Protein AF-A0A954XN10-F1 (afdb_monomer_lite)

pLDDT: mean 70.07, std 21.89, range [21.73, 96.06]

Foldseek 3Di:
DDDDDDDDDDDDDDDDDDDDDDDDDDDDDDDDDDDDDDDDDDDDDPPPDDPPDDDPDDDPPDDDVVVVVVVVVVVCVVVVDDCVVVVVVVVVVVVVVVVVVVVVVVVVVLVVVVVVQVVQQVVLADPLVQWAKEKDQFDFDQQVVLQVVLCVVPNPNFKDWDGDRVRNIIIITGHPVVVVVSVVVRVVVRVVRDPDPDDDDDPDADWWKKKKKKFKWKAPDDDDQVVRRDDPVVVVVVVVLPRVRIDTQGMDMDMDTAGAQDKDKDKDWGWTQDPSDIKIKIKIWIWHHHVWIKIWMWIWIDDPPDIDTFGDIDTDHAQDKDKSHKDKDFHPVLVVVVVVPVPPPPDDDDDDDDDDDDDDDDDDDDDDDDDDDDDDDDDDPDDPPPPPPPVVSVPRIMMMIMMMHMHTHDYDDPPPPPPPVPDD

Secondary structure (DSSP, 8-state):
-----------------------------------PPPP---------------PPPPPTT---HHHHHHHHHHHHHHHTT-THHHHHHHHHHHHHHHHHHHHHHHHHHHHHHHHHHHHHHHTSPPP-TT-EEEEEEPSSS-HHHHHHHHHHHH-TTSEEEEEETTTTEEEEEE-HHHHHHHHHHHHHHHHHT-SS----------PEEEEEEEEEEEET--SS-GGGTS-HHHHHHHHHTT-SSEEEEEEEEEEEEE-BT-EEEEEEEEEEEETTEEEEEEEEEEEEEESEEEEEEEEEEE-SS--EEEEEEEE--TT-EEEEEEEEE--HHHHHHHHHTS-----------------------------------------STTTTSSTTGGGS-EEEEEEEEEEE-EEE------------

Structure (mmCIF, N/CA/C/O backbone):
data_AF-A0A954XN10-F1
#
_entry.id   AF-A0A954XN10-F1
#
loop_
_atom_site.group_PDB
_atom_site.id
_atom_site.type_symbol
_atom_site.label_atom_id
_atom_site.label_alt_id
_atom_site.label_comp_id
_atom_site.label_asym_id
_atom_site.label_entity_id
_atom_site.label_seq_id
_atom_site.pdbx_PDB_ins_code
_atom_site.Cartn_x
_atom_site.Cartn_y
_atom_site.Cartn_z
_atom_site.occupancy
_atom_site.B_iso_or_equiv
_atom_site.auth_seq_id
_atom_site.auth_comp_id
_atom_site.auth_asym_id
_atom_site.auth_atom_id
_atom_site.pdbx_PDB_model_num
ATOM 1 N N . MET A 1 1 ? 5.372 -31.250 45.114 1.00 38.62 1 MET A N 1
ATOM 2 C CA . MET A 1 1 ? 6.752 -31.601 44.711 1.00 38.62 1 MET A CA 1
ATOM 3 C C . MET A 1 1 ? 6.789 -31.851 43.211 1.00 38.62 1 MET A C 1
ATOM 5 O O . MET A 1 1 ? 6.393 -32.925 42.784 1.00 38.62 1 MET A O 1
ATOM 9 N N . LYS A 1 2 ? 7.216 -30.861 42.426 1.00 27.55 2 LYS A N 1
ATOM 10 C CA . LYS A 1 2 ? 7.831 -31.005 41.097 1.00 27.55 2 LYS A CA 1
ATOM 11 C C . LYS A 1 2 ? 8.617 -29.716 40.853 1.00 27.55 2 LYS A C 1
ATOM 13 O O . LYS A 1 2 ? 8.138 -28.636 41.186 1.00 27.55 2 LYS A O 1
ATOM 18 N N . ALA A 1 3 ? 9.867 -29.892 40.456 1.00 25.70 3 ALA A N 1
ATOM 19 C CA . ALA A 1 3 ? 10.942 -28.923 40.561 1.00 25.70 3 ALA A CA 1
ATOM 20 C C . ALA A 1 3 ? 11.109 -28.084 39.283 1.00 25.70 3 ALA A C 1
ATOM 22 O O . ALA A 1 3 ? 11.015 -28.618 38.184 1.00 25.70 3 ALA A O 1
ATOM 23 N N . VAL A 1 4 ? 11.343 -26.786 39.500 1.00 26.80 4 VAL A N 1
ATOM 24 C CA . VAL A 1 4 ? 12.384 -25.899 38.937 1.00 26.80 4 VAL A CA 1
ATOM 25 C C . VAL A 1 4 ? 12.917 -26.194 37.526 1.00 26.80 4 VAL A C 1
ATOM 27 O O . VAL A 1 4 ? 13.564 -27.213 37.317 1.00 26.80 4 VAL A O 1
ATOM 30 N N . LEU A 1 5 ? 12.826 -25.186 36.645 1.00 23.38 5 LEU A N 1
ATOM 31 C CA . LEU A 1 5 ? 13.976 -24.626 35.912 1.00 23.38 5 LEU A CA 1
ATOM 32 C C . LEU A 1 5 ? 13.634 -23.219 35.388 1.00 23.38 5 LEU A C 1
ATOM 34 O O . LEU A 1 5 ? 13.014 -23.047 34.346 1.00 23.38 5 LEU A O 1
ATOM 38 N N . PHE A 1 6 ? 14.044 -22.213 36.164 1.00 26.78 6 PHE A N 1
ATOM 39 C CA . PHE A 1 6 ? 14.203 -20.828 35.722 1.00 26.78 6 PHE A CA 1
ATOM 40 C C . PHE A 1 6 ? 15.408 -20.760 34.775 1.00 26.78 6 PHE A C 1
ATOM 42 O O . PHE A 1 6 ? 16.469 -21.295 35.099 1.00 26.78 6 PHE A O 1
ATOM 49 N N . HIS A 1 7 ? 15.277 -20.080 33.638 1.00 24.09 7 HIS A N 1
ATOM 50 C CA . HIS A 1 7 ? 16.422 -19.547 32.902 1.00 24.09 7 HIS A CA 1
ATOM 51 C C . HIS A 1 7 ? 16.372 -18.025 32.995 1.00 24.09 7 HIS A C 1
ATOM 53 O O . HIS A 1 7 ? 15.566 -17.360 32.355 1.00 24.09 7 HIS A O 1
ATOM 59 N N . SER A 1 8 ? 17.220 -17.513 33.882 1.00 22.56 8 SER A N 1
ATOM 60 C CA . SER A 1 8 ? 17.634 -16.119 33.968 1.00 22.56 8 SER A CA 1
ATOM 61 C C . SER A 1 8 ? 18.602 -15.854 32.814 1.00 22.56 8 SER A C 1
ATOM 63 O O . SER A 1 8 ? 19.569 -16.598 32.643 1.00 22.56 8 SER A O 1
ATOM 65 N N . LEU A 1 9 ? 18.340 -14.813 32.023 1.00 22.44 9 LEU A N 1
ATOM 66 C CA . LEU A 1 9 ? 19.328 -14.242 31.115 1.00 22.44 9 LEU A CA 1
ATOM 67 C C . LEU A 1 9 ? 19.610 -12.808 31.567 1.00 22.44 9 LEU A C 1
ATOM 69 O O . LEU A 1 9 ? 18.903 -11.863 31.232 1.00 22.44 9 LEU A O 1
ATOM 73 N N . THR A 1 10 ? 20.640 -12.681 32.393 1.00 22.86 10 THR A N 1
ATOM 74 C CA . THR A 1 10 ? 21.257 -11.413 32.773 1.00 22.86 10 THR A CA 1
ATOM 75 C C . THR A 1 10 ? 22.198 -10.987 31.649 1.00 22.86 10 THR A C 1
ATOM 77 O O . THR A 1 10 ? 23.187 -11.673 31.397 1.00 22.86 10 THR A O 1
ATOM 80 N N . ILE A 1 11 ? 21.940 -9.853 30.996 1.00 24.17 11 ILE A N 1
ATOM 81 C CA . ILE A 1 11 ? 22.940 -9.174 30.164 1.00 24.17 11 ILE A CA 1
ATOM 82 C C . ILE A 1 11 ? 23.223 -7.817 30.798 1.00 24.17 11 ILE A C 1
ATOM 84 O O . ILE A 1 11 ? 22.401 -6.908 30.776 1.00 24.17 11 ILE A O 1
ATOM 88 N N . ALA A 1 12 ? 24.414 -7.715 31.380 1.00 21.73 12 ALA A N 1
ATOM 89 C CA . ALA A 1 12 ? 25.056 -6.465 31.735 1.00 21.73 12 ALA A CA 1
ATOM 90 C C . ALA A 1 12 ? 26.264 -6.295 30.808 1.00 21.73 12 ALA A C 1
ATOM 92 O O . ALA A 1 12 ? 27.164 -7.133 30.823 1.00 21.73 12 ALA A O 1
ATOM 93 N N . ALA A 1 13 ? 26.299 -5.213 30.031 1.00 23.41 13 ALA A N 1
ATOM 94 C CA . ALA A 1 13 ? 27.536 -4.669 29.484 1.00 23.41 13 ALA A CA 1
ATOM 95 C C . ALA A 1 13 ? 27.378 -3.172 29.190 1.00 23.41 13 ALA A C 1
ATOM 97 O O . ALA A 1 13 ? 26.678 -2.737 28.283 1.00 23.41 13 ALA A O 1
ATOM 98 N N . LEU A 1 14 ? 28.068 -2.432 30.045 1.00 22.08 14 LEU A N 1
ATOM 99 C CA . LEU A 1 14 ? 28.398 -1.020 30.087 1.00 22.08 14 LEU A CA 1
ATOM 100 C C . LEU A 1 14 ? 29.280 -0.610 28.886 1.00 22.08 14 LEU A C 1
ATOM 102 O O . LEU A 1 14 ? 30.318 -1.238 28.708 1.00 22.08 14 LEU A O 1
ATOM 106 N N . VAL A 1 15 ? 28.968 0.480 28.169 1.00 21.80 15 VAL A N 1
ATOM 107 C CA . VAL A 1 15 ? 29.976 1.417 27.615 1.00 21.80 15 VAL A CA 1
ATOM 108 C C . VAL A 1 15 ? 29.396 2.836 27.588 1.00 21.80 15 VAL A C 1
ATOM 110 O O . VAL A 1 15 ? 28.414 3.122 26.912 1.00 21.80 15 VAL A O 1
ATOM 113 N N . CYS A 1 16 ? 30.049 3.718 28.343 1.00 23.31 16 CYS A N 1
ATOM 114 C CA . CYS A 1 16 ? 29.894 5.168 28.344 1.00 23.31 16 CYS A CA 1
ATOM 115 C C . CYS A 1 16 ? 30.615 5.804 27.139 1.00 23.31 16 CYS A C 1
ATOM 117 O O . CYS A 1 16 ? 31.718 5.368 26.818 1.00 23.31 16 CYS A O 1
ATOM 119 N N . LEU A 1 17 ? 30.100 6.912 26.591 1.00 24.47 17 LEU A N 1
ATOM 120 C CA . LEU A 1 17 ? 30.680 8.266 26.739 1.00 24.47 17 LEU A CA 1
ATOM 121 C C . LEU A 1 17 ? 30.180 9.265 25.677 1.00 24.47 17 LEU A C 1
ATOM 123 O O . LEU A 1 17 ? 30.059 8.946 24.501 1.00 24.47 17 LEU A O 1
ATOM 127 N N . ALA A 1 18 ? 30.080 10.510 26.158 1.00 24.59 18 ALA A N 1
ATOM 128 C CA . ALA A 1 18 ? 30.244 11.790 25.462 1.00 24.59 18 ALA A CA 1
ATOM 129 C C . ALA A 1 18 ? 29.013 12.449 24.806 1.00 24.59 18 ALA A C 1
ATOM 131 O O . ALA A 1 18 ? 28.768 12.348 23.610 1.00 24.59 18 ALA A O 1
ATOM 132 N N . GLN A 1 19 ? 28.349 13.291 25.609 1.00 32.47 19 GLN A N 1
ATOM 133 C CA . GLN A 1 19 ? 27.929 14.627 25.160 1.00 32.47 19 GLN A CA 1
ATOM 134 C C . GLN A 1 19 ? 29.168 15.464 24.763 1.00 32.47 19 GLN A C 1
ATOM 136 O O . GLN A 1 19 ? 30.271 15.207 25.258 1.00 32.47 19 GLN A O 1
ATOM 141 N N . PRO A 1 20 ? 28.980 16.530 23.970 1.00 38.94 20 PRO A N 1
ATOM 142 C CA . PRO A 1 20 ? 28.880 17.816 24.653 1.00 38.94 20 PRO A CA 1
ATOM 143 C C . PRO A 1 20 ? 27.684 18.658 24.202 1.00 38.94 20 PRO A C 1
ATOM 145 O O . PRO A 1 20 ? 27.344 18.750 23.026 1.00 38.94 20 PRO A O 1
ATOM 148 N N . ALA A 1 21 ? 27.097 19.324 25.193 1.00 37.09 21 ALA A N 1
ATOM 149 C CA . ALA A 1 21 ? 26.348 20.554 25.026 1.00 37.09 21 ALA A CA 1
ATOM 150 C C . ALA A 1 21 ? 27.310 21.707 24.700 1.00 37.09 21 ALA A C 1
ATOM 152 O O . ALA A 1 21 ? 28.348 21.809 25.345 1.00 37.09 21 ALA A O 1
ATOM 153 N N . LEU A 1 22 ? 26.930 22.553 23.742 1.00 31.17 22 LEU A N 1
ATOM 154 C CA . LEU A 1 22 ? 27.299 23.958 23.481 1.00 31.17 22 LEU A CA 1
ATOM 155 C C . LEU A 1 22 ? 26.394 24.337 22.284 1.00 31.17 22 LEU A C 1
ATOM 157 O O . LEU A 1 22 ? 26.336 23.583 21.324 1.00 31.17 22 LEU A O 1
ATOM 161 N N . GLY A 1 23 ? 25.570 25.378 22.258 1.00 32.34 23 GLY A N 1
ATOM 162 C CA . GLY A 1 23 ? 25.661 26.675 22.904 1.00 32.34 23 GLY A CA 1
ATOM 163 C C . GLY A 1 23 ? 25.672 27.743 21.803 1.00 32.34 23 GLY A C 1
ATOM 164 O O . GLY A 1 23 ? 26.597 27.759 21.005 1.00 32.34 23 GLY A O 1
ATOM 165 N N . GLN A 1 24 ? 24.667 28.624 21.840 1.00 32.09 24 GLN A N 1
ATOM 166 C CA . GLN A 1 24 ? 24.623 29.984 21.277 1.00 32.09 24 GLN A CA 1
ATOM 167 C C . GLN A 1 24 ? 24.395 30.193 19.769 1.00 32.09 24 GLN A C 1
ATOM 169 O O . GLN A 1 24 ? 25.210 29.862 18.918 1.00 32.09 24 GLN A O 1
ATOM 174 N N . ASP A 1 25 ? 23.241 30.816 19.502 1.00 40.25 25 ASP A N 1
ATOM 175 C CA . ASP A 1 25 ? 23.067 32.085 18.785 1.00 40.25 25 ASP A CA 1
ATOM 176 C C . ASP A 1 25 ? 24.214 32.545 17.874 1.00 40.25 25 ASP A C 1
ATOM 178 O O . ASP A 1 25 ? 25.247 32.996 18.360 1.00 40.25 25 ASP A O 1
ATOM 182 N N . ASP A 1 26 ? 23.939 32.626 16.568 1.00 35.59 26 ASP A N 1
ATOM 183 C CA . ASP A 1 26 ? 24.269 33.846 15.831 1.00 35.59 26 ASP A CA 1
ATOM 184 C C . ASP A 1 26 ? 23.360 34.024 14.604 1.00 35.59 26 ASP A C 1
ATOM 186 O O . ASP A 1 26 ? 23.340 33.219 13.670 1.00 35.59 26 ASP A O 1
ATOM 190 N N . LYS A 1 27 ? 22.559 35.094 14.629 1.00 42.69 27 LYS A N 1
ATOM 191 C CA . LYS A 1 27 ? 21.831 35.620 13.472 1.00 42.69 27 LYS A CA 1
ATOM 192 C C . LYS A 1 27 ? 22.697 36.713 12.865 1.00 42.69 27 LYS A C 1
ATOM 194 O O . LYS A 1 27 ? 22.633 37.859 13.300 1.00 42.69 27 LYS A O 1
ATOM 199 N N . THR A 1 28 ? 23.429 36.384 11.812 1.00 39.66 28 THR A N 1
ATOM 200 C CA . THR A 1 28 ? 24.001 37.374 10.897 1.00 39.66 28 THR A CA 1
ATOM 201 C C . THR A 1 28 ? 23.665 36.970 9.467 1.00 39.66 28 THR A C 1
ATOM 203 O O . THR A 1 28 ? 24.230 36.050 8.886 1.00 39.66 28 THR A O 1
ATOM 206 N N . SER A 1 29 ? 22.658 37.646 8.912 1.00 42.81 29 SER A N 1
ATOM 207 C CA . SER A 1 29 ? 22.418 37.689 7.476 1.00 42.81 29 SER A CA 1
ATOM 208 C C . SER A 1 29 ? 23.358 38.733 6.882 1.00 42.81 29 SER A C 1
ATOM 210 O O . SER A 1 29 ? 23.116 39.929 7.044 1.00 42.81 29 SER A O 1
ATOM 212 N N . GLU A 1 30 ? 24.394 38.301 6.177 1.00 38.28 30 GLU A N 1
ATOM 213 C CA . GLU A 1 30 ? 25.074 39.149 5.205 1.00 38.28 30 GLU A CA 1
ATOM 214 C C . GLU A 1 30 ? 25.256 38.409 3.884 1.00 38.28 30 GLU A C 1
ATOM 216 O O . GLU A 1 30 ? 25.418 37.191 3.813 1.00 38.28 30 GLU A O 1
ATOM 221 N N . ALA A 1 31 ? 25.117 39.217 2.842 1.00 45.19 31 ALA A N 1
ATOM 222 C CA . ALA A 1 31 ? 25.153 38.895 1.436 1.00 45.19 31 ALA A CA 1
ATOM 223 C C . ALA A 1 31 ? 26.467 38.232 1.002 1.00 45.19 31 ALA A C 1
ATOM 225 O O . ALA A 1 31 ? 27.523 38.531 1.546 1.00 45.19 31 ALA A O 1
ATOM 226 N N . ASN A 1 32 ? 26.385 37.399 -0.036 1.00 38.31 32 ASN A N 1
ATOM 227 C CA . ASN A 1 32 ? 27.367 37.309 -1.122 1.00 38.31 32 ASN A CA 1
ATOM 228 C C . ASN A 1 32 ? 26.758 36.433 -2.228 1.00 38.31 32 ASN A C 1
ATOM 230 O O . ASN A 1 32 ? 26.289 35.328 -1.982 1.00 38.31 32 ASN A O 1
ATOM 234 N N . ASP A 1 33 ? 26.440 37.020 -3.373 1.00 34.62 33 ASP A N 1
ATOM 235 C CA . ASP A 1 33 ? 27.331 37.237 -4.522 1.00 34.62 33 ASP A CA 1
ATOM 236 C C . ASP A 1 33 ? 27.465 35.993 -5.412 1.00 34.62 33 ASP A C 1
ATOM 238 O O . ASP A 1 33 ? 28.229 35.065 -5.172 1.00 34.62 33 ASP A O 1
ATOM 242 N N . SER A 1 34 ? 26.630 36.011 -6.454 1.00 44.41 34 SER A N 1
ATOM 243 C CA . SER A 1 34 ? 26.998 35.820 -7.857 1.00 44.41 34 SER A CA 1
ATOM 244 C C . SER A 1 34 ? 28.232 34.949 -8.144 1.00 44.41 34 SER A C 1
ATOM 246 O O . SER A 1 34 ? 29.367 35.419 -8.150 1.00 44.41 34 SER A O 1
ATOM 248 N N . ALA A 1 35 ? 27.993 33.695 -8.529 1.00 38.53 35 ALA A N 1
ATOM 249 C CA . ALA A 1 35 ? 28.958 32.899 -9.280 1.00 38.53 35 ALA A CA 1
ATOM 250 C C . ALA A 1 35 ? 28.241 32.167 -10.423 1.00 38.53 35 ALA A C 1
ATOM 252 O O . ALA A 1 35 ? 27.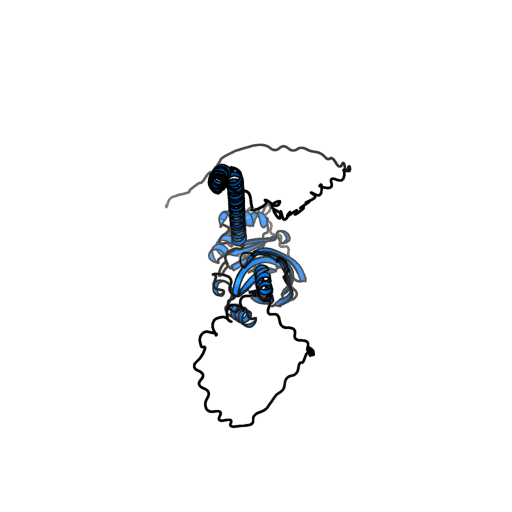656 31.098 -10.260 1.00 38.53 35 ALA A O 1
ATOM 253 N N . VAL A 1 36 ? 28.275 32.801 -11.594 1.00 48.00 36 VAL A N 1
ATOM 254 C CA . VAL A 1 36 ? 27.901 32.226 -12.890 1.00 48.00 36 VAL A CA 1
ATOM 255 C C . VAL A 1 36 ? 28.963 31.188 -13.284 1.00 48.00 36 VAL A C 1
ATOM 257 O O . VAL A 1 36 ? 30.144 31.540 -13.323 1.00 48.00 36 VAL A O 1
ATOM 260 N N . PRO A 1 37 ? 28.608 29.933 -13.607 1.00 53.31 37 PRO A N 1
ATOM 261 C CA . PRO A 1 37 ? 29.571 28.990 -14.163 1.00 53.31 37 PRO A CA 1
ATOM 262 C C . PRO A 1 37 ? 29.884 29.331 -15.635 1.00 53.31 37 PRO A C 1
ATOM 264 O O . PRO A 1 37 ? 28.985 29.725 -16.384 1.00 53.31 37 PRO A O 1
ATOM 267 N N . PRO A 1 38 ? 31.145 29.180 -16.082 1.00 52.09 38 PRO A N 1
ATOM 268 C CA . PRO A 1 38 ? 31.546 29.533 -17.437 1.00 52.09 38 PRO A CA 1
ATOM 269 C C . PRO A 1 38 ? 30.949 28.562 -18.462 1.00 52.09 38 PRO A C 1
ATOM 271 O O . PRO A 1 38 ? 31.073 27.342 -18.346 1.00 52.09 38 PRO A O 1
ATOM 274 N N . GLN A 1 39 ? 30.328 29.126 -19.500 1.00 39.34 39 GLN A N 1
ATOM 275 C CA . GLN A 1 39 ? 29.923 28.391 -20.691 1.00 39.34 39 GLN A CA 1
ATOM 276 C C . GLN A 1 39 ? 31.167 27.904 -21.440 1.00 39.34 39 GLN A C 1
ATOM 278 O O . GLN A 1 39 ? 31.976 28.696 -21.923 1.00 39.34 39 GLN A O 1
ATOM 283 N N . ILE A 1 40 ? 31.308 26.585 -21.544 1.00 40.66 40 ILE A N 1
ATOM 284 C CA . ILE A 1 40 ? 32.282 25.937 -22.419 1.00 40.66 40 ILE A CA 1
ATOM 285 C C . ILE A 1 40 ? 31.754 26.069 -23.852 1.00 40.66 40 ILE A C 1
ATOM 287 O O . ILE A 1 40 ? 30.833 25.355 -24.252 1.00 40.66 40 ILE A O 1
ATOM 291 N N . LEU A 1 41 ? 32.335 26.998 -24.617 1.00 40.19 41 LEU A N 1
ATOM 292 C CA . LEU A 1 41 ? 32.191 27.054 -26.070 1.00 40.19 41 LEU A CA 1
ATOM 293 C C . LEU A 1 41 ? 32.720 25.745 -26.675 1.00 40.19 41 LEU A C 1
ATOM 295 O O . LEU A 1 41 ? 33.909 25.437 -26.598 1.00 40.19 41 LEU A O 1
ATOM 299 N N . ARG A 1 42 ? 31.822 24.977 -27.293 1.00 41.25 42 ARG A N 1
ATOM 300 C CA . ARG A 1 42 ? 32.165 23.922 -28.249 1.00 41.25 42 ARG A CA 1
ATOM 301 C C . ARG A 1 42 ? 32.279 24.549 -29.635 1.00 41.25 42 ARG A C 1
ATOM 303 O O . ARG A 1 42 ? 31.302 24.573 -30.376 1.00 41.25 42 ARG A O 1
ATOM 310 N N . ASP A 1 43 ? 33.476 24.987 -29.999 1.00 38.03 43 ASP A N 1
ATOM 311 C CA . ASP A 1 43 ? 33.817 25.223 -31.401 1.00 38.03 43 ASP A CA 1
ATOM 312 C C . ASP A 1 43 ? 34.181 23.880 -32.041 1.00 38.03 43 ASP A C 1
ATOM 314 O O . ASP A 1 43 ? 35.243 23.310 -31.804 1.00 38.03 43 ASP A O 1
ATOM 318 N N . SER A 1 44 ? 33.255 23.334 -32.828 1.00 42.91 44 SER A N 1
ATOM 319 C CA . SER A 1 44 ? 33.493 22.175 -33.693 1.00 42.91 44 SER A CA 1
ATOM 320 C C . SER A 1 44 ? 33.535 22.657 -35.140 1.00 42.91 44 SER A C 1
ATOM 322 O O . SER A 1 44 ? 32.541 22.585 -35.860 1.00 42.91 44 SER A O 1
ATOM 324 N N . HIS A 1 45 ? 34.687 23.175 -35.567 1.00 40.94 45 HIS A N 1
ATOM 325 C CA . HIS A 1 45 ? 34.972 23.385 -36.983 1.00 40.94 45 HIS A CA 1
ATOM 326 C C . HIS A 1 45 ? 35.285 22.034 -37.637 1.00 40.94 45 HIS A C 1
ATOM 328 O O . HIS A 1 45 ? 36.360 21.464 -37.458 1.00 40.94 45 HIS A O 1
ATOM 334 N N . ALA A 1 46 ? 34.323 21.521 -38.401 1.00 45.59 46 ALA A N 1
ATOM 335 C CA . ALA A 1 46 ? 34.541 20.464 -39.374 1.00 45.59 46 ALA A CA 1
ATOM 336 C C . ALA A 1 46 ? 35.150 21.083 -40.640 1.00 45.59 46 ALA A C 1
ATOM 338 O O . ALA A 1 46 ? 34.438 21.589 -41.504 1.00 45.59 46 ALA A O 1
ATOM 339 N N . GLU A 1 47 ? 36.477 21.055 -40.745 1.00 42.75 47 GLU A N 1
ATOM 340 C CA . GLU A 1 47 ? 37.201 21.403 -41.967 1.00 42.75 47 GLU A CA 1
ATOM 341 C C . GLU A 1 47 ? 37.669 20.108 -42.652 1.00 42.75 47 GLU A C 1
ATOM 343 O O . GLU A 1 47 ? 38.815 19.674 -42.546 1.00 42.75 47 GLU A O 1
ATOM 348 N N . GLN A 1 48 ? 36.739 19.436 -43.336 1.00 43.31 48 GLN A N 1
ATOM 349 C CA . GLN A 1 48 ? 37.060 18.359 -44.272 1.00 43.31 48 GLN A CA 1
ATOM 350 C C . GLN A 1 48 ? 37.594 18.991 -45.565 1.00 43.31 48 GLN A C 1
ATOM 352 O O . GLN A 1 48 ? 36.856 19.295 -46.501 1.00 43.31 48 GLN A O 1
ATOM 357 N N . GLN A 1 49 ? 38.903 19.232 -45.601 1.00 40.38 49 GLN A N 1
ATOM 358 C CA . GLN A 1 49 ? 39.601 19.639 -46.815 1.00 40.38 49 GLN A CA 1
ATOM 359 C C . GLN A 1 49 ? 39.722 18.438 -47.766 1.00 40.38 49 GLN A C 1
ATOM 361 O O . GLN A 1 49 ? 40.539 17.538 -47.567 1.00 40.38 49 GLN A O 1
ATOM 366 N N . ASN A 1 50 ? 38.921 18.448 -48.833 1.00 40.66 50 ASN A N 1
ATOM 367 C CA . ASN A 1 50 ? 39.117 17.617 -50.019 1.00 40.66 50 ASN A CA 1
ATOM 368 C C . ASN A 1 50 ? 40.459 17.980 -50.678 1.00 40.66 50 ASN A C 1
ATOM 370 O O . ASN A 1 50 ? 40.552 18.939 -51.444 1.00 40.66 50 ASN A O 1
ATOM 374 N N . ARG A 1 51 ? 41.518 17.216 -50.387 1.00 39.19 51 ARG A N 1
ATOM 375 C CA . ARG A 1 51 ? 42.772 17.267 -51.149 1.00 39.19 51 ARG A CA 1
ATOM 376 C C . ARG A 1 51 ? 42.617 16.470 -52.440 1.00 39.19 51 ARG A C 1
ATOM 378 O O . ARG A 1 51 ? 42.920 15.284 -52.493 1.00 39.19 51 ARG A O 1
ATOM 385 N N . THR A 1 52 ? 42.186 17.151 -53.493 1.00 41.56 52 THR A N 1
ATOM 386 C CA . THR A 1 52 ? 42.378 16.696 -54.871 1.00 41.56 52 THR A CA 1
ATOM 3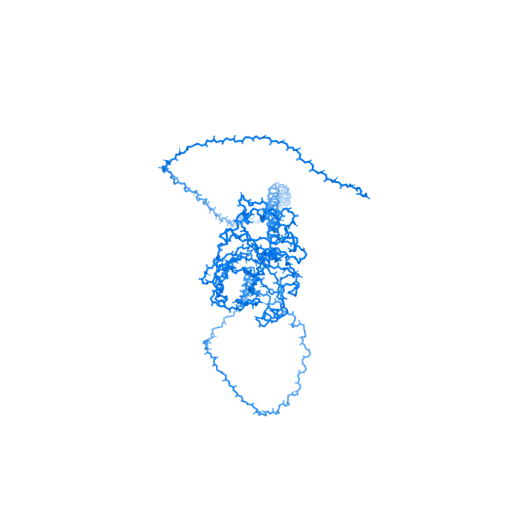87 C C . THR A 1 52 ? 43.860 16.859 -55.212 1.00 41.56 52 THR A C 1
ATOM 389 O O . THR A 1 52 ? 44.344 17.970 -55.422 1.00 41.56 52 THR A O 1
ATOM 392 N N . THR A 1 53 ? 44.614 15.763 -55.216 1.00 43.22 53 THR A N 1
ATOM 393 C CA . THR A 1 53 ? 46.001 15.716 -55.692 1.00 43.22 53 THR A CA 1
ATOM 394 C C . THR A 1 53 ? 46.029 15.891 -57.211 1.00 43.22 53 THR A C 1
ATOM 396 O O . THR A 1 53 ? 45.968 14.934 -57.977 1.00 43.22 53 THR A O 1
ATOM 399 N N . THR A 1 54 ? 46.125 17.136 -57.673 1.00 43.06 54 THR A N 1
ATOM 400 C CA . THR A 1 54 ? 46.574 17.453 -59.034 1.00 43.06 54 THR A CA 1
ATOM 401 C C . THR A 1 54 ? 48.059 17.121 -59.161 1.00 43.06 54 THR A C 1
ATOM 403 O O . THR A 1 54 ? 48.902 17.796 -58.572 1.00 43.06 54 THR A O 1
ATOM 406 N N . PHE A 1 55 ? 48.379 16.082 -59.933 1.00 44.19 55 PHE A N 1
ATOM 407 C CA . PHE A 1 55 ? 49.740 15.807 -60.390 1.00 44.19 55 PHE A CA 1
ATOM 408 C C . PHE A 1 55 ? 50.153 16.880 -61.414 1.00 44.19 55 PHE A C 1
ATOM 410 O O . PHE A 1 55 ? 49.451 17.051 -62.414 1.00 44.19 55 PHE A O 1
ATOM 417 N N . PRO A 1 56 ? 51.255 17.623 -61.206 1.00 48.91 56 PRO A N 1
ATOM 418 C CA . PRO A 1 56 ? 51.763 18.534 -62.221 1.00 48.91 56 PRO A CA 1
ATOM 419 C C . PRO A 1 56 ? 52.342 17.733 -63.392 1.00 48.91 56 PRO A C 1
ATOM 421 O O . PRO A 1 56 ? 52.985 16.700 -63.203 1.00 48.91 56 PRO A O 1
ATOM 424 N N . GLY A 1 57 ? 52.067 18.217 -64.604 1.00 56.56 57 GLY A N 1
ATOM 425 C CA . GLY A 1 57 ? 52.370 17.555 -65.866 1.00 56.56 57 GLY A CA 1
ATOM 426 C C . GLY A 1 57 ? 53.820 17.095 -65.983 1.00 56.56 57 GLY A C 1
ATOM 427 O O . GLY A 1 57 ? 54.746 17.902 -66.010 1.00 56.56 57 GLY A O 1
ATOM 428 N N . VAL A 1 58 ? 53.986 15.782 -66.114 1.00 51.22 58 VAL A N 1
ATOM 429 C CA . VAL A 1 58 ? 55.219 15.159 -66.586 1.00 51.22 58 VAL A CA 1
ATOM 430 C C . VAL A 1 58 ? 54.995 14.793 -68.048 1.00 51.22 58 VAL A C 1
ATOM 432 O O . VAL A 1 58 ? 54.043 14.095 -68.391 1.00 51.22 58 VAL A O 1
ATOM 435 N N . ASN A 1 59 ? 55.847 15.332 -68.913 1.00 56.78 59 ASN A N 1
ATOM 436 C CA . ASN A 1 59 ? 55.820 15.118 -70.354 1.00 56.78 59 ASN A CA 1
ATOM 437 C C . ASN A 1 59 ? 56.156 13.635 -70.652 1.00 56.78 59 ASN A C 1
ATOM 439 O O . ASN A 1 59 ? 57.220 13.179 -70.232 1.00 56.78 59 ASN A O 1
ATOM 443 N N . PRO A 1 60 ? 55.304 12.865 -71.355 1.00 54.78 60 PRO A N 1
ATOM 444 C CA . PRO A 1 60 ? 55.454 11.410 -71.502 1.00 54.78 60 PRO A CA 1
ATOM 445 C C . PRO A 1 60 ? 56.546 10.950 -72.491 1.00 54.78 60 PRO A C 1
ATOM 447 O O . PRO A 1 60 ? 56.581 9.778 -72.855 1.00 54.78 60 PRO A O 1
ATOM 450 N N . SER A 1 61 ? 57.448 11.835 -72.922 1.00 55.25 61 SER A N 1
ATOM 451 C CA . SER A 1 61 ? 58.404 11.551 -74.008 1.00 55.25 61 SER A CA 1
ATOM 452 C C . SER A 1 61 ? 59.857 11.335 -73.558 1.00 55.25 61 SER A C 1
ATOM 454 O O . SER A 1 61 ? 60.707 11.074 -74.402 1.00 55.25 61 SER A O 1
ATOM 456 N N . GLU A 1 62 ? 60.157 11.405 -72.257 1.00 57.09 62 GLU A N 1
ATOM 457 C CA . GLU A 1 62 ? 61.515 11.208 -71.704 1.00 57.09 62 GLU A CA 1
ATOM 458 C C . GLU A 1 62 ? 61.510 10.298 -70.462 1.00 57.09 62 GLU A C 1
ATOM 460 O O . GLU A 1 62 ? 62.067 10.623 -69.415 1.00 57.09 62 GLU A O 1
ATOM 465 N N . LEU A 1 63 ? 60.849 9.142 -70.551 1.00 51.31 63 LEU A N 1
ATOM 466 C CA . LEU A 1 63 ? 60.868 8.140 -69.484 1.00 51.31 63 LEU A CA 1
ATOM 467 C C . LEU A 1 63 ? 61.648 6.907 -69.939 1.00 51.31 63 LEU A C 1
ATOM 469 O O . LEU A 1 63 ? 61.143 6.059 -70.670 1.00 51.31 63 LEU A O 1
ATOM 473 N N . ASP A 1 64 ? 62.898 6.834 -69.484 1.00 61.47 64 ASP A N 1
ATOM 474 C CA . ASP A 1 64 ? 63.735 5.640 -69.562 1.00 61.47 64 ASP A CA 1
ATOM 475 C C . ASP A 1 64 ? 63.069 4.509 -68.742 1.00 61.47 64 ASP A C 1
ATOM 477 O O . ASP A 1 64 ? 62.893 4.675 -67.523 1.00 61.47 64 ASP A O 1
ATOM 481 N N . PRO A 1 65 ? 62.666 3.382 -69.364 1.00 60.34 65 PRO A N 1
ATOM 482 C CA . PRO A 1 65 ? 61.890 2.322 -68.714 1.00 60.34 65 PRO A CA 1
ATOM 483 C C . PRO A 1 65 ? 62.593 1.692 -67.502 1.00 60.34 65 PRO A C 1
ATOM 485 O O . PRO A 1 65 ? 61.920 1.179 -66.610 1.00 60.34 65 PRO A O 1
ATOM 488 N N . HIS A 1 66 ? 63.920 1.802 -67.387 1.00 59.66 66 HIS A N 1
ATOM 489 C CA . HIS A 1 66 ? 64.655 1.299 -66.220 1.00 59.66 66 HIS A CA 1
ATOM 490 C C . HIS A 1 66 ? 64.628 2.231 -64.996 1.00 59.66 66 HIS A C 1
ATOM 492 O O . HIS A 1 66 ? 64.928 1.797 -63.881 1.00 59.66 66 HIS A O 1
ATOM 498 N N . SER A 1 67 ? 64.241 3.499 -65.164 1.00 59.03 67 SER A N 1
ATOM 499 C CA . SER A 1 67 ? 64.127 4.457 -64.054 1.00 59.03 67 SER A CA 1
ATOM 500 C C . SER A 1 67 ? 62.798 4.342 -63.296 1.00 59.03 67 SER A C 1
ATOM 502 O O . SER A 1 67 ? 62.733 4.656 -62.105 1.00 59.03 67 SER A O 1
ATOM 504 N N . PHE A 1 68 ? 61.752 3.836 -63.958 1.00 58.66 68 PHE A N 1
ATOM 505 C CA . PHE A 1 68 ? 60.411 3.715 -63.388 1.00 58.66 68 PHE A CA 1
ATOM 506 C C . PHE A 1 68 ? 60.308 2.541 -62.404 1.00 58.66 68 PHE A C 1
ATOM 508 O O . PHE A 1 68 ? 59.766 2.703 -61.314 1.00 58.66 68 PHE A O 1
ATOM 515 N N . GLU A 1 69 ? 60.921 1.394 -62.718 1.00 58.50 69 GLU A N 1
ATOM 516 C CA . GLU A 1 69 ? 60.938 0.233 -61.813 1.00 58.50 69 GLU A CA 1
ATOM 517 C C . GLU A 1 69 ? 61.727 0.499 -60.524 1.00 58.50 69 GLU A C 1
ATOM 519 O O . GLU A 1 69 ? 61.288 0.101 -59.445 1.00 58.50 69 GLU A O 1
ATOM 524 N N . ARG A 1 70 ? 62.850 1.234 -60.592 1.00 59.94 70 ARG A N 1
ATOM 525 C CA . ARG A 1 70 ? 63.584 1.635 -59.377 1.00 59.94 70 ARG A CA 1
ATOM 526 C C . ARG A 1 70 ? 62.790 2.610 -58.520 1.00 59.94 70 ARG A C 1
ATOM 528 O O . ARG A 1 70 ? 62.786 2.466 -57.303 1.00 59.94 70 ARG A O 1
ATOM 535 N N . ARG A 1 71 ? 62.083 3.558 -59.141 1.00 59.50 71 ARG A N 1
ATOM 536 C CA . ARG A 1 71 ? 61.289 4.548 -58.408 1.00 59.50 71 ARG A CA 1
ATOM 537 C C . ARG A 1 71 ? 60.042 3.919 -57.771 1.00 59.50 71 ARG A C 1
ATOM 539 O O . ARG A 1 71 ? 59.701 4.302 -56.659 1.00 59.50 71 ARG A O 1
ATOM 546 N N . ILE A 1 72 ? 59.415 2.916 -58.393 1.00 59.09 72 ILE A N 1
ATOM 547 C CA . ILE A 1 72 ? 58.317 2.146 -57.772 1.00 59.09 72 ILE A CA 1
ATOM 548 C C . ILE A 1 72 ? 58.834 1.331 -56.574 1.00 59.09 72 ILE A C 1
ATOM 550 O O . ILE A 1 72 ? 58.260 1.416 -55.492 1.00 59.09 72 ILE A O 1
ATOM 554 N N . LEU A 1 73 ? 59.974 0.642 -56.711 1.00 58.75 73 LEU A N 1
ATOM 555 C CA . LEU A 1 73 ? 60.577 -0.125 -55.611 1.00 58.75 73 LEU A CA 1
ATOM 556 C C . LEU A 1 73 ? 61.096 0.748 -54.451 1.00 58.75 73 LEU A C 1
ATOM 558 O O . LEU A 1 73 ? 61.072 0.302 -53.305 1.00 58.75 73 LEU A O 1
ATOM 562 N N . GLU A 1 74 ? 61.546 1.980 -54.708 1.00 58.47 74 GLU A N 1
ATOM 563 C CA . GLU A 1 74 ? 61.922 2.938 -53.652 1.00 58.47 74 GLU A CA 1
ATOM 564 C C . GLU A 1 74 ? 60.700 3.577 -52.978 1.00 58.47 74 GLU A C 1
ATOM 566 O O . GLU A 1 74 ? 60.693 3.716 -51.755 1.00 58.47 74 GLU A O 1
ATOM 571 N N . THR A 1 75 ? 59.629 3.869 -53.726 1.00 58.66 75 THR A N 1
ATOM 572 C CA . THR A 1 75 ? 58.390 4.429 -53.150 1.00 58.66 75 THR A CA 1
ATOM 573 C C . THR A 1 75 ? 57.667 3.403 -52.267 1.00 58.66 75 THR A C 1
ATOM 575 O O . THR A 1 75 ? 57.155 3.759 -51.205 1.00 58.66 75 THR A O 1
ATOM 578 N N . ASP A 1 76 ? 57.697 2.118 -52.633 1.00 56.28 76 ASP A N 1
ATOM 579 C CA . ASP A 1 76 ? 57.154 1.035 -51.801 1.00 56.28 76 ASP A CA 1
ATOM 580 C C . ASP A 1 76 ? 58.005 0.772 -50.547 1.00 56.28 76 ASP A C 1
ATOM 582 O O . ASP A 1 76 ? 57.488 0.345 -49.513 1.00 56.28 76 ASP A O 1
ATOM 586 N N . ARG A 1 77 ? 59.307 1.087 -50.587 1.00 55.06 77 ARG A N 1
ATOM 587 C CA . ARG A 1 77 ? 60.210 0.940 -49.436 1.00 55.06 77 ARG A CA 1
ATOM 588 C C . ARG A 1 77 ? 60.142 2.127 -48.467 1.00 55.06 77 ARG A C 1
ATOM 590 O O . ARG A 1 77 ? 60.313 1.916 -47.267 1.00 55.06 77 ARG A O 1
ATOM 597 N N . GLU A 1 78 ? 59.841 3.335 -48.946 1.00 54.50 78 GLU A N 1
ATOM 598 C CA . GLU A 1 78 ? 59.605 4.518 -48.098 1.00 54.50 78 GLU A CA 1
ATOM 599 C C . GLU A 1 78 ? 58.175 4.583 -47.527 1.00 54.50 78 GLU A C 1
ATOM 601 O O . GLU A 1 78 ? 57.986 5.086 -46.419 1.00 54.50 78 GLU A O 1
ATOM 606 N N . ASN A 1 79 ? 57.170 4.001 -48.195 1.00 52.59 79 ASN A N 1
ATOM 607 C CA . ASN A 1 79 ? 55.807 3.904 -47.648 1.00 52.59 79 ASN A CA 1
ATOM 608 C C . ASN A 1 79 ? 55.578 2.713 -46.702 1.00 52.59 79 ASN A C 1
ATOM 610 O O . ASN A 1 79 ? 54.603 2.718 -45.951 1.00 52.59 79 ASN A O 1
ATOM 614 N N . ALA A 1 80 ? 56.479 1.727 -46.656 1.00 53.38 80 ALA A N 1
ATOM 615 C CA . ALA A 1 80 ? 56.369 0.579 -45.747 1.00 53.38 80 ALA A CA 1
ATOM 616 C C . ALA A 1 80 ? 56.620 0.915 -44.259 1.00 53.38 80 ALA A C 1
ATOM 618 O O . ALA A 1 80 ? 56.456 0.056 -43.393 1.00 53.38 80 ALA A O 1
ATOM 619 N N . PHE A 1 81 ? 57.010 2.151 -43.936 1.00 54.16 81 PHE A N 1
ATOM 620 C CA . PHE A 1 81 ? 57.289 2.593 -42.568 1.00 54.16 81 PHE A CA 1
ATOM 621 C C . PHE A 1 81 ? 56.739 4.001 -42.310 1.00 54.16 81 PHE A C 1
ATOM 623 O O . PHE A 1 81 ? 57.462 4.909 -41.910 1.00 54.16 81 PHE A O 1
ATOM 630 N N . GLN A 1 82 ? 55.429 4.194 -42.480 1.00 54.81 82 GLN A N 1
ATOM 631 C CA . GLN A 1 82 ? 54.755 5.311 -41.817 1.00 54.81 82 GLN A CA 1
ATOM 632 C C . GLN A 1 82 ? 54.253 4.867 -40.430 1.00 54.81 82 GLN A C 1
ATOM 634 O O . GLN A 1 82 ? 53.215 4.216 -40.329 1.00 54.81 82 GLN A O 1
ATOM 639 N N . PRO A 1 83 ? 54.925 5.238 -39.319 1.00 57.09 83 PRO A N 1
ATOM 640 C CA . PRO A 1 83 ? 54.467 4.940 -37.955 1.00 57.09 83 PRO A CA 1
ATOM 641 C C . PRO A 1 83 ? 53.159 5.655 -37.554 1.00 57.09 83 PRO A C 1
ATOM 643 O O . PRO A 1 83 ? 52.715 5.508 -36.416 1.00 57.09 83 PRO A O 1
ATOM 646 N N . ARG A 1 84 ? 52.524 6.404 -38.467 1.00 55.81 84 ARG A N 1
ATOM 647 C CA . ARG A 1 84 ? 51.274 7.135 -38.220 1.00 55.81 84 ARG A CA 1
ATOM 648 C C . ARG A 1 84 ? 50.066 6.216 -38.024 1.00 55.81 84 ARG A C 1
ATOM 650 O O . ARG A 1 84 ? 49.242 6.519 -37.166 1.00 55.81 84 ARG A O 1
ATOM 657 N N . ASP A 1 85 ? 49.992 5.064 -38.689 1.00 59.94 85 ASP A N 1
ATOM 658 C CA . ASP A 1 85 ? 48.838 4.159 -38.528 1.00 59.94 85 ASP A CA 1
ATOM 659 C C . ASP A 1 85 ? 48.791 3.476 -37.154 1.00 59.94 85 ASP A C 1
ATOM 661 O O . ASP A 1 85 ? 47.714 3.235 -36.601 1.00 59.94 85 ASP A O 1
ATOM 665 N N . ARG A 1 86 ? 49.951 3.237 -36.525 1.00 67.94 86 ARG A N 1
ATOM 666 C CA . ARG A 1 86 ? 49.986 2.633 -35.184 1.00 67.94 86 ARG A CA 1
ATOM 667 C C . ARG A 1 86 ? 49.400 3.559 -34.124 1.00 67.94 86 ARG A C 1
ATOM 669 O O . ARG A 1 86 ? 48.658 3.088 -33.266 1.00 67.94 86 ARG A O 1
ATOM 676 N N . THR A 1 87 ? 49.667 4.862 -34.202 1.00 73.50 87 THR A N 1
ATOM 677 C CA . THR A 1 87 ? 49.114 5.832 -33.245 1.00 73.50 87 THR A CA 1
ATOM 678 C C . THR A 1 87 ? 47.594 5.953 -33.346 1.00 73.50 87 THR A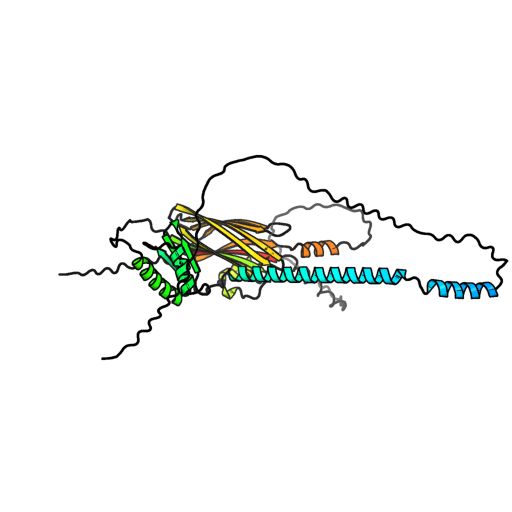 C 1
ATOM 680 O O . THR A 1 87 ? 46.932 5.989 -32.311 1.00 73.50 87 THR A O 1
ATOM 683 N N . TYR A 1 88 ? 47.027 5.909 -34.558 1.00 77.81 88 TYR A N 1
ATOM 684 C CA . TYR A 1 88 ? 45.571 5.925 -34.740 1.00 77.81 88 TYR A CA 1
ATOM 685 C C . TYR A 1 88 ? 44.910 4.646 -34.218 1.00 77.81 88 TYR A C 1
ATOM 687 O O . TYR A 1 88 ? 43.903 4.725 -33.515 1.00 77.81 88 TYR A O 1
ATOM 695 N N . SER A 1 89 ? 45.509 3.478 -34.474 1.00 81.00 89 SER A N 1
ATOM 696 C CA . SER A 1 89 ? 44.972 2.205 -33.974 1.00 81.00 89 SER A CA 1
ATOM 697 C C . SER A 1 89 ? 44.958 2.127 -32.440 1.00 81.00 89 SER A C 1
ATOM 699 O O . SER A 1 89 ? 43.972 1.678 -31.861 1.00 81.00 89 SER A O 1
ATOM 701 N N . LEU A 1 90 ? 46.002 2.631 -31.766 1.00 86.56 90 LEU A N 1
ATOM 702 C CA . LEU A 1 90 ? 46.072 2.664 -30.301 1.00 86.56 90 LEU A CA 1
ATOM 703 C C . LEU A 1 90 ? 45.048 3.631 -29.701 1.00 86.56 90 LEU A C 1
ATOM 705 O O . LEU A 1 90 ? 44.398 3.293 -28.714 1.00 86.56 90 LEU A O 1
ATOM 709 N N . GLN A 1 91 ? 44.868 4.805 -30.312 1.00 90.62 91 GLN A N 1
ATOM 710 C CA . GLN A 1 91 ? 43.876 5.777 -29.857 1.00 90.62 91 GLN A CA 1
ATOM 711 C C . GLN A 1 91 ? 42.446 5.241 -30.014 1.00 90.62 91 GLN A C 1
ATOM 713 O O . GLN A 1 91 ? 41.630 5.394 -29.107 1.00 90.62 91 GLN A O 1
ATOM 718 N N . GLN A 1 92 ? 42.151 4.554 -31.122 1.00 88.69 92 GLN A N 1
ATOM 719 C CA . GLN A 1 92 ? 40.851 3.919 -31.336 1.00 88.69 92 GLN A CA 1
ATOM 720 C C . GLN A 1 92 ? 40.593 2.793 -30.326 1.00 88.69 92 GLN A C 1
ATOM 722 O O . GLN A 1 92 ? 39.488 2.679 -29.793 1.00 88.69 92 GLN A O 1
ATOM 727 N N . HIS A 1 93 ? 41.613 1.989 -30.014 1.00 89.88 93 HIS A N 1
ATOM 728 C CA . HIS A 1 93 ? 41.495 0.919 -29.027 1.00 89.88 93 HIS A CA 1
ATOM 729 C C . HIS A 1 93 ? 41.265 1.456 -27.608 1.00 89.88 93 HIS A C 1
ATOM 731 O O . HIS A 1 93 ? 40.452 0.897 -26.873 1.00 89.88 93 HIS A O 1
ATOM 737 N N . ALA A 1 94 ? 41.939 2.551 -27.239 1.00 94.56 94 ALA A N 1
ATOM 738 C CA . ALA A 1 94 ? 41.735 3.227 -25.961 1.00 94.56 94 ALA A CA 1
ATOM 739 C C . ALA A 1 94 ? 40.313 3.803 -25.847 1.00 94.56 94 ALA A C 1
ATOM 741 O O . ALA A 1 94 ? 39.657 3.603 -24.829 1.00 94.56 94 ALA A O 1
ATOM 742 N N . ALA A 1 95 ? 39.796 4.425 -26.913 1.00 94.50 95 ALA A N 1
ATOM 743 C CA . ALA A 1 95 ? 38.428 4.945 -26.941 1.00 94.50 95 ALA A CA 1
ATOM 744 C C . ALA A 1 95 ? 37.369 3.832 -26.817 1.00 94.50 95 ALA A C 1
ATOM 746 O O . ALA A 1 95 ? 36.382 3.990 -26.100 1.00 94.50 95 ALA A O 1
ATOM 747 N N . LEU A 1 96 ? 37.579 2.683 -27.472 1.00 95.06 96 LEU A N 1
ATOM 748 C CA . LEU A 1 96 ? 36.703 1.516 -27.319 1.00 95.06 96 LEU A CA 1
ATOM 749 C C . LEU A 1 96 ? 36.743 0.957 -25.893 1.00 95.06 96 LEU A C 1
ATOM 751 O O . LEU A 1 96 ? 35.695 0.629 -25.341 1.00 95.06 96 LEU A O 1
ATOM 755 N N . GLN A 1 97 ? 37.927 0.878 -25.280 1.00 95.94 97 GLN A N 1
ATOM 756 C CA . GLN A 1 97 ? 38.059 0.441 -23.889 1.00 95.94 97 GLN A CA 1
ATOM 757 C C . GLN A 1 97 ? 37.356 1.393 -22.919 1.00 95.94 97 GLN A C 1
ATOM 759 O O . GLN A 1 97 ? 36.658 0.927 -22.020 1.00 95.94 97 GLN A O 1
ATOM 764 N N . GLU A 1 98 ? 37.482 2.705 -23.120 1.00 95.81 98 GLU A N 1
ATOM 765 C CA . GLU A 1 98 ? 36.789 3.707 -22.310 1.00 95.81 98 GLU A CA 1
ATOM 766 C C . GLU A 1 98 ? 35.264 3.596 -22.459 1.00 95.81 98 GLU A C 1
ATOM 768 O O . GLU A 1 98 ? 34.538 3.628 -21.464 1.00 95.81 98 GLU A O 1
ATOM 773 N N . MET A 1 99 ? 34.767 3.377 -23.683 1.00 94.88 99 MET A N 1
ATOM 774 C CA . MET A 1 99 ? 33.338 3.173 -23.926 1.00 94.88 99 MET A CA 1
ATOM 775 C C . MET A 1 99 ? 32.816 1.909 -23.225 1.00 94.88 99 MET A C 1
ATOM 777 O O . MET A 1 99 ? 31.792 1.969 -22.546 1.00 94.88 99 MET A O 1
ATOM 781 N N . HIS A 1 100 ? 33.545 0.792 -23.320 1.00 95.06 100 HIS A N 1
ATOM 782 C CA . HIS A 1 100 ? 33.194 -0.456 -22.635 1.00 95.06 100 HIS A CA 1
ATOM 783 C C . HIS A 1 100 ? 33.220 -0.309 -21.108 1.00 95.06 100 HIS A C 1
ATOM 785 O O . HIS A 1 100 ? 32.317 -0.795 -20.428 1.00 95.06 100 HIS A O 1
ATOM 791 N N . ALA A 1 101 ? 34.225 0.376 -20.554 1.00 96.06 101 ALA A N 1
ATOM 792 C CA . ALA A 1 101 ? 34.299 0.656 -19.122 1.00 96.06 101 ALA A CA 1
ATOM 793 C C . ALA A 1 101 ? 33.108 1.509 -18.655 1.00 96.06 101 ALA A C 1
ATOM 795 O O . ALA A 1 101 ? 32.493 1.213 -17.629 1.00 96.06 101 ALA A O 1
ATOM 796 N N . ARG A 1 102 ? 32.721 2.519 -19.444 1.00 95.56 102 ARG A N 1
ATOM 797 C CA . ARG A 1 102 ? 31.546 3.353 -19.168 1.00 95.56 102 ARG A CA 1
ATOM 798 C C . ARG A 1 102 ? 30.243 2.556 -19.236 1.00 95.56 102 ARG A C 1
ATOM 800 O O . ARG A 1 102 ? 29.379 2.739 -18.384 1.00 95.56 102 ARG A O 1
ATOM 807 N N . GLU A 1 103 ? 30.098 1.661 -20.209 1.00 93.62 103 GLU A N 1
ATOM 808 C CA . GLU A 1 103 ? 28.934 0.777 -20.319 1.00 93.62 103 GLU A CA 1
ATOM 809 C C . GLU A 1 103 ? 28.824 -0.160 -19.107 1.00 93.62 103 GLU A C 1
ATOM 811 O O . GLU A 1 103 ? 27.754 -0.277 -18.506 1.00 93.62 103 GLU A O 1
ATOM 816 N N . GLN A 1 104 ? 29.939 -0.766 -18.688 1.00 94.75 104 GLN A N 1
ATOM 817 C CA . GLN A 1 104 ? 29.983 -1.608 -17.491 1.00 94.75 104 GLN A CA 1
ATOM 818 C C . GLN A 1 104 ? 29.622 -0.822 -16.228 1.00 94.75 104 GLN A C 1
ATOM 820 O O . GLN A 1 104 ? 28.850 -1.315 -15.405 1.00 94.75 104 GLN A O 1
ATOM 825 N N . GLN A 1 105 ? 30.120 0.411 -16.092 1.00 94.56 105 GLN A N 1
ATOM 826 C CA . GLN A 1 105 ? 29.784 1.282 -14.969 1.00 94.56 105 GLN A CA 1
ATOM 827 C C . GLN A 1 105 ? 28.290 1.631 -14.944 1.00 94.56 105 GLN A C 1
ATOM 829 O O . GLN A 1 105 ? 27.663 1.520 -13.892 1.00 94.56 105 GLN A O 1
ATOM 834 N N . MET A 1 106 ? 27.699 2.002 -16.085 1.00 91.25 106 MET A N 1
ATOM 835 C CA . MET A 1 106 ? 26.261 2.289 -16.172 1.00 91.25 106 MET A CA 1
ATOM 836 C C . MET A 1 106 ? 25.421 1.052 -15.849 1.00 91.25 106 MET A C 1
ATOM 838 O O . MET A 1 106 ? 24.435 1.151 -15.123 1.00 91.25 106 MET A O 1
ATOM 842 N N . ARG A 1 107 ? 25.832 -0.130 -16.321 1.00 91.19 107 ARG A N 1
ATOM 843 C CA . ARG A 1 107 ? 25.148 -1.389 -16.009 1.00 91.19 107 ARG A CA 1
ATOM 844 C C . ARG A 1 107 ? 25.229 -1.734 -14.521 1.00 91.19 107 ARG A C 1
ATOM 846 O O . ARG A 1 107 ? 24.231 -2.160 -13.951 1.00 91.19 107 ARG A O 1
ATOM 853 N N . ALA A 1 108 ? 26.382 -1.527 -13.887 1.00 91.81 108 ALA A N 1
ATOM 854 C CA . ALA A 1 108 ? 26.544 -1.737 -12.450 1.00 91.81 108 ALA A CA 1
ATOM 855 C C . ALA A 1 108 ? 25.686 -0.761 -11.628 1.00 91.81 108 ALA A C 1
ATOM 857 O O . ALA A 1 108 ? 25.029 -1.178 -10.679 1.00 91.81 108 ALA A O 1
ATOM 858 N N . GLN A 1 109 ? 25.632 0.515 -12.024 1.00 88.50 109 GLN A N 1
ATOM 859 C CA . GLN A 1 109 ? 24.748 1.505 -11.402 1.00 88.50 109 GLN A CA 1
ATOM 860 C C . GLN A 1 109 ? 23.271 1.132 -11.568 1.00 88.50 109 GLN A C 1
ATOM 862 O O . GLN A 1 109 ? 22.522 1.200 -10.600 1.00 88.50 109 GLN A O 1
ATOM 867 N N . PHE A 1 110 ? 22.862 0.686 -12.758 1.00 83.50 110 PHE A N 1
ATOM 868 C CA . PHE A 1 110 ? 21.494 0.235 -13.011 1.00 83.50 110 PHE A CA 1
ATOM 869 C C . PHE A 1 110 ? 21.111 -0.953 -12.121 1.00 83.50 110 PHE A C 1
ATOM 871 O O . PHE A 1 110 ? 20.043 -0.940 -11.519 1.00 83.50 110 PHE A O 1
ATOM 878 N N . LEU A 1 111 ? 21.999 -1.942 -11.976 1.00 85.44 111 LEU A N 1
ATOM 879 C CA . LEU A 1 111 ? 21.772 -3.082 -11.083 1.00 85.44 111 LEU A CA 1
ATOM 880 C C . LEU A 1 111 ? 21.694 -2.660 -9.611 1.00 85.44 111 LEU A C 1
ATOM 882 O O . LEU A 1 111 ? 20.823 -3.144 -8.899 1.00 85.44 111 LEU A O 1
ATOM 886 N N . ALA A 1 112 ? 22.548 -1.737 -9.161 1.00 84.50 112 ALA A N 1
ATOM 887 C CA . ALA A 1 112 ? 22.503 -1.228 -7.790 1.00 84.50 112 ALA A CA 1
ATOM 888 C C . ALA A 1 112 ? 21.200 -0.463 -7.500 1.00 84.50 112 ALA A C 1
ATOM 890 O O . ALA A 1 112 ? 20.596 -0.651 -6.447 1.00 84.50 112 ALA A O 1
ATOM 891 N N . VAL A 1 113 ? 20.732 0.356 -8.450 1.00 82.88 113 VAL A N 1
ATOM 892 C CA . VAL A 1 113 ? 19.427 1.028 -8.354 1.00 82.88 113 VAL A CA 1
ATOM 893 C C . VAL A 1 113 ? 18.299 0.001 -8.349 1.00 82.88 113 VAL A C 1
ATOM 895 O O . VAL A 1 113 ? 17.390 0.124 -7.541 1.00 82.88 113 VAL A O 1
ATOM 898 N N . GLN A 1 114 ? 18.363 -1.029 -9.197 1.00 78.69 114 GLN A N 1
ATOM 899 C CA . GLN A 1 114 ? 17.361 -2.091 -9.234 1.00 78.69 114 GLN A CA 1
ATOM 900 C C . GLN A 1 114 ? 17.311 -2.877 -7.919 1.00 78.69 114 GLN A C 1
ATOM 902 O O . GLN A 1 114 ? 16.222 -3.183 -7.447 1.00 78.69 114 GLN A O 1
ATOM 907 N N . GLU A 1 115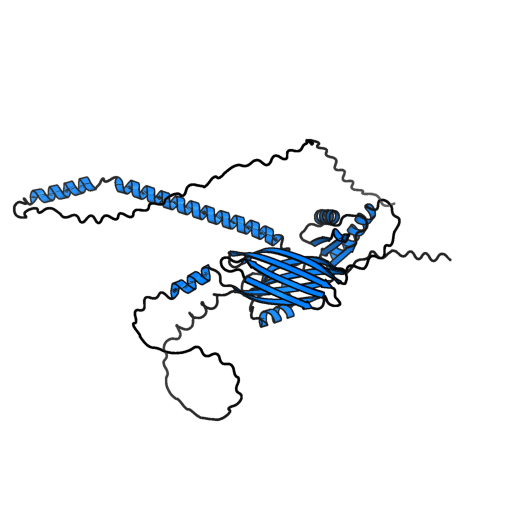 ? 18.459 -3.181 -7.310 1.00 79.06 115 GLU A N 1
ATOM 908 C CA . GLU A 1 115 ? 18.528 -3.864 -6.017 1.00 79.06 115 GLU A CA 1
ATOM 909 C C . GLU A 1 115 ? 17.983 -2.985 -4.887 1.00 79.06 115 GLU A C 1
ATOM 911 O O . GLU A 1 115 ? 17.201 -3.459 -4.067 1.00 79.06 115 GLU A O 1
ATOM 916 N N . GLU A 1 116 ? 18.334 -1.699 -4.855 1.00 76.00 116 GLU A N 1
ATOM 917 C CA . GLU A 1 116 ? 17.798 -0.761 -3.865 1.00 76.00 116 GLU A CA 1
ATOM 918 C C . GLU A 1 116 ? 16.284 -0.580 -4.031 1.00 76.00 116 GLU A C 1
ATOM 920 O O . GLU A 1 116 ? 15.542 -0.577 -3.050 1.00 76.00 116 GLU A O 1
ATOM 925 N N . LEU A 1 117 ? 15.796 -0.523 -5.272 1.00 68.12 117 LEU A N 1
ATOM 926 C CA . LEU A 1 117 ? 14.368 -0.443 -5.555 1.00 68.12 117 LEU A CA 1
ATOM 927 C C . LEU A 1 117 ? 13.656 -1.747 -5.213 1.00 68.12 117 LEU A C 1
ATOM 929 O O . LEU A 1 117 ? 12.572 -1.696 -4.653 1.00 68.12 117 LEU A O 1
ATOM 933 N N . ALA A 1 118 ? 14.280 -2.902 -5.447 1.00 64.75 118 ALA A N 1
ATOM 934 C CA . ALA A 1 118 ? 13.774 -4.192 -4.993 1.00 64.75 118 ALA A CA 1
ATOM 935 C C . ALA A 1 118 ? 13.752 -4.281 -3.460 1.00 64.75 118 ALA A C 1
ATOM 937 O O . ALA A 1 118 ? 12.830 -4.864 -2.906 1.00 64.75 118 ALA A O 1
ATOM 938 N N . ARG A 1 119 ? 14.705 -3.666 -2.746 1.00 67.38 119 ARG A N 1
ATOM 939 C CA . ARG A 1 119 ? 14.676 -3.560 -1.275 1.00 67.38 119 ARG A CA 1
ATOM 940 C C . ARG A 1 119 ? 13.567 -2.632 -0.790 1.00 67.38 119 ARG A C 1
ATOM 942 O O . ARG A 1 119 ? 12.910 -2.945 0.198 1.00 67.38 119 ARG A O 1
ATOM 949 N N . GLN A 1 120 ? 13.325 -1.521 -1.480 1.00 67.38 120 GLN A N 1
ATOM 950 C CA . GLN A 1 120 ? 12.203 -0.627 -1.187 1.00 67.38 120 GLN A CA 1
ATOM 951 C C . GLN A 1 120 ? 10.858 -1.276 -1.534 1.00 67.38 120 GLN A C 1
ATOM 953 O O . GLN A 1 120 ? 9.915 -1.172 -0.762 1.00 67.38 120 GLN A O 1
ATOM 958 N N . GLN A 1 121 ? 10.779 -2.026 -2.630 1.00 60.28 121 GLN A N 1
ATOM 959 C CA . GLN A 1 121 ? 9.619 -2.839 -2.985 1.00 60.28 121 GLN A CA 1
ATOM 960 C C . GLN A 1 121 ? 9.464 -4.049 -2.063 1.00 60.28 121 GLN A C 1
ATOM 962 O O . GLN A 1 121 ? 8.347 -4.449 -1.806 1.00 60.28 121 GLN A O 1
ATOM 967 N N . ALA A 1 122 ? 10.526 -4.592 -1.469 1.00 52.62 122 ALA A N 1
ATOM 968 C CA . ALA A 1 122 ? 10.407 -5.581 -0.398 1.00 52.62 122 ALA A CA 1
ATOM 969 C C . ALA A 1 122 ? 9.862 -4.956 0.901 1.00 52.62 122 ALA A C 1
ATOM 971 O O . ALA A 1 122 ? 9.308 -5.666 1.740 1.00 52.62 122 ALA A O 1
ATOM 972 N N . ARG A 1 123 ? 9.965 -3.624 1.058 1.00 53.97 123 ARG A N 1
ATOM 973 C CA . ARG A 1 123 ? 9.161 -2.865 2.032 1.00 53.97 123 ARG A CA 1
ATOM 974 C C . ARG A 1 123 ? 7.728 -2.608 1.548 1.00 53.97 123 ARG A C 1
ATOM 976 O O . ARG A 1 123 ? 6.889 -2.285 2.381 1.00 53.97 123 ARG A O 1
ATOM 983 N N . ASN A 1 124 ? 7.412 -2.794 0.261 1.00 52.03 124 ASN A N 1
ATOM 984 C CA . ASN A 1 124 ? 6.038 -3.024 -0.205 1.00 52.03 124 ASN A CA 1
ATOM 985 C C . ASN A 1 124 ? 5.712 -4.488 0.074 1.00 52.03 124 ASN A C 1
ATOM 987 O O . ASN A 1 124 ? 5.890 -5.414 -0.706 1.00 52.03 124 ASN A O 1
ATOM 991 N N . LEU A 1 125 ? 5.349 -4.652 1.325 1.00 51.75 125 LEU A N 1
ATOM 992 C CA . LEU A 1 125 ? 5.220 -5.881 2.061 1.00 51.75 125 LEU A CA 1
ATOM 993 C C . LEU A 1 125 ? 4.440 -6.969 1.301 1.00 51.75 125 LEU A C 1
ATOM 995 O O . LEU A 1 125 ? 3.417 -6.648 0.688 1.00 51.75 125 LEU A O 1
ATOM 999 N N . PRO A 1 126 ? 4.848 -8.253 1.406 1.00 53.47 126 PRO A N 1
ATOM 1000 C CA . PRO A 1 126 ? 4.089 -9.350 0.819 1.00 53.47 126 PRO A CA 1
ATOM 1001 C C . PRO A 1 126 ? 2.640 -9.288 1.314 1.00 53.47 126 PRO A C 1
ATOM 1003 O O . PRO A 1 126 ? 2.416 -8.898 2.476 1.00 53.47 126 PRO A O 1
ATOM 1006 N N . PRO A 1 127 ? 1.661 -9.638 0.461 1.00 57.22 127 PRO A N 1
ATOM 1007 C CA . PRO A 1 127 ? 0.273 -9.711 0.878 1.00 57.22 127 PRO A CA 1
ATOM 1008 C C . PRO A 1 127 ? 0.205 -10.633 2.096 1.00 57.22 127 PRO A C 1
ATOM 1010 O O . PRO A 1 127 ? 0.552 -11.807 2.022 1.00 57.22 127 PRO A O 1
ATOM 1013 N N . LEU A 1 128 ? -0.193 -10.094 3.253 1.00 61.19 128 LEU A N 1
ATOM 1014 C CA . LEU A 1 128 ? -0.575 -10.947 4.374 1.00 61.19 128 LEU A CA 1
ATOM 1015 C C . LEU A 1 128 ? -1.929 -11.531 3.988 1.00 61.19 128 LEU A C 1
ATOM 1017 O O . LEU A 1 128 ? -2.978 -10.920 4.225 1.00 61.19 128 LEU A O 1
ATOM 1021 N N . GLU A 1 129 ? -1.877 -12.660 3.288 1.00 63.12 129 GLU A N 1
ATOM 1022 C CA . GLU A 1 129 ? -3.037 -13.482 2.992 1.00 63.12 129 GLU A CA 1
ATOM 1023 C C . GLU A 1 129 ? -3.736 -13.797 4.320 1.00 63.12 129 GLU A C 1
ATOM 1025 O O . GLU A 1 129 ? -3.135 -14.349 5.242 1.00 63.12 129 GLU A O 1
ATOM 1030 N N . ASN A 1 130 ? -5.004 -13.396 4.432 1.00 72.00 130 ASN A N 1
ATOM 1031 C CA . ASN A 1 130 ? -5.850 -13.606 5.615 1.00 72.00 130 ASN A CA 1
ATOM 1032 C C . ASN A 1 130 ? -5.402 -12.871 6.894 1.00 72.00 130 ASN A C 1
ATOM 1034 O O . ASN A 1 130 ? -5.691 -13.325 8.002 1.00 72.00 130 ASN A O 1
ATOM 1038 N N . GLY A 1 131 ? -4.710 -11.736 6.767 1.00 77.75 131 GLY A N 1
ATOM 1039 C CA . GLY A 1 131 ? -4.442 -10.884 7.924 1.00 77.75 131 GLY A CA 1
ATOM 1040 C C . GLY A 1 131 ? -5.736 -10.346 8.552 1.00 77.75 131 GLY A C 1
ATOM 1041 O O . GLY A 1 131 ? -6.667 -9.965 7.840 1.00 77.75 131 GLY A O 1
ATOM 1042 N N . LYS A 1 132 ? -5.796 -10.295 9.884 1.00 85.38 132 LYS A N 1
ATOM 1043 C CA . LYS A 1 132 ? -6.815 -9.549 10.628 1.00 85.38 132 LYS A CA 1
ATOM 1044 C C . LYS A 1 132 ? -6.286 -8.165 10.958 1.00 85.38 132 LYS A C 1
ATOM 1046 O O . LYS A 1 132 ? -5.118 -8.010 11.319 1.00 85.38 132 LYS A O 1
ATOM 1051 N N . LEU A 1 133 ? -7.155 -7.172 10.814 1.00 86.69 133 LEU A N 1
ATOM 1052 C CA . LEU A 1 133 ? -6.872 -5.792 11.168 1.00 86.69 133 LEU A CA 1
ATOM 1053 C C . LEU A 1 133 ? -7.491 -5.501 12.536 1.00 86.69 133 LEU A C 1
ATOM 1055 O O . LEU A 1 133 ? -8.713 -5.508 12.658 1.00 86.69 133 LEU A O 1
ATOM 1059 N N . HIS A 1 134 ? -6.658 -5.218 13.533 1.00 90.31 134 HIS A N 1
ATOM 1060 C CA . HIS A 1 134 ? -7.108 -4.813 14.863 1.00 90.31 134 HIS A CA 1
ATOM 1061 C C . HIS A 1 134 ? -6.639 -3.409 15.190 1.00 90.31 134 HIS A C 1
ATOM 1063 O O . HIS A 1 134 ? -5.495 -3.045 14.910 1.00 90.31 134 HIS A O 1
ATOM 1069 N N . ALA A 1 135 ? -7.524 -2.651 15.825 1.00 91.00 135 ALA A N 1
ATOM 1070 C CA . ALA A 1 135 ? -7.206 -1.354 16.387 1.00 91.00 135 ALA A CA 1
ATOM 1071 C C . ALA A 1 135 ? -7.132 -1.452 17.909 1.00 91.00 135 ALA A C 1
ATOM 1073 O O . ALA A 1 135 ? -8.139 -1.752 18.555 1.00 91.00 135 ALA A O 1
ATOM 1074 N N . TYR A 1 136 ? -5.950 -1.188 18.466 1.00 90.75 136 TYR A N 1
ATOM 1075 C CA . TYR A 1 136 ? -5.736 -1.114 19.906 1.00 90.75 136 TYR A CA 1
ATOM 1076 C C . TYR A 1 136 ? -5.696 0.339 20.341 1.00 90.75 136 TYR A C 1
ATOM 1078 O O . TYR A 1 136 ? -4.810 1.090 19.941 1.00 90.75 136 TYR A O 1
ATOM 1086 N N . ARG A 1 137 ? -6.651 0.733 21.176 1.00 90.50 137 ARG A N 1
ATOM 1087 C CA . ARG A 1 137 ? -6.642 2.044 21.815 1.00 90.50 137 ARG A CA 1
ATOM 1088 C C . ARG A 1 137 ? -5.765 1.980 23.062 1.00 90.50 137 ARG A C 1
ATOM 1090 O O . ARG A 1 137 ? -6.090 1.240 23.986 1.00 90.50 137 ARG A O 1
ATOM 1097 N N . LEU A 1 138 ? -4.680 2.743 23.065 1.00 92.50 138 LEU A N 1
ATOM 1098 C CA . LEU A 1 138 ? -3.677 2.750 24.125 1.00 92.50 138 LEU A CA 1
ATOM 1099 C C . LEU A 1 138 ? -3.979 3.862 25.126 1.00 92.50 138 LEU A C 1
ATOM 1101 O O . LEU A 1 138 ? -4.382 4.969 24.748 1.00 92.50 138 LEU A O 1
ATOM 1105 N N . GLN A 1 139 ? -3.805 3.569 26.409 1.00 90.62 139 GLN A N 1
ATOM 1106 C CA . GLN A 1 139 ? -4.095 4.518 27.483 1.00 90.62 139 GLN A CA 1
ATOM 1107 C C . GLN A 1 139 ? -2.831 5.162 28.042 1.00 90.62 139 GLN A C 1
ATOM 1109 O O . GLN A 1 139 ? -2.860 6.335 28.419 1.00 90.62 139 GLN A O 1
ATOM 1114 N N . HIS A 1 140 ? -1.728 4.418 28.086 1.00 91.12 140 HIS A N 1
ATOM 1115 C CA . HIS A 1 140 ? -0.552 4.792 28.864 1.00 91.12 140 HIS A CA 1
ATOM 1116 C C . HIS A 1 140 ? 0.743 4.763 28.057 1.00 91.12 140 HIS A C 1
ATOM 1118 O O . HIS A 1 140 ? 1.665 5.514 28.374 1.00 91.12 140 HIS A O 1
ATOM 1124 N N . ILE A 1 141 ? 0.822 3.932 27.017 1.00 94.62 141 ILE A N 1
ATOM 1125 C CA . ILE A 1 141 ? 1.999 3.848 26.151 1.00 94.62 141 ILE A CA 1
ATOM 1126 C C . ILE A 1 141 ? 1.803 4.622 24.842 1.00 94.62 141 ILE A C 1
ATOM 1128 O O . ILE A 1 141 ? 0.728 4.614 24.245 1.00 94.62 141 ILE A O 1
ATOM 1132 N N . ASP A 1 142 ? 2.871 5.281 24.390 1.00 94.81 142 ASP A N 1
ATOM 1133 C CA . ASP A 1 142 ? 2.931 5.914 23.072 1.00 94.81 142 ASP A CA 1
ATOM 1134 C C . ASP A 1 142 ? 2.833 4.842 21.959 1.00 94.81 142 ASP A C 1
ATOM 1136 O O . ASP A 1 142 ? 3.650 3.908 21.946 1.00 94.81 142 ASP A O 1
ATOM 1140 N N . PRO A 1 143 ? 1.872 4.950 21.015 1.00 94.38 143 PRO A N 1
ATOM 1141 C CA . PRO A 1 143 ? 1.718 4.008 19.913 1.00 94.38 143 PRO A CA 1
ATOM 1142 C C . PRO A 1 143 ? 2.990 3.805 19.094 1.00 94.38 143 PRO A C 1
ATOM 1144 O O . PRO A 1 143 ? 3.244 2.682 18.659 1.00 94.38 143 PRO A O 1
ATOM 1147 N N . ALA A 1 144 ? 3.791 4.856 18.885 1.00 93.31 144 ALA A N 1
ATOM 1148 C CA . ALA A 1 144 ? 5.021 4.757 18.099 1.00 93.31 144 ALA A CA 1
ATOM 1149 C C . ALA A 1 144 ? 6.066 3.879 18.804 1.00 93.31 144 ALA A C 1
ATOM 1151 O O . ALA A 1 144 ? 6.604 2.947 18.205 1.00 93.31 144 ALA A O 1
ATOM 1152 N N . LEU A 1 145 ? 6.274 4.105 20.104 1.00 94.88 145 LEU A N 1
ATOM 1153 C CA . LEU A 1 145 ? 7.171 3.295 20.927 1.00 94.88 145 LEU A CA 1
ATOM 1154 C C . LEU A 1 145 ? 6.717 1.829 21.003 1.00 94.88 145 LEU A C 1
ATOM 1156 O O . LEU A 1 145 ? 7.535 0.906 20.914 1.00 94.88 145 LEU A O 1
ATOM 1160 N N . LEU A 1 146 ? 5.409 1.596 21.155 1.00 96.00 146 LEU A N 1
ATOM 1161 C CA . LEU A 1 146 ? 4.857 0.243 21.171 1.00 96.00 146 LEU A CA 1
ATOM 1162 C C . LEU A 1 146 ? 5.042 -0.452 19.818 1.00 96.00 146 LEU A C 1
ATOM 1164 O O . LEU A 1 146 ? 5.380 -1.636 19.789 1.00 96.00 146 LEU A O 1
ATOM 1168 N N . ALA A 1 147 ? 4.861 0.275 18.712 1.00 94.94 147 ALA A N 1
ATOM 1169 C CA . ALA A 1 147 ? 5.079 -0.252 17.373 1.00 94.94 147 ALA A CA 1
ATOM 1170 C C . ALA A 1 147 ? 6.530 -0.722 17.184 1.00 94.94 147 ALA A C 1
ATOM 1172 O O . ALA A 1 147 ? 6.755 -1.880 16.840 1.00 94.94 147 ALA A O 1
ATOM 1173 N N . GLU A 1 148 ? 7.515 0.122 17.504 1.00 92.94 148 GLU A N 1
ATOM 1174 C CA . GLU A 1 148 ? 8.937 -0.244 17.425 1.00 92.94 148 GLU A CA 1
ATOM 1175 C C . GLU A 1 148 ? 9.265 -1.467 18.293 1.00 92.94 148 GLU A C 1
ATOM 1177 O O . GLU A 1 148 ? 9.981 -2.383 17.875 1.00 92.94 148 GLU A O 1
ATOM 1182 N N . THR A 1 149 ? 8.687 -1.517 19.495 1.00 94.62 149 THR A N 1
ATOM 1183 C CA . THR A 1 149 ? 8.862 -2.642 20.415 1.00 94.62 149 THR A CA 1
ATOM 1184 C C . THR A 1 149 ? 8.322 -3.929 19.795 1.00 94.62 149 THR A C 1
ATOM 1186 O O . THR A 1 149 ? 9.050 -4.915 19.681 1.00 94.62 149 THR A O 1
ATOM 1189 N N . LEU A 1 150 ? 7.074 -3.931 19.330 1.00 94.94 150 LEU A N 1
ATOM 1190 C CA . LEU A 1 150 ? 6.447 -5.104 18.721 1.00 94.94 150 LEU A CA 1
ATOM 1191 C C . LEU A 1 150 ? 7.152 -5.546 17.430 1.00 94.94 150 LEU A C 1
ATOM 1193 O O . LEU A 1 150 ? 7.319 -6.749 17.223 1.00 94.94 150 LEU A O 1
ATOM 1197 N N . GLU A 1 151 ? 7.623 -4.614 16.597 1.00 93.00 151 GLU A N 1
ATOM 1198 C CA . GLU A 1 151 ? 8.425 -4.933 15.408 1.00 93.00 151 GLU A CA 1
ATOM 1199 C C . GLU A 1 151 ? 9.743 -5.618 15.773 1.00 93.00 151 GLU A C 1
ATOM 1201 O O . GLU A 1 151 ? 10.133 -6.583 15.112 1.00 93.00 151 GLU A O 1
ATOM 1206 N N . SER A 1 152 ? 10.405 -5.178 16.847 1.00 90.88 152 SER A N 1
ATOM 1207 C CA . SER A 1 152 ? 11.642 -5.806 17.322 1.00 90.88 152 SER A CA 1
ATOM 1208 C C . SER A 1 152 ? 11.428 -7.235 17.842 1.00 90.88 152 SER A C 1
ATOM 1210 O O . SER A 1 152 ? 12.298 -8.090 17.666 1.00 90.88 152 SER A O 1
ATOM 1212 N N . PHE A 1 153 ? 10.262 -7.513 18.439 1.00 92.31 153 PHE A N 1
ATOM 1213 C CA . PHE A 1 153 ? 9.921 -8.821 19.007 1.00 92.31 153 PHE A CA 1
ATOM 1214 C C . PHE A 1 153 ? 9.409 -9.820 17.966 1.00 92.31 153 PHE A C 1
ATOM 1216 O O . PHE A 1 153 ? 9.796 -10.988 17.993 1.00 92.31 153 PHE A O 1
ATOM 1223 N N . LEU A 1 154 ? 8.515 -9.382 17.077 1.00 91.31 154 LEU A N 1
ATOM 1224 C CA . LEU A 1 154 ? 7.785 -10.257 16.151 1.00 91.31 154 LEU A CA 1
ATOM 1225 C C . LEU A 1 154 ? 8.384 -10.262 14.738 1.00 91.31 154 LEU A C 1
ATOM 1227 O O . LEU A 1 154 ? 8.134 -11.184 13.959 1.00 91.31 154 LEU A O 1
ATOM 1231 N N . GLY A 1 155 ? 9.206 -9.263 14.414 1.00 86.81 155 GLY A N 1
ATOM 1232 C CA . GLY A 1 155 ? 9.762 -9.058 13.085 1.00 86.81 155 GLY A CA 1
ATOM 1233 C C . GLY A 1 155 ? 8.762 -8.436 12.107 1.00 86.81 155 GLY A C 1
ATOM 1234 O O . GLY A 1 155 ? 7.544 -8.564 12.221 1.00 86.81 155 GLY A O 1
ATOM 1235 N N . THR A 1 156 ? 9.291 -7.783 11.076 1.00 81.50 156 THR A N 1
ATOM 1236 C CA . THR A 1 156 ? 8.500 -7.050 10.074 1.00 81.50 156 THR A CA 1
ATOM 1237 C C . THR A 1 156 ? 7.903 -7.940 8.984 1.00 81.50 156 THR A C 1
ATOM 1239 O O . THR A 1 156 ? 7.196 -7.454 8.109 1.00 81.50 156 THR A O 1
ATOM 1242 N N . SER A 1 157 ? 8.159 -9.251 8.975 1.00 76.88 157 SER A N 1
ATOM 1243 C CA . SER A 1 157 ? 7.656 -10.138 7.916 1.00 76.88 157 SER A CA 1
ATOM 1244 C C . SER A 1 157 ? 6.187 -10.526 8.113 1.00 76.88 157 SER A C 1
ATOM 1246 O O . SER A 1 157 ? 5.454 -10.615 7.129 1.00 76.88 157 SER A O 1
ATOM 1248 N N . GLN A 1 158 ? 5.738 -10.685 9.363 1.00 81.38 158 GLN A N 1
ATOM 1249 C CA . GLN A 1 158 ? 4.427 -11.263 9.709 1.00 81.38 158 GLN A CA 1
ATOM 1250 C C . GLN A 1 158 ? 3.401 -10.250 10.236 1.00 81.38 158 GLN A C 1
ATOM 1252 O O . GLN A 1 158 ? 2.250 -10.608 10.493 1.00 81.38 158 GLN A O 1
ATOM 1257 N N . LEU A 1 159 ? 3.821 -8.999 10.413 1.00 87.62 159 LEU A N 1
ATOM 1258 C CA . LEU A 1 159 ? 3.070 -7.964 11.105 1.00 87.62 159 LEU A CA 1
ATOM 1259 C C . LEU A 1 159 ? 3.249 -6.616 10.407 1.00 87.62 159 LEU A C 1
ATOM 1261 O O . LEU A 1 159 ? 4.347 -6.274 9.968 1.00 87.62 159 LEU A O 1
ATOM 1265 N N . ARG A 1 160 ? 2.168 -5.846 10.311 1.00 85.25 160 ARG A N 1
ATOM 1266 C CA . ARG A 1 160 ? 2.190 -4.415 9.996 1.00 85.25 160 ARG A CA 1
ATOM 1267 C C . ARG A 1 160 ? 1.666 -3.647 11.185 1.00 85.25 160 ARG A C 1
ATOM 1269 O O . ARG A 1 160 ? 0.591 -3.976 11.682 1.00 85.25 160 ARG A O 1
ATOM 1276 N N . LEU A 1 161 ? 2.401 -2.626 11.585 1.00 89.19 161 LEU A N 1
ATOM 1277 C CA . LEU A 1 161 ? 2.006 -1.707 12.634 1.00 89.19 161 LEU A CA 1
ATOM 1278 C C . LEU A 1 161 ? 1.906 -0.314 12.037 1.00 89.19 161 LEU A C 1
ATOM 1280 O O . LEU A 1 161 ? 2.778 0.107 11.281 1.00 89.19 161 LEU A O 1
ATOM 1284 N N . VAL A 1 162 ? 0.825 0.383 12.356 1.00 87.62 162 VAL A N 1
ATOM 1285 C CA . VAL A 1 162 ? 0.648 1.786 11.994 1.00 87.62 162 VAL A CA 1
ATOM 1286 C C . VAL A 1 162 ? 0.264 2.534 13.267 1.00 87.62 162 VAL A C 1
ATOM 1288 O O . VAL A 1 162 ? -0.866 2.372 13.743 1.00 87.62 162 VAL A O 1
ATOM 1291 N N . PRO A 1 163 ? 1.202 3.289 13.863 1.00 89.69 163 PRO A N 1
ATOM 1292 C CA . PRO A 1 163 ? 0.912 4.100 15.033 1.00 89.69 163 PRO A CA 1
ATOM 1293 C C . PRO A 1 163 ? 0.154 5.371 14.628 1.00 89.69 163 PRO A C 1
ATOM 1295 O O . PRO A 1 163 ? 0.611 6.133 13.778 1.00 89.69 163 PRO A O 1
ATOM 1298 N N . ASP A 1 164 ? -0.990 5.611 15.261 1.00 85.50 164 ASP A N 1
ATOM 1299 C CA . ASP A 1 164 ? -1.742 6.865 15.217 1.00 85.50 164 ASP A CA 1
ATOM 1300 C C . ASP A 1 164 ? -1.571 7.578 16.565 1.00 85.50 164 ASP A C 1
ATOM 1302 O O . ASP A 1 164 ? -2.283 7.308 17.538 1.00 85.50 164 ASP A O 1
ATOM 1306 N N . VAL A 1 165 ? -0.572 8.461 16.618 1.00 88.25 165 VAL A N 1
ATOM 1307 C CA . VAL A 1 165 ? -0.181 9.205 17.826 1.00 88.25 165 VAL A CA 1
ATOM 1308 C C . VAL A 1 165 ? -1.262 10.209 18.239 1.00 88.25 165 VAL A C 1
ATOM 1310 O O . VAL A 1 165 ? -1.488 10.407 19.430 1.00 88.25 165 VAL A O 1
ATOM 13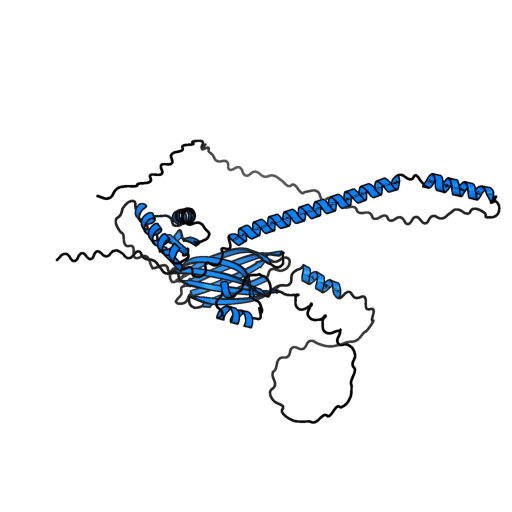13 N N . ASP A 1 166 ? -1.986 10.795 17.280 1.00 83.75 166 ASP A N 1
ATOM 1314 C CA . ASP A 1 166 ? -3.005 11.816 17.555 1.00 83.75 166 ASP A CA 1
ATOM 1315 C C . ASP A 1 166 ? -4.211 11.232 18.300 1.00 83.75 166 ASP A C 1
ATOM 1317 O O . ASP A 1 166 ? -4.802 11.884 19.164 1.00 83.75 166 ASP A O 1
ATOM 1321 N N . ASN A 1 167 ? -4.589 9.996 17.961 1.00 81.19 167 ASN A N 1
ATOM 1322 C CA . ASN A 1 167 ? -5.714 9.299 18.583 1.00 81.19 167 ASN A CA 1
ATOM 1323 C C . ASN A 1 167 ? -5.290 8.274 19.644 1.00 81.19 167 ASN A C 1
ATOM 1325 O O . ASN A 1 167 ? -6.157 7.657 20.267 1.00 81.19 167 ASN A O 1
ATOM 1329 N N . ASN A 1 168 ? -3.984 8.110 19.866 1.00 88.88 168 ASN A N 1
ATOM 1330 C CA . ASN A 1 168 ? -3.406 7.104 20.751 1.00 88.88 168 ASN A CA 1
ATOM 1331 C C . ASN A 1 168 ? -3.854 5.674 20.379 1.00 88.88 168 ASN A C 1
ATOM 1333 O O . ASN A 1 168 ? -4.246 4.871 21.228 1.00 88.88 168 ASN A O 1
ATOM 1337 N N . ILE A 1 169 ? -3.862 5.368 19.078 1.00 89.25 169 ILE A N 1
ATOM 1338 C CA . ILE A 1 169 ? -4.298 4.076 18.536 1.00 89.25 169 ILE A CA 1
ATOM 1339 C C . ILE A 1 169 ? -3.121 3.397 17.842 1.00 89.25 169 ILE A C 1
ATOM 1341 O O . ILE A 1 169 ? -2.409 4.006 17.051 1.00 89.25 169 ILE A O 1
ATOM 1345 N N . LEU A 1 170 ? -2.945 2.104 18.088 1.00 92.50 170 LEU A N 1
ATOM 1346 C CA . LEU A 1 170 ? -2.058 1.252 17.313 1.00 92.50 170 LEU A CA 1
ATOM 1347 C C . LEU A 1 170 ? -2.887 0.339 16.410 1.00 92.50 170 LEU A C 1
ATOM 1349 O O . LEU A 1 170 ? -3.621 -0.531 16.885 1.00 92.50 170 LEU A O 1
ATOM 1353 N N . LEU A 1 171 ? -2.750 0.525 15.099 1.00 89.75 171 LEU A N 1
ATOM 1354 C CA . LEU A 1 171 ? -3.368 -0.339 14.099 1.00 89.75 171 LEU A CA 1
ATOM 1355 C C . LEU A 1 171 ? -2.415 -1.471 13.758 1.00 89.75 171 LEU A C 1
ATOM 1357 O O . LEU A 1 171 ? -1.238 -1.250 13.477 1.00 89.75 171 LEU A O 1
ATOM 1361 N N . THR A 1 172 ? -2.929 -2.694 13.782 1.00 91.31 172 THR A N 1
ATOM 1362 C CA . THR A 1 172 ? -2.135 -3.902 13.565 1.00 91.31 172 THR A CA 1
ATOM 1363 C C . THR A 1 172 ? -2.783 -4.751 12.495 1.00 91.31 172 THR A C 1
ATOM 1365 O O . THR A 1 172 ? -3.986 -4.995 12.538 1.00 91.31 172 THR A O 1
ATOM 1368 N N . TYR A 1 173 ? -1.996 -5.191 11.522 1.00 87.00 173 TYR A N 1
ATOM 1369 C CA . TYR A 1 173 ? -2.437 -6.117 10.489 1.00 87.00 173 TYR A CA 1
ATOM 1370 C C . TYR A 1 173 ? -1.504 -7.323 10.488 1.00 87.00 173 TYR A C 1
ATOM 1372 O O . TYR A 1 173 ? -0.322 -7.204 10.160 1.00 87.00 173 TYR A O 1
ATOM 1380 N N . ALA A 1 174 ? -2.021 -8.470 10.917 1.00 90.31 174 ALA A N 1
ATOM 1381 C CA . ALA A 1 174 ? -1.231 -9.671 11.173 1.00 90.31 174 ALA A CA 1
ATOM 1382 C C . ALA A 1 174 ? -2.051 -10.932 10.905 1.00 90.31 174 ALA A C 1
ATOM 1384 O O . ALA A 1 174 ? -3.279 -10.880 10.898 1.00 90.31 174 ALA A O 1
ATOM 1385 N N . SER A 1 175 ? -1.394 -12.081 10.732 1.00 89.81 175 SER A N 1
ATOM 1386 C CA . SER A 1 175 ? -2.110 -13.367 10.734 1.00 89.81 175 SER A CA 1
ATOM 1387 C C . SER A 1 175 ? -2.881 -13.564 12.046 1.00 89.81 175 SER A C 1
ATOM 1389 O O . SER A 1 175 ? -2.499 -13.016 13.078 1.00 89.81 175 SER A O 1
ATOM 1391 N N . GLU A 1 176 ? -3.945 -14.369 12.029 1.00 89.56 176 GLU A N 1
ATOM 1392 C CA . GLU A 1 176 ? -4.778 -14.622 13.216 1.00 89.56 176 GLU A CA 1
ATOM 1393 C C . GLU A 1 176 ? -3.954 -15.069 14.438 1.00 89.56 176 GLU A C 1
ATOM 1395 O O . GLU A 1 176 ? -4.112 -14.515 15.523 1.00 89.56 176 GLU A O 1
ATOM 1400 N N . GLN A 1 177 ? -2.992 -15.977 14.241 1.00 90.12 177 GLN A N 1
ATOM 1401 C CA . GLN A 1 177 ? -2.107 -16.454 15.308 1.00 90.12 177 GLN A CA 1
ATOM 1402 C C . GLN A 1 177 ? -1.220 -15.338 15.889 1.00 90.12 177 GLN A C 1
ATOM 1404 O O . GLN A 1 177 ? -1.027 -15.264 17.102 1.00 90.12 177 GLN A O 1
ATOM 1409 N N . VAL A 1 178 ? -0.661 -14.476 15.035 1.00 92.25 178 VAL A N 1
ATOM 1410 C CA . VAL A 1 178 ? 0.201 -13.362 15.469 1.00 92.25 178 VAL A CA 1
ATOM 1411 C C . VAL A 1 178 ? -0.638 -12.262 16.123 1.00 92.25 178 VAL A C 1
ATOM 1413 O O . VAL A 1 178 ? -0.205 -11.650 17.095 1.00 92.25 178 VAL A O 1
ATOM 1416 N N . SER A 1 179 ? -1.866 -12.055 15.651 1.00 91.88 179 SER A N 1
ATOM 1417 C CA . SER A 1 179 ? -2.804 -11.097 16.229 1.00 91.88 179 SER A CA 1
ATOM 1418 C C . SER A 1 179 ? -3.130 -11.404 17.695 1.00 91.88 179 SER A C 1
ATOM 1420 O O . SER A 1 179 ? -3.060 -10.515 18.543 1.00 91.88 179 SER A O 1
ATOM 1422 N N . GLU A 1 180 ? -3.397 -12.670 18.034 1.00 91.25 180 GLU A N 1
ATOM 1423 C CA . GLU A 1 180 ? -3.642 -13.077 19.425 1.00 91.25 180 GLU A CA 1
ATOM 1424 C C . GLU A 1 180 ? -2.439 -12.784 20.336 1.00 91.25 180 GLU A C 1
ATOM 1426 O O . GLU A 1 180 ? -2.599 -12.339 21.477 1.00 91.25 180 GLU A O 1
ATOM 1431 N N . GLN A 1 181 ? -1.221 -12.996 19.827 1.00 93.12 181 GLN A N 1
ATOM 1432 C CA . GLN A 1 181 ? 0.012 -12.684 20.553 1.00 93.12 181 GLN A CA 1
ATOM 1433 C C . GLN A 1 181 ? 0.156 -11.179 20.783 1.00 93.12 181 GLN A C 1
ATOM 1435 O O . GLN A 1 181 ? 0.459 -10.761 21.901 1.00 93.12 181 GLN A O 1
ATOM 1440 N N . ILE A 1 182 ? -0.114 -10.371 19.756 1.00 94.31 182 ILE A N 1
ATOM 1441 C CA . ILE A 1 182 ? -0.079 -8.909 19.845 1.00 94.31 182 ILE A CA 1
ATOM 1442 C C . ILE A 1 182 ? -1.098 -8.411 20.858 1.00 94.31 182 ILE A C 1
ATOM 1444 O O . ILE A 1 182 ? -0.728 -7.636 21.728 1.00 94.31 182 ILE A O 1
ATOM 1448 N N . SER A 1 183 ? -2.341 -8.892 20.813 1.00 93.94 183 SER A N 1
ATOM 1449 C CA . SER A 1 183 ? -3.382 -8.498 21.769 1.00 93.94 183 SER A CA 1
ATOM 1450 C C . SER A 1 183 ? -2.929 -8.703 23.219 1.00 93.94 183 SER A C 1
ATOM 1452 O O . SER A 1 183 ? -3.098 -7.821 24.061 1.00 93.94 183 SER A O 1
ATOM 1454 N N . ASN A 1 184 ? -2.297 -9.841 23.517 1.00 90.06 184 ASN A N 1
ATOM 1455 C CA . ASN A 1 184 ? -1.784 -10.115 24.858 1.00 90.06 184 ASN A CA 1
ATOM 1456 C C . ASN A 1 184 ? -0.601 -9.207 25.228 1.00 90.06 184 ASN A C 1
ATOM 1458 O O . ASN A 1 184 ? -0.562 -8.694 26.344 1.00 90.06 184 ASN A O 1
ATOM 1462 N N . LEU A 1 185 ? 0.339 -8.981 24.304 1.00 93.56 185 LEU A N 1
ATOM 1463 C CA . LEU A 1 185 ? 1.494 -8.106 24.533 1.00 93.56 185 LEU A CA 1
ATOM 1464 C C . LEU A 1 185 ? 1.081 -6.647 24.733 1.00 93.56 185 LEU A C 1
ATOM 1466 O O . LEU A 1 185 ? 1.552 -6.014 25.670 1.00 93.56 185 LEU A O 1
ATOM 1470 N N . VAL A 1 186 ? 0.176 -6.134 23.899 1.00 94.94 186 VAL A N 1
ATOM 1471 C CA . VAL A 1 186 ? -0.337 -4.762 23.983 1.00 94.94 186 VAL A CA 1
ATOM 1472 C C . VAL A 1 186 ? -0.987 -4.523 25.344 1.00 94.94 186 VAL A C 1
ATOM 1474 O O . VAL A 1 186 ? -0.661 -3.540 25.998 1.00 94.94 186 VAL A O 1
ATOM 1477 N N . LYS A 1 187 ? -1.835 -5.448 25.818 1.00 91.19 187 LYS A N 1
ATOM 1478 C CA . LYS A 1 187 ? -2.472 -5.341 27.142 1.00 91.19 187 LYS A CA 1
ATOM 1479 C C . LYS A 1 187 ? -1.458 -5.265 28.283 1.00 91.19 187 LYS A C 1
ATOM 1481 O O . LYS A 1 187 ? -1.646 -4.478 29.202 1.00 91.19 187 LYS A O 1
ATOM 1486 N N . VAL A 1 188 ? -0.412 -6.093 28.240 1.00 91.19 188 VAL A N 1
ATOM 1487 C CA . VAL A 1 188 ? 0.623 -6.118 29.286 1.00 91.19 188 VAL A CA 1
ATOM 1488 C C . VAL A 1 188 ? 1.466 -4.845 29.240 1.00 91.19 188 VAL A C 1
ATOM 1490 O O . VAL A 1 188 ? 1.637 -4.198 30.267 1.00 91.19 188 VAL A O 1
ATOM 1493 N N . LEU A 1 189 ? 1.945 -4.457 28.056 1.00 93.12 189 LEU A N 1
ATOM 1494 C CA . LEU A 1 189 ? 2.832 -3.305 27.883 1.00 93.12 189 LEU A CA 1
ATOM 1495 C C . LEU A 1 189 ? 2.131 -1.970 28.158 1.00 93.12 189 LEU A C 1
ATOM 1497 O O . LEU A 1 189 ? 2.754 -1.066 28.712 1.00 93.12 189 LEU A O 1
ATOM 1501 N N . ASP A 1 190 ? 0.853 -1.833 27.798 1.00 92.44 190 ASP A N 1
ATOM 1502 C CA . ASP A 1 190 ? 0.078 -0.628 28.111 1.00 92.44 190 ASP A CA 1
ATOM 1503 C C . ASP A 1 190 ? -0.199 -0.543 29.622 1.00 92.44 190 ASP A C 1
ATOM 1505 O O . ASP A 1 190 ? 0.036 0.495 30.232 1.00 92.44 190 ASP A O 1
ATOM 1509 N N . ALA A 1 191 ? -0.580 -1.652 30.270 1.00 87.75 191 ALA A N 1
ATOM 1510 C CA . ALA A 1 191 ? -0.821 -1.679 31.716 1.00 87.75 191 ALA A CA 1
ATOM 1511 C C . ALA A 1 191 ? 0.446 -1.429 32.559 1.00 87.75 191 ALA A C 1
ATOM 1513 O O . ALA A 1 191 ? 0.370 -0.798 33.611 1.00 87.75 191 ALA A O 1
ATOM 1514 N N . GLU A 1 192 ? 1.618 -1.899 32.119 1.00 88.94 192 GLU A N 1
ATOM 1515 C CA . GLU A 1 192 ? 2.893 -1.653 32.813 1.00 88.94 192 GLU A CA 1
ATOM 1516 C C . GLU A 1 192 ? 3.321 -0.178 32.796 1.00 88.94 192 GLU A C 1
ATOM 1518 O O . GLU A 1 192 ? 4.093 0.243 33.660 1.00 88.94 192 GLU A O 1
ATOM 1523 N N . ASN A 1 193 ? 2.818 0.610 31.841 1.00 87.00 193 ASN A N 1
ATOM 1524 C CA . ASN A 1 193 ? 3.134 2.031 31.714 1.00 87.00 193 ASN A CA 1
ATOM 1525 C C . ASN A 1 193 ? 2.165 2.951 32.464 1.00 87.00 193 ASN A C 1
ATOM 1527 O O . ASN A 1 193 ? 2.352 4.163 32.407 1.00 87.00 193 ASN A O 1
ATOM 1531 N N . ASP A 1 194 ? 1.165 2.424 33.178 1.00 84.88 194 ASP A N 1
ATOM 1532 C CA . ASP A 1 194 ? 0.227 3.239 33.954 1.00 84.88 194 ASP A CA 1
ATOM 1533 C C . ASP A 1 194 ? 0.901 3.834 35.211 1.00 84.88 194 ASP A C 1
ATOM 1535 O O . ASP A 1 194 ? 1.200 3.105 36.165 1.00 84.88 194 ASP A O 1
ATOM 1539 N N . PRO A 1 195 ? 1.132 5.163 35.278 1.00 73.94 195 PRO A N 1
ATOM 1540 C CA . PRO A 1 195 ? 1.790 5.767 36.427 1.00 73.94 195 PRO A CA 1
ATOM 1541 C C . PRO A 1 195 ? 0.851 5.974 37.629 1.00 73.94 195 PRO A C 1
ATOM 1543 O O . PRO A 1 195 ? 1.347 6.340 38.693 1.00 73.94 195 PRO A O 1
ATOM 1546 N N . ASN A 1 196 ? -0.477 5.814 37.489 1.00 71.94 196 ASN A N 1
ATOM 1547 C CA . ASN A 1 196 ? -1.452 6.265 38.495 1.00 71.94 196 ASN A CA 1
ATOM 1548 C C . ASN A 1 196 ? -2.807 5.524 38.489 1.00 71.94 196 ASN A C 1
ATOM 1550 O O . ASN A 1 196 ? -3.801 6.149 38.853 1.00 71.94 196 ASN A O 1
ATOM 1554 N N . ALA A 1 197 ? -2.863 4.237 38.125 1.00 57.41 197 ALA A N 1
ATOM 1555 C CA . ALA A 1 197 ? -4.067 3.391 38.031 1.00 57.41 197 ALA A CA 1
ATOM 1556 C C . ALA A 1 197 ? -5.286 3.872 38.836 1.00 57.41 197 ALA A C 1
ATOM 1558 O O . ALA A 1 197 ? -5.539 3.500 39.984 1.00 57.41 197 ALA A O 1
ATOM 1559 N N . SER A 1 198 ? -6.043 4.759 38.201 1.00 54.81 198 SER A N 1
ATOM 1560 C CA . SER A 1 198 ? -7.337 5.274 38.611 1.00 54.81 198 SER A CA 1
ATOM 1561 C C . SER A 1 198 ? -8.081 5.507 37.303 1.00 54.81 198 SER A C 1
ATOM 1563 O O . SER A 1 198 ? -7.749 6.447 36.579 1.00 54.81 198 SER A O 1
ATOM 1565 N N . PRO A 1 199 ? -9.030 4.627 36.951 1.00 54.78 199 PRO A N 1
ATOM 1566 C CA . PRO A 1 199 ? -9.654 4.635 35.639 1.00 54.78 199 PRO A CA 1
ATOM 1567 C C . PRO A 1 199 ? -10.560 5.861 35.521 1.00 54.78 199 PRO A C 1
ATOM 1569 O O . PRO A 1 199 ? -11.666 5.885 36.062 1.00 54.78 199 PRO A O 1
ATOM 1572 N N . SER A 1 200 ? -10.101 6.910 34.836 1.00 50.09 200 SER A N 1
ATOM 1573 C CA . SER A 1 200 ? -10.991 7.991 34.422 1.00 50.09 200 SER A CA 1
ATOM 1574 C C . SER A 1 200 ? -11.580 7.640 33.060 1.00 50.09 200 SER A C 1
ATOM 1576 O O . SER A 1 200 ? -10.941 7.821 32.024 1.00 50.09 200 SER A O 1
ATOM 1578 N N . MET A 1 201 ? -12.812 7.137 33.078 1.00 52.75 201 MET A N 1
ATOM 1579 C CA . MET A 1 201 ? -13.636 6.945 31.890 1.00 52.75 201 MET A CA 1
ATOM 1580 C C . MET A 1 201 ? -14.049 8.302 31.317 1.00 52.75 201 MET A C 1
ATOM 1582 O O . MET A 1 201 ? -15.094 8.850 31.663 1.00 52.75 201 MET A O 1
ATOM 1586 N N . ALA A 1 202 ? -13.218 8.876 30.454 1.00 56.78 202 ALA A N 1
ATOM 1587 C CA . ALA A 1 202 ? -13.702 9.890 29.534 1.00 56.78 202 ALA A CA 1
ATOM 1588 C C . ALA A 1 202 ? -14.384 9.160 28.370 1.00 56.78 202 ALA A C 1
ATOM 1590 O O . ALA A 1 202 ? -13.720 8.450 27.614 1.00 56.78 202 ALA A O 1
ATOM 1591 N N . GLU A 1 203 ? -15.703 9.326 28.238 1.00 60.62 203 GLU A N 1
ATOM 1592 C CA . GLU A 1 203 ? -16.479 8.933 27.055 1.00 60.62 203 GLU A CA 1
ATOM 1593 C C . GLU A 1 203 ? -15.990 9.740 25.842 1.00 60.62 203 GLU A C 1
ATOM 1595 O O . GLU A 1 203 ? -16.564 10.747 25.439 1.00 60.62 203 GLU A O 1
ATOM 1600 N N . SER A 1 204 ? -14.855 9.343 25.282 1.00 61.53 204 SER A N 1
ATOM 1601 C CA . SER A 1 204 ? -14.384 9.857 24.008 1.00 61.53 204 SER A CA 1
ATOM 1602 C C . SER A 1 204 ? -15.134 9.129 22.907 1.00 61.53 204 SER A C 1
ATOM 1604 O O . SER A 1 204 ? -15.113 7.898 22.869 1.00 61.53 204 SER A O 1
ATOM 1606 N N . GLU A 1 205 ? -15.716 9.898 21.987 1.00 73.00 205 GLU A N 1
ATOM 1607 C CA . GLU A 1 205 ? -16.341 9.403 20.759 1.00 73.00 205 GLU A CA 1
ATOM 1608 C C . GLU A 1 205 ? -15.502 8.285 20.125 1.00 73.00 205 GLU A C 1
ATOM 1610 O O . GLU A 1 205 ? -14.276 8.402 19.996 1.00 73.00 205 GLU A O 1
ATOM 1615 N N . LYS A 1 206 ? -16.172 7.179 19.784 1.00 79.50 206 LYS A N 1
ATOM 1616 C CA . LYS A 1 206 ? -15.544 5.970 19.252 1.00 79.50 206 LYS A CA 1
ATOM 1617 C C . LYS A 1 206 ? -14.994 6.263 17.856 1.00 79.50 206 LYS A C 1
ATOM 1619 O O . LYS A 1 206 ? -15.752 6.324 16.892 1.00 79.50 206 LYS A O 1
ATOM 1624 N N . ALA A 1 207 ? -13.682 6.471 17.759 1.00 81.25 207 ALA A N 1
ATOM 1625 C CA . ALA A 1 207 ? -12.999 6.560 16.476 1.00 81.25 207 ALA A CA 1
ATOM 1626 C C . ALA A 1 207 ? -13.095 5.205 15.757 1.00 81.25 207 ALA A C 1
ATOM 1628 O O . ALA A 1 207 ? -12.890 4.154 16.367 1.00 81.25 207 ALA A O 1
ATOM 1629 N N . GLN A 1 208 ? -13.423 5.236 14.469 1.00 85.69 208 GLN A N 1
ATOM 1630 C CA . GLN A 1 208 ? -13.461 4.062 13.612 1.00 85.69 208 GLN A CA 1
ATOM 1631 C C . GLN A 1 208 ? -12.114 3.931 12.909 1.00 85.69 208 GLN A C 1
ATOM 1633 O O . GLN A 1 208 ? -11.634 4.867 12.273 1.00 85.69 208 GLN A O 1
ATOM 1638 N N . SER A 1 209 ? -11.495 2.766 13.025 1.00 85.81 209 SER A N 1
ATOM 1639 C CA . SER A 1 209 ? -10.198 2.501 12.419 1.00 85.81 209 SER A CA 1
ATOM 1640 C C . SER A 1 209 ? -10.368 1.814 11.072 1.00 85.81 209 SER A C 1
ATOM 1642 O O . SER A 1 209 ? -11.075 0.816 10.959 1.00 85.81 209 SER A O 1
ATOM 1644 N N . LEU A 1 210 ? -9.732 2.359 10.043 1.00 88.50 210 LEU A N 1
ATOM 1645 C CA . LEU A 1 210 ? -9.907 1.975 8.650 1.00 88.50 210 LEU A CA 1
ATOM 1646 C C . LEU A 1 210 ? -8.544 1.725 8.005 1.00 88.50 210 LEU A C 1
ATOM 1648 O O . LEU A 1 210 ? -7.585 2.446 8.259 1.00 88.50 210 LEU A O 1
ATOM 1652 N N . LEU A 1 211 ? -8.456 0.720 7.141 1.00 87.44 211 LEU A N 1
ATOM 1653 C CA . LEU A 1 211 ? -7.298 0.450 6.296 1.00 87.44 211 LEU A CA 1
ATOM 1654 C C . LEU A 1 211 ? -7.683 0.663 4.837 1.00 87.44 211 LEU A C 1
ATOM 1656 O O . LEU A 1 211 ? -8.584 0.013 4.307 1.00 87.44 211 LEU A O 1
ATOM 1660 N N . ILE A 1 212 ? -6.955 1.551 4.179 1.00 90.44 212 ILE A N 1
ATOM 1661 C CA . ILE A 1 212 ? -7.019 1.776 2.743 1.00 90.44 212 ILE A CA 1
ATOM 1662 C C . ILE A 1 212 ? -5.916 0.940 2.114 1.00 90.44 212 ILE A C 1
ATOM 1664 O O . ILE A 1 212 ? -4.747 1.133 2.434 1.00 90.44 212 ILE A O 1
ATOM 1668 N N . ARG A 1 213 ? -6.263 0.036 1.199 1.00 90.56 213 ARG A N 1
ATOM 1669 C CA . ARG A 1 213 ? -5.303 -0.669 0.341 1.00 90.56 213 ARG A CA 1
ATOM 1670 C C . ARG A 1 213 ? -5.455 -0.179 -1.085 1.00 90.56 213 ARG A C 1
ATOM 1672 O O . ARG A 1 213 ? -6.566 -0.133 -1.606 1.00 90.56 213 ARG A O 1
ATOM 1679 N N . LEU A 1 214 ? -4.338 0.135 -1.720 1.00 91.56 214 LEU A N 1
ATOM 1680 C CA . LEU A 1 214 ? -4.273 0.527 -3.116 1.00 91.56 214 LEU A CA 1
ATOM 1681 C C . LEU A 1 214 ? -3.412 -0.475 -3.879 1.00 91.56 214 LEU A C 1
ATOM 1683 O O . LEU A 1 214 ? -2.267 -0.730 -3.510 1.00 91.56 214 LEU A O 1
ATOM 1687 N N . PHE A 1 215 ? -3.972 -1.027 -4.946 1.00 91.94 215 PHE A N 1
ATOM 1688 C CA . PHE A 1 215 ? -3.314 -1.944 -5.863 1.00 91.94 215 PHE A CA 1
ATOM 1689 C C . PHE A 1 215 ? -3.157 -1.246 -7.206 1.00 91.94 215 PHE A C 1
ATOM 1691 O O . PHE A 1 215 ? -4.139 -0.800 -7.806 1.00 91.94 215 PHE A O 1
ATOM 1698 N N . TRP A 1 216 ? -1.928 -1.179 -7.695 1.00 92.50 216 TRP A N 1
ATOM 1699 C CA . TRP A 1 216 ? -1.637 -0.780 -9.059 1.00 92.50 216 TRP A CA 1
ATOM 1700 C C . TRP A 1 216 ? -1.438 -2.036 -9.899 1.00 92.50 216 TRP A C 1
ATOM 1702 O O . TRP A 1 216 ? -0.494 -2.796 -9.683 1.00 92.50 216 TRP A O 1
ATOM 1712 N N . LEU A 1 217 ? -2.347 -2.251 -10.846 1.00 93.25 217 LEU A N 1
ATOM 1713 C CA . LEU A 1 217 ? -2.332 -3.379 -11.764 1.00 93.25 217 LEU A CA 1
ATOM 1714 C C . LEU A 1 217 ? -1.908 -2.936 -13.162 1.00 93.25 217 LEU A C 1
ATOM 1716 O O . LEU A 1 217 ? -2.291 -1.853 -13.611 1.00 93.25 217 LEU A O 1
ATOM 1720 N N . ALA A 1 218 ? -1.186 -3.800 -13.868 1.00 92.12 218 ALA A N 1
ATOM 1721 C CA . ALA A 1 218 ? -0.877 -3.650 -15.283 1.00 92.12 218 ALA A CA 1
ATOM 1722 C C . ALA A 1 218 ? -1.155 -4.938 -16.059 1.00 92.12 218 ALA A C 1
ATOM 1724 O O . ALA A 1 218 ? -1.083 -6.028 -15.506 1.00 92.12 218 ALA A O 1
ATOM 1725 N N . ASP A 1 219 ? -1.469 -4.813 -17.344 1.00 91.25 219 ASP A N 1
ATOM 1726 C CA . ASP A 1 219 ? -1.713 -5.962 -18.220 1.00 91.25 219 ASP A CA 1
ATOM 1727 C C . ASP A 1 219 ? -0.395 -6.584 -18.719 1.00 91.25 219 ASP A C 1
ATOM 1729 O O . ASP A 1 219 ? 0.407 -5.885 -19.342 1.00 91.25 219 ASP A O 1
ATOM 1733 N N . GLY A 1 220 ? -0.178 -7.881 -18.477 1.00 81.88 220 GLY A N 1
ATOM 1734 C CA . GLY A 1 220 ? 0.920 -8.660 -19.070 1.00 81.88 220 GLY A CA 1
ATOM 1735 C C . GLY A 1 220 ? 2.318 -8.452 -18.462 1.00 81.88 220 GLY A C 1
ATOM 1736 O O . GLY A 1 220 ? 3.314 -8.748 -19.123 1.00 81.88 220 GLY A O 1
ATOM 1737 N N . PHE A 1 221 ? 2.420 -7.938 -17.230 1.00 72.81 221 PHE A N 1
ATOM 1738 C CA . PHE A 1 221 ? 3.702 -7.683 -16.552 1.00 72.81 221 PHE A CA 1
ATOM 1739 C C . PHE A 1 221 ? 3.753 -8.248 -15.134 1.00 72.81 221 PHE A C 1
ATOM 1741 O O . PHE A 1 221 ? 3.287 -7.594 -14.214 1.00 72.81 221 PHE A O 1
ATOM 1748 N N . GLY A 1 222 ? 4.394 -9.397 -14.935 1.00 73.50 222 GLY A N 1
ATOM 1749 C CA . GLY A 1 222 ? 4.624 -9.966 -13.605 1.00 73.50 222 GLY A CA 1
ATOM 1750 C C . GLY A 1 222 ? 4.688 -11.488 -13.636 1.00 73.50 222 GLY A C 1
ATOM 1751 O O . GLY A 1 222 ? 4.492 -12.103 -14.686 1.00 73.50 222 GLY A O 1
ATOM 1752 N N . THR A 1 223 ? 5.017 -12.080 -12.492 1.00 77.62 223 THR A N 1
ATOM 1753 C CA . THR A 1 223 ? 4.987 -13.536 -12.275 1.00 77.62 223 THR A CA 1
ATOM 1754 C C . THR A 1 223 ? 3.853 -13.977 -11.360 1.00 77.62 223 THR A C 1
ATOM 1756 O O . THR A 1 223 ? 3.587 -15.173 -11.276 1.00 77.62 223 THR A O 1
ATOM 1759 N N . ASP A 1 224 ? 3.211 -13.034 -10.673 1.00 82.56 224 ASP A N 1
ATOM 1760 C CA . ASP A 1 224 ? 2.314 -13.326 -9.561 1.00 82.56 224 ASP A CA 1
ATOM 1761 C C . ASP A 1 224 ? 0.894 -13.532 -10.082 1.00 82.56 224 ASP A C 1
ATOM 1763 O O . ASP A 1 224 ? 0.376 -12.747 -10.887 1.00 82.56 224 ASP A O 1
ATOM 1767 N N . GLU A 1 225 ? 0.223 -14.589 -9.632 1.00 87.88 225 GLU A N 1
ATOM 1768 C CA . GLU A 1 225 ? -1.141 -14.832 -10.073 1.00 87.88 225 GLU A CA 1
ATOM 1769 C C . GLU A 1 225 ? -2.089 -13.838 -9.383 1.00 87.88 225 GLU A C 1
ATOM 1771 O O . GLU A 1 225 ? -2.116 -13.750 -8.156 1.00 87.88 225 GLU A O 1
ATOM 1776 N N . PRO A 1 226 ? -2.945 -13.100 -10.119 1.00 88.50 226 PRO A N 1
ATOM 1777 C CA . PRO A 1 226 ? -3.865 -12.133 -9.514 1.00 88.50 226 PRO A CA 1
ATOM 1778 C C . PRO A 1 226 ? -4.825 -12.705 -8.471 1.00 88.50 226 PRO A C 1
ATOM 1780 O O . PRO A 1 226 ? -5.380 -11.959 -7.666 1.00 88.50 226 PRO A O 1
ATOM 1783 N N . ARG A 1 227 ? -5.006 -14.027 -8.460 1.00 88.88 227 ARG A N 1
ATOM 1784 C CA . ARG A 1 227 ? -5.837 -14.746 -7.489 1.00 88.88 227 ARG A CA 1
ATOM 1785 C C . ARG A 1 227 ? -5.230 -14.786 -6.090 1.00 88.88 227 ARG A C 1
ATOM 1787 O O . ARG A 1 227 ? -5.988 -14.959 -5.142 1.00 88.88 227 ARG A O 1
ATOM 1794 N N . ASP A 1 228 ? -3.922 -14.584 -5.973 1.00 84.75 228 ASP A N 1
ATOM 1795 C CA . ASP A 1 228 ? -3.209 -14.634 -4.696 1.00 84.75 228 ASP A CA 1
ATOM 1796 C C . ASP A 1 228 ? -3.482 -13.370 -3.860 1.00 84.75 228 ASP A C 1
ATOM 1798 O O . ASP A 1 228 ? -3.449 -13.391 -2.632 1.00 84.75 228 ASP A O 1
ATOM 1802 N N . TYR A 1 229 ? -3.828 -12.250 -4.509 1.00 84.44 229 TYR A N 1
ATOM 1803 C CA . TYR A 1 229 ? -4.009 -10.958 -3.836 1.00 84.44 229 TYR A CA 1
ATOM 1804 C C . TYR A 1 229 ? -5.341 -10.246 -4.126 1.00 84.44 229 TYR A C 1
ATOM 1806 O O . TYR A 1 229 ? -5.664 -9.282 -3.423 1.00 84.44 229 TYR A O 1
ATOM 1814 N N . LEU A 1 230 ? -6.144 -10.701 -5.099 1.00 89.38 230 LEU A N 1
ATOM 1815 C CA . LEU A 1 230 ? -7.471 -10.145 -5.396 1.00 89.38 230 LEU A CA 1
ATOM 1816 C C . LEU A 1 230 ? -8.567 -11.220 -5.465 1.00 89.38 230 LEU A C 1
ATOM 1818 O O . LEU A 1 230 ? -8.371 -12.285 -6.053 1.00 89.38 230 LEU A O 1
ATOM 1822 N N . PRO A 1 231 ? -9.786 -10.924 -4.971 1.00 89.50 231 PRO A N 1
ATOM 1823 C CA . PRO A 1 231 ? -10.932 -11.799 -5.171 1.00 89.50 231 PRO A CA 1
ATOM 1824 C C . PRO A 1 231 ? -11.281 -11.958 -6.653 1.00 89.50 231 PRO A C 1
ATOM 1826 O O . PRO A 1 231 ? -11.203 -11.008 -7.435 1.00 89.50 231 PRO A O 1
ATOM 1829 N N . LEU A 1 232 ? -11.795 -13.135 -7.021 1.00 91.38 232 LEU A N 1
ATOM 1830 C CA . LEU A 1 232 ? -12.154 -13.464 -8.406 1.00 91.38 232 LEU A CA 1
ATOM 1831 C C . LEU A 1 232 ? -13.101 -12.438 -9.054 1.00 91.38 232 LEU A C 1
ATOM 1833 O O . LEU A 1 232 ? -12.952 -12.130 -10.233 1.00 91.38 232 LEU A O 1
ATOM 1837 N N . ALA A 1 233 ? -14.045 -11.881 -8.290 1.00 89.62 233 ALA A N 1
ATOM 1838 C CA . ALA A 1 233 ? -14.973 -10.860 -8.781 1.00 89.62 233 ALA A CA 1
ATOM 1839 C C . ALA A 1 233 ? -14.255 -9.569 -9.219 1.00 89.62 233 ALA A C 1
ATOM 1841 O O . ALA A 1 233 ? -14.628 -8.964 -10.221 1.00 89.62 233 ALA A O 1
ATOM 1842 N N . VAL A 1 234 ? -13.195 -9.174 -8.506 1.00 91.00 234 VAL A N 1
ATOM 1843 C CA . VAL A 1 234 ? -12.387 -7.993 -8.839 1.00 91.00 234 VAL A CA 1
ATOM 1844 C C . VAL A 1 234 ? -11.587 -8.245 -10.107 1.00 91.00 234 VAL A C 1
ATOM 1846 O O . VAL A 1 234 ? -11.579 -7.403 -11.000 1.00 91.00 234 VAL A O 1
ATOM 1849 N N . ILE A 1 235 ? -10.985 -9.430 -10.226 1.00 93.38 235 ILE A N 1
ATOM 1850 C CA . ILE A 1 235 ? -10.259 -9.846 -11.433 1.00 93.38 235 ILE A CA 1
ATOM 1851 C C . ILE A 1 235 ? -11.199 -9.808 -12.643 1.00 93.38 235 ILE A C 1
ATOM 1853 O O . ILE A 1 235 ? -10.866 -9.231 -13.671 1.00 93.38 235 ILE A O 1
ATOM 1857 N N . GLN A 1 236 ? -12.411 -10.354 -12.516 1.00 92.38 236 GLN A N 1
ATOM 1858 C CA . GLN A 1 236 ? -13.413 -10.309 -13.583 1.00 92.38 236 GLN A CA 1
ATOM 1859 C C . GLN A 1 236 ? -13.807 -8.874 -13.958 1.00 92.38 236 GLN A C 1
ATOM 1861 O O . GLN A 1 236 ? -13.910 -8.573 -15.146 1.00 92.38 236 GLN A O 1
ATOM 1866 N N . ALA A 1 237 ? -13.996 -7.987 -12.977 1.00 90.56 237 ALA A N 1
ATOM 1867 C CA . ALA A 1 237 ? -14.313 -6.583 -13.229 1.00 90.56 237 ALA A CA 1
ATOM 1868 C C . ALA A 1 237 ? -13.169 -5.858 -13.960 1.00 90.56 237 ALA A C 1
ATOM 1870 O O . ALA A 1 237 ? -13.401 -5.158 -14.943 1.00 90.56 237 ALA A O 1
ATOM 1871 N N . VAL A 1 238 ? -11.922 -6.078 -13.542 1.00 92.94 238 VAL A N 1
ATOM 1872 C CA . VAL A 1 238 ? -10.728 -5.519 -14.192 1.00 92.94 238 VAL A CA 1
ATOM 1873 C C . VAL A 1 238 ? -10.556 -6.072 -15.617 1.00 92.94 238 VAL A C 1
ATOM 1875 O O . VAL A 1 238 ? -10.255 -5.313 -16.542 1.00 92.94 238 VAL A O 1
ATOM 1878 N N . ASN A 1 239 ? -10.873 -7.351 -15.837 1.00 93.25 239 ASN A N 1
ATOM 1879 C CA . ASN A 1 239 ? -10.891 -7.961 -17.169 1.00 93.25 239 ASN A CA 1
ATOM 1880 C C . ASN A 1 239 ? -11.943 -7.331 -18.090 1.00 93.25 239 ASN A C 1
ATOM 1882 O O . ASN A 1 239 ? -11.677 -7.122 -19.274 1.00 93.25 239 ASN A O 1
ATOM 1886 N N . GLN A 1 240 ? -13.117 -6.975 -17.561 1.00 92.25 240 GLN A N 1
ATOM 1887 C CA . GLN A 1 240 ? -14.156 -6.263 -18.318 1.00 92.25 240 GLN A CA 1
ATOM 1888 C C . GLN A 1 240 ? -13.729 -4.840 -18.705 1.00 92.25 240 GLN A C 1
ATOM 1890 O O . GLN A 1 240 ? -14.137 -4.346 -19.755 1.00 92.25 240 GLN A O 1
ATOM 1895 N N . LEU A 1 241 ? -12.858 -4.207 -17.913 1.00 90.25 241 LEU A N 1
ATOM 1896 C CA . LEU A 1 241 ? -12.215 -2.929 -18.250 1.00 90.25 241 LEU A CA 1
ATOM 1897 C C . LEU A 1 241 ? -11.057 -3.092 -19.254 1.00 90.25 241 LEU A C 1
ATOM 1899 O O . LEU A 1 241 ? -10.500 -2.114 -19.755 1.00 90.25 241 LEU A O 1
ATOM 1903 N N . GLY A 1 242 ? -10.739 -4.335 -19.616 1.00 91.19 242 GLY A N 1
ATOM 1904 C CA . GLY A 1 242 ? -9.836 -4.682 -20.700 1.00 91.19 242 GLY A CA 1
ATOM 1905 C C . GLY A 1 242 ? -8.367 -4.778 -20.307 1.00 91.19 242 GLY A C 1
ATOM 1906 O O . GLY A 1 242 ? -7.532 -4.550 -21.181 1.00 91.19 242 GLY A O 1
ATOM 1907 N N . LEU A 1 243 ? -8.068 -5.099 -19.043 1.00 92.94 243 LEU A N 1
ATOM 1908 C CA . LEU A 1 243 ? -6.791 -5.691 -18.628 1.00 92.94 243 LEU A CA 1
ATOM 1909 C C . LEU A 1 243 ? -6.956 -7.214 -18.688 1.00 92.94 243 LEU A C 1
ATOM 1911 O O . LEU A 1 243 ? -7.693 -7.765 -17.882 1.00 92.94 243 LEU A O 1
ATOM 1915 N N . ARG A 1 244 ? -6.358 -7.899 -19.663 1.00 91.25 244 ARG A N 1
ATOM 1916 C CA . ARG A 1 244 ? -6.641 -9.330 -19.900 1.00 91.25 244 ARG A CA 1
ATOM 1917 C C . ARG A 1 244 ? -5.927 -10.248 -18.911 1.00 91.25 244 ARG A C 1
ATOM 1919 O O . ARG A 1 244 ? -6.493 -11.252 -18.484 1.00 91.25 244 ARG A O 1
ATOM 1926 N N . GLU A 1 245 ? -4.705 -9.881 -18.564 1.00 91.81 245 GLU A N 1
ATOM 1927 C CA . GLU A 1 245 ? -3.800 -10.571 -17.658 1.00 91.81 245 GLU A CA 1
ATOM 1928 C C . GLU A 1 245 ? -3.332 -9.558 -16.602 1.00 91.81 245 GLU A C 1
ATOM 1930 O O . GLU A 1 245 ? -2.192 -9.089 -16.655 1.00 91.81 245 GLU A O 1
ATOM 1935 N N . PRO A 1 246 ? -4.219 -9.146 -15.670 1.00 93.19 246 PRO A N 1
ATOM 1936 C CA . PRO A 1 246 ? -3.864 -8.164 -14.658 1.00 93.19 246 PRO A CA 1
ATOM 1937 C C . PRO A 1 246 ? -2.778 -8.727 -13.744 1.00 93.19 246 PRO A C 1
ATOM 1939 O O . PRO A 1 246 ? -2.907 -9.819 -13.198 1.00 93.19 246 PRO A O 1
ATOM 1942 N N . GLN A 1 247 ? -1.718 -7.956 -13.573 1.00 91.44 247 GLN A N 1
ATOM 1943 C CA . GLN A 1 247 ? -0.562 -8.293 -12.762 1.00 91.44 247 GLN A CA 1
ATOM 1944 C C . GLN A 1 247 ? -0.255 -7.148 -11.800 1.00 91.44 247 GLN A C 1
ATOM 1946 O O . GLN A 1 247 ? -0.464 -5.978 -12.135 1.00 91.44 247 GLN A O 1
ATOM 1951 N N . LEU A 1 248 ? 0.231 -7.475 -10.604 1.00 90.31 248 LEU A N 1
ATOM 1952 C CA . LEU A 1 248 ? 0.541 -6.490 -9.578 1.00 90.31 248 LEU A CA 1
ATOM 1953 C C . LEU A 1 248 ? 1.843 -5.772 -9.926 1.00 90.31 248 LEU A C 1
ATOM 1955 O O . LEU A 1 248 ? 2.910 -6.373 -9.953 1.00 90.31 248 LEU A O 1
ATOM 1959 N N . VAL A 1 249 ? 1.752 -4.464 -10.151 1.00 88.88 249 VAL A N 1
ATOM 1960 C CA . VAL A 1 249 ? 2.926 -3.593 -10.281 1.00 88.88 249 VAL A CA 1
ATOM 1961 C C . VAL A 1 249 ? 3.411 -3.178 -8.899 1.00 88.88 249 VAL A C 1
ATOM 1963 O O . VAL A 1 249 ? 4.605 -3.193 -8.611 1.00 88.88 249 VAL A O 1
ATOM 1966 N N . SER A 1 250 ? 2.473 -2.768 -8.045 1.00 87.50 250 SER A N 1
ATOM 1967 C CA . SER A 1 250 ? 2.757 -2.368 -6.673 1.00 87.50 250 SER A CA 1
ATOM 1968 C C . SER A 1 250 ? 1.487 -2.367 -5.831 1.00 87.50 250 SER A C 1
ATOM 1970 O O . SER A 1 250 ? 0.379 -2.182 -6.343 1.00 87.50 250 SER A O 1
ATOM 1972 N N . GLN A 1 251 ? 1.662 -2.510 -4.522 1.00 87.38 251 GLN A N 1
ATOM 1973 C CA . GLN A 1 251 ? 0.610 -2.353 -3.533 1.00 87.38 251 GLN A CA 1
ATOM 1974 C C . GLN A 1 251 ? 1.083 -1.403 -2.436 1.00 87.38 251 GLN A C 1
ATOM 1976 O O . GLN A 1 251 ? 2.229 -1.467 -1.997 1.00 87.38 251 GLN A O 1
ATOM 1981 N N . SER A 1 252 ? 0.178 -0.563 -1.948 1.00 86.56 252 SER A N 1
ATOM 1982 C CA . SER A 1 252 ? 0.399 0.233 -0.747 1.00 86.56 252 SER A CA 1
ATOM 1983 C C . SER A 1 252 ? -0.821 0.189 0.160 1.00 86.56 252 SER A C 1
ATOM 1985 O O . SER A 1 252 ? -1.920 -0.173 -0.273 1.00 86.56 252 SER A O 1
ATOM 1987 N N . ALA A 1 253 ? -0.621 0.497 1.436 1.00 85.81 253 ALA A N 1
ATOM 1988 C CA . ALA A 1 253 ? -1.701 0.559 2.400 1.00 85.81 253 ALA A CA 1
ATOM 1989 C C . ALA A 1 253 ? -1.465 1.665 3.428 1.00 85.81 253 ALA A C 1
ATOM 1991 O O . ALA A 1 253 ? -0.332 1.884 3.848 1.00 85.81 253 ALA A O 1
ATOM 1992 N N . ALA A 1 254 ? -2.533 2.363 3.807 1.00 84.69 254 ALA A N 1
ATOM 1993 C CA . ALA A 1 254 ? -2.536 3.375 4.858 1.00 84.69 254 ALA A CA 1
ATOM 1994 C C . ALA A 1 254 ? -3.632 3.022 5.847 1.00 84.69 254 ALA A C 1
ATOM 1996 O O . ALA A 1 254 ? -4.740 2.662 5.447 1.00 84.69 254 ALA A O 1
ATOM 1997 N N . ALA A 1 255 ? -3.318 3.121 7.128 1.00 81.75 255 ALA A N 1
ATOM 1998 C CA . ALA A 1 255 ? -4.271 2.885 8.191 1.00 81.75 255 ALA A CA 1
ATOM 1999 C C . ALA A 1 255 ? -4.594 4.230 8.855 1.00 81.75 255 ALA A C 1
ATOM 2001 O O . ALA A 1 255 ? -3.693 5.028 9.100 1.00 81.75 255 ALA A O 1
ATOM 2002 N N . LEU A 1 256 ? -5.877 4.496 9.073 1.00 87.31 256 LEU A N 1
ATOM 2003 C CA . LEU A 1 256 ? -6.410 5.776 9.526 1.00 87.31 256 LEU A CA 1
ATOM 2004 C C . LEU A 1 256 ? -7.386 5.529 10.674 1.00 87.31 256 LEU A C 1
ATOM 2006 O O . LEU A 1 256 ? -8.206 4.615 10.586 1.00 87.31 256 LEU A O 1
ATOM 2010 N N . ALA A 1 257 ? -7.357 6.352 11.721 1.00 84.94 257 ALA A N 1
ATOM 2011 C CA . ALA A 1 257 ? -8.485 6.461 12.638 1.00 84.94 257 ALA A CA 1
ATOM 2012 C C . ALA A 1 257 ? -9.318 7.695 12.275 1.00 84.94 257 ALA A C 1
ATOM 2014 O O . ALA A 1 257 ? -8.818 8.817 12.205 1.00 84.94 257 ALA A O 1
ATOM 2015 N N . CYS A 1 258 ? -10.605 7.477 12.028 1.00 86.75 258 CYS A N 1
ATOM 2016 C CA . CYS A 1 258 ? -11.537 8.498 11.580 1.00 86.75 258 CYS A CA 1
ATOM 2017 C C . CYS A 1 258 ? -12.680 8.633 12.586 1.00 86.75 258 CYS A C 1
ATOM 2019 O O . CYS A 1 258 ? -13.302 7.641 12.975 1.00 86.75 258 CYS A O 1
ATOM 2021 N N . LYS A 1 259 ? -12.999 9.864 12.988 1.00 88.62 259 LYS A N 1
ATOM 2022 C CA . LYS A 1 259 ? -14.230 10.166 13.730 1.00 88.62 259 LYS A CA 1
ATOM 2023 C C . LYS A 1 259 ? -15.368 10.490 12.764 1.00 88.62 259 LYS A C 1
ATOM 2025 O O . LYS A 1 259 ? -15.152 10.823 11.597 1.00 88.62 259 LYS A O 1
ATOM 2030 N N . GLN A 1 260 ? -16.605 10.383 13.240 1.00 90.44 260 GLN A N 1
ATOM 2031 C CA . GLN A 1 260 ? -17.768 10.713 12.422 1.00 90.44 260 GLN A CA 1
ATOM 2032 C C . GLN A 1 260 ? -17.754 12.207 12.058 1.00 90.44 260 GLN A C 1
ATOM 2034 O O . GLN A 1 260 ? -17.638 13.061 12.930 1.00 90.44 260 GLN A O 1
ATOM 2039 N N . GLY A 1 261 ? -17.864 12.521 10.765 1.00 90.75 261 GLY A N 1
ATOM 2040 C CA . GLY A 1 261 ? -17.789 13.893 10.248 1.00 90.75 261 GLY A CA 1
ATOM 2041 C C . GLY A 1 261 ? -16.381 14.498 10.185 1.00 90.75 261 GLY A C 1
ATOM 2042 O O . GLY A 1 261 ? -16.247 15.637 9.748 1.00 90.75 261 GLY A O 1
ATOM 2043 N N . GLU A 1 262 ? -15.343 13.760 10.584 1.00 92.25 262 GLU A N 1
ATOM 2044 C CA . GLU A 1 262 ? -13.951 14.184 10.440 1.00 92.25 262 GLU A CA 1
ATOM 2045 C C . GLU A 1 262 ? -13.408 13.745 9.075 1.00 92.25 262 GLU A C 1
ATOM 2047 O O . GLU A 1 262 ? -13.606 12.604 8.650 1.00 92.25 262 GLU A O 1
ATOM 2052 N N . GLU A 1 263 ? -12.726 14.660 8.389 1.00 93.12 263 GLU A N 1
ATOM 2053 C CA . GLU A 1 263 ? -11.988 14.373 7.162 1.00 93.12 263 GLU A CA 1
ATOM 2054 C C . GLU A 1 263 ? -10.524 14.093 7.512 1.00 93.12 263 GLU A C 1
ATOM 2056 O O . GLU A 1 263 ? -9.874 14.880 8.203 1.00 93.12 263 GLU A O 1
ATOM 2061 N N . ARG A 1 264 ? -10.004 12.955 7.052 1.00 92.94 264 ARG A N 1
ATOM 2062 C CA . ARG A 1 264 ? -8.612 12.548 7.253 1.00 92.94 264 ARG A CA 1
ATOM 2063 C C . ARG A 1 264 ? -7.896 12.463 5.921 1.00 92.94 264 ARG A C 1
ATOM 2065 O O . ARG A 1 264 ? -8.306 11.707 5.042 1.00 92.94 264 ARG A O 1
ATOM 2072 N N . GLU A 1 265 ? -6.825 13.231 5.790 1.00 93.69 265 GLU A N 1
ATOM 2073 C CA . GLU A 1 265 ? -5.950 13.203 4.624 1.00 93.69 265 GLU A CA 1
ATOM 2074 C C . GLU A 1 265 ? -4.942 12.055 4.730 1.00 93.69 265 GLU A C 1
ATOM 2076 O O . GLU A 1 265 ? -4.496 11.687 5.817 1.00 93.69 265 GLU A O 1
ATOM 2081 N N . PHE A 1 266 ? -4.576 11.488 3.586 1.00 91.06 266 PHE A N 1
ATOM 2082 C CA . PHE A 1 266 ? -3.529 10.482 3.482 1.00 91.06 266 PHE A CA 1
ATOM 2083 C C . PHE A 1 266 ? -2.773 10.630 2.166 1.00 91.06 266 PHE A C 1
ATOM 2085 O O . PHE A 1 266 ? -3.289 11.133 1.163 1.00 91.06 266 PHE A O 1
ATOM 2092 N N . GLU A 1 267 ? -1.534 10.152 2.164 1.00 92.31 267 GLU A N 1
ATOM 2093 C CA . GLU A 1 267 ? -0.667 10.202 1.000 1.00 92.31 267 GLU A CA 1
ATOM 2094 C C . GLU A 1 267 ? 0.102 8.889 0.830 1.00 92.31 267 GLU A C 1
ATOM 2096 O O . GLU A 1 267 ? 0.628 8.317 1.782 1.00 92.31 267 GLU A O 1
ATOM 2101 N N . PHE A 1 268 ? 0.192 8.431 -0.415 1.00 89.00 268 PHE A N 1
ATOM 2102 C CA . PHE A 1 268 ? 1.026 7.320 -0.844 1.00 89.00 268 PHE A CA 1
ATOM 2103 C C . PHE A 1 268 ? 2.087 7.834 -1.804 1.00 89.00 268 PHE A C 1
ATOM 2105 O O . PHE A 1 268 ? 1.761 8.475 -2.801 1.00 89.00 268 PHE A O 1
ATOM 2112 N N . ARG A 1 269 ? 3.354 7.501 -1.554 1.00 88.81 269 ARG A N 1
ATOM 2113 C CA . ARG A 1 269 ? 4.440 7.725 -2.513 1.00 88.81 269 ARG A CA 1
ATOM 2114 C C . ARG A 1 269 ? 5.333 6.505 -2.550 1.00 88.81 269 ARG A C 1
ATOM 2116 O O . ARG A 1 269 ? 5.936 6.159 -1.538 1.00 88.81 269 ARG A O 1
ATOM 2123 N N . PHE A 1 270 ? 5.430 5.860 -3.703 1.00 82.00 270 PHE A N 1
ATOM 2124 C CA . PHE A 1 270 ? 6.338 4.733 -3.865 1.00 82.00 270 PHE A CA 1
ATOM 2125 C C . PHE A 1 270 ? 6.828 4.615 -5.311 1.00 82.00 270 PHE A C 1
ATOM 2127 O O . PHE A 1 270 ? 6.061 4.839 -6.253 1.00 82.00 270 PHE A O 1
ATOM 2134 N N . PRO A 1 271 ? 8.102 4.250 -5.511 1.00 83.19 271 PRO A N 1
ATOM 2135 C CA . PRO A 1 271 ? 8.592 3.897 -6.828 1.00 83.19 271 PRO A CA 1
ATOM 2136 C C . PRO A 1 271 ? 8.097 2.501 -7.227 1.00 83.19 271 PRO A C 1
ATOM 2138 O O . PRO A 1 271 ? 7.938 1.612 -6.387 1.00 83.19 271 PRO A O 1
ATOM 2141 N N . ALA A 1 272 ? 7.898 2.284 -8.523 1.00 84.44 272 ALA A N 1
ATOM 2142 C CA . ALA A 1 272 ? 7.626 0.972 -9.090 1.00 84.44 272 ALA A CA 1
ATOM 2143 C C . ALA A 1 272 ? 8.456 0.736 -10.354 1.00 84.44 272 ALA A C 1
ATOM 2145 O O . ALA A 1 272 ? 8.612 1.629 -11.185 1.00 84.44 272 ALA A O 1
ATOM 2146 N N . LEU A 1 273 ? 8.976 -0.481 -10.513 1.00 80.81 273 LEU A N 1
ATOM 2147 C CA . LEU A 1 273 ? 9.606 -0.909 -11.760 1.00 80.81 273 LEU A CA 1
ATOM 2148 C C . LEU A 1 273 ? 8.538 -1.415 -12.724 1.00 80.81 273 LEU A C 1
ATOM 2150 O O . LEU A 1 273 ? 7.877 -2.415 -12.462 1.00 80.81 273 LEU A O 1
ATOM 2154 N N . PHE A 1 274 ? 8.414 -0.755 -13.869 1.00 83.19 274 PHE A N 1
ATOM 2155 C CA . PHE A 1 274 ? 7.500 -1.145 -14.929 1.00 83.19 274 PHE A CA 1
ATOM 2156 C C . PHE A 1 274 ? 8.239 -1.208 -16.266 1.00 83.19 274 PHE A C 1
ATOM 2158 O O . PHE A 1 274 ? 8.796 -0.215 -16.732 1.00 83.19 274 PHE A O 1
ATOM 2165 N N . GLY A 1 275 ? 8.298 -2.392 -16.883 1.00 79.62 275 GLY A N 1
ATOM 2166 C CA . GLY A 1 275 ? 8.986 -2.575 -18.168 1.00 79.62 275 GLY A CA 1
ATOM 2167 C C . GLY A 1 275 ? 10.467 -2.161 -18.157 1.00 79.62 275 GLY A C 1
ATOM 2168 O O . GLY A 1 275 ? 10.975 -1.680 -19.167 1.00 79.62 275 GLY A O 1
ATOM 2169 N N . GLY A 1 276 ? 11.150 -2.298 -17.014 1.00 79.19 276 GLY A N 1
ATOM 2170 C CA . GLY A 1 276 ? 12.543 -1.870 -16.831 1.00 79.19 276 GLY A CA 1
ATOM 2171 C C . GLY A 1 276 ? 12.735 -0.363 -16.615 1.00 79.19 276 GLY A C 1
ATOM 2172 O O . GLY A 1 276 ? 13.873 0.084 -16.501 1.00 79.19 276 GLY A O 1
ATOM 2173 N N . GLN A 1 277 ? 11.651 0.413 -16.544 1.00 82.75 277 GLN A N 1
ATOM 2174 C CA . GLN A 1 277 ? 11.671 1.830 -16.192 1.00 82.75 277 GLN A CA 1
ATOM 2175 C C . GLN A 1 277 ? 11.161 2.027 -14.767 1.00 82.75 277 GLN A C 1
ATOM 2177 O O . GLN A 1 277 ? 10.209 1.374 -14.342 1.00 82.75 277 GLN A O 1
ATOM 2182 N N . THR A 1 278 ? 11.786 2.940 -14.032 1.00 83.81 278 THR A N 1
ATOM 2183 C CA . THR A 1 278 ? 11.280 3.365 -12.728 1.00 83.81 278 THR A CA 1
ATOM 2184 C C . THR A 1 278 ? 10.198 4.411 -12.939 1.00 83.81 278 THR A C 1
ATOM 2186 O O . THR A 1 278 ? 10.465 5.484 -13.475 1.00 83.81 278 THR A O 1
ATOM 2189 N N . LEU A 1 279 ? 8.986 4.094 -12.505 1.00 88.56 279 LEU A N 1
ATOM 2190 C CA . LEU A 1 279 ? 7.863 5.015 -12.441 1.00 88.56 279 LEU A CA 1
ATOM 2191 C C . LEU A 1 279 ? 7.660 5.441 -10.988 1.00 88.56 279 LEU A C 1
ATOM 2193 O O . LEU A 1 279 ? 7.791 4.618 -10.082 1.00 88.56 279 LEU A O 1
ATOM 2197 N N . GLN A 1 280 ? 7.326 6.708 -10.757 1.00 89.00 280 GLN A N 1
ATOM 2198 C CA . GLN A 1 280 ? 6.997 7.188 -9.415 1.00 89.00 280 GLN A CA 1
ATOM 2199 C C . GLN A 1 280 ? 5.481 7.286 -9.284 1.00 89.00 280 GLN A C 1
ATOM 2201 O O . GLN A 1 280 ? 4.846 8.083 -9.973 1.00 89.00 280 GLN A O 1
ATOM 2206 N N . PHE A 1 281 ? 4.906 6.476 -8.400 1.00 88.81 281 PHE A N 1
ATOM 2207 C CA . PHE A 1 281 ? 3.502 6.578 -8.037 1.00 88.81 281 PHE A CA 1
ATOM 2208 C C . PHE A 1 281 ? 3.346 7.563 -6.881 1.00 88.81 281 PHE A C 1
ATOM 2210 O O . PHE A 1 281 ? 4.029 7.457 -5.859 1.00 88.81 281 PHE A O 1
ATOM 2217 N N . GLU A 1 282 ? 2.412 8.489 -7.035 1.00 92.06 282 GLU A N 1
ATOM 2218 C CA . GLU A 1 282 ? 1.970 9.403 -5.997 1.00 92.06 282 GLU A CA 1
ATOM 2219 C C . GLU A 1 282 ? 0.450 9.370 -5.931 1.00 92.06 282 GLU A C 1
ATOM 2221 O O . GLU A 1 282 ? -0.235 9.417 -6.949 1.00 92.06 282 GLU A O 1
ATOM 2226 N N . SER A 1 283 ? -0.099 9.298 -4.730 1.00 91.38 283 SER A N 1
ATOM 2227 C CA . SER A 1 283 ? -1.532 9.404 -4.534 1.00 91.38 283 SER A CA 1
ATOM 2228 C C . SER A 1 283 ? -1.824 10.211 -3.292 1.00 91.38 283 SER A C 1
ATOM 2230 O O . SER A 1 283 ? -1.269 9.940 -2.237 1.00 91.38 283 SER A O 1
ATOM 2232 N N . GLN A 1 284 ? -2.725 11.171 -3.414 1.00 93.56 284 GLN A N 1
ATOM 2233 C CA . GLN A 1 284 ? -3.213 11.993 -2.315 1.00 93.56 284 GLN A CA 1
ATOM 2234 C C . GLN A 1 284 ? -4.711 11.793 -2.215 1.00 93.56 284 GLN A C 1
ATOM 2236 O O . GLN A 1 284 ? -5.401 11.734 -3.234 1.00 93.56 284 GLN A O 1
ATOM 2241 N N . GLY A 1 285 ? -5.223 11.659 -1.004 1.00 92.56 285 GLY A N 1
ATOM 2242 C CA . GLY A 1 285 ? -6.645 11.482 -0.814 1.00 92.56 285 GLY A CA 1
ATOM 2243 C C . GLY A 1 285 ? -7.120 11.958 0.537 1.00 92.56 285 GLY A C 1
ATOM 2244 O O . GLY A 1 285 ? -6.329 12.257 1.429 1.00 92.56 285 GLY A O 1
ATOM 2245 N N . SER A 1 286 ? -8.436 12.018 0.663 1.00 93.94 286 SER A N 1
ATOM 2246 C CA . SER A 1 286 ? -9.110 12.294 1.917 1.00 93.94 286 SER A CA 1
ATOM 2247 C C . SER A 1 286 ? -10.243 11.300 2.138 1.00 93.94 286 SER A C 1
ATOM 2249 O O . SER A 1 286 ? -10.862 10.808 1.191 1.00 93.94 286 SER A O 1
ATOM 2251 N N . LEU A 1 287 ? -10.478 10.952 3.398 1.00 92.88 287 LEU A N 1
ATOM 2252 C CA . LEU A 1 287 ? -11.515 10.025 3.822 1.00 92.88 287 LEU A CA 1
ATOM 2253 C C . LEU A 1 287 ? -12.411 10.710 4.849 1.00 92.88 287 LEU A C 1
ATOM 2255 O O . LEU A 1 287 ? -11.921 11.202 5.862 1.00 92.88 287 LEU A O 1
ATOM 2259 N N . MET A 1 288 ? -13.719 10.703 4.603 1.00 93.31 288 MET A N 1
ATOM 2260 C CA . MET A 1 288 ? -14.720 11.247 5.519 1.00 93.31 288 MET A CA 1
ATOM 2261 C C . MET A 1 288 ? -15.789 10.201 5.840 1.00 93.31 288 MET A C 1
ATOM 2263 O O . MET A 1 288 ? -16.290 9.507 4.950 1.00 93.31 288 MET A O 1
ATOM 2267 N N . LEU A 1 289 ? -16.179 10.117 7.116 1.00 90.00 289 LEU A N 1
ATOM 2268 C CA . LEU A 1 289 ? -17.253 9.237 7.581 1.00 90.00 289 LEU A CA 1
ATOM 2269 C C . LEU A 1 289 ? -18.561 10.007 7.774 1.00 90.00 289 LEU A C 1
ATOM 2271 O O . LEU A 1 289 ? -18.805 10.599 8.825 1.00 90.00 289 LEU A O 1
ATOM 2275 N N . SER A 1 290 ? -19.430 9.968 6.762 1.00 87.62 290 SER A N 1
ATOM 2276 C CA . SER A 1 290 ? -20.745 10.628 6.751 1.00 87.62 290 SER A CA 1
ATOM 2277 C C . SER A 1 290 ? -21.878 9.625 6.480 1.00 87.62 290 SER A C 1
ATOM 2279 O O . SER A 1 290 ? -22.667 9.747 5.546 1.00 87.62 290 SER A O 1
ATOM 2281 N N . GLY A 1 291 ? -21.950 8.577 7.304 1.00 86.81 291 GLY A N 1
ATOM 2282 C CA . GLY A 1 291 ? -22.900 7.466 7.157 1.00 86.81 291 GLY A CA 1
ATOM 2283 C C . GLY A 1 291 ? -22.390 6.365 6.225 1.00 86.81 291 GLY A C 1
ATOM 2284 O O . GLY A 1 291 ? -22.401 5.200 6.609 1.00 86.81 291 GLY A O 1
ATOM 2285 N N . GLN A 1 292 ? -21.870 6.727 5.049 1.00 86.44 292 GLN A N 1
ATOM 2286 C CA . GLN A 1 292 ? -21.005 5.858 4.243 1.00 86.44 292 GLN A CA 1
ATOM 2287 C C . GLN A 1 292 ? -19.620 6.496 4.112 1.00 86.44 292 GLN A C 1
ATOM 2289 O O . GLN A 1 292 ? -19.535 7.726 4.050 1.00 86.44 292 GLN A O 1
ATOM 2294 N N . PRO A 1 293 ? -18.538 5.702 4.058 1.00 88.88 293 PRO A N 1
ATOM 2295 C CA . PRO A 1 293 ? -17.219 6.243 3.782 1.00 88.88 293 PRO A CA 1
ATOM 2296 C C . PRO A 1 293 ? -17.184 6.923 2.411 1.00 88.88 293 PRO A C 1
ATOM 2298 O O . PRO A 1 293 ? -17.578 6.347 1.389 1.00 88.88 293 PRO A O 1
ATOM 2301 N N . GLN A 1 294 ? -16.710 8.162 2.397 1.00 90.44 294 GLN A N 1
ATOM 2302 C CA . GLN A 1 294 ? -16.446 8.924 1.184 1.00 90.44 294 GLN A CA 1
ATOM 2303 C C . GLN A 1 294 ? -14.941 9.089 1.041 1.00 90.44 294 GLN A C 1
ATOM 2305 O O . GLN A 1 294 ? -14.300 9.712 1.883 1.00 90.44 294 GLN A O 1
ATOM 2310 N N . LEU A 1 295 ? -14.395 8.494 -0.015 1.00 90.88 295 LEU A N 1
ATOM 2311 C CA . LEU A 1 295 ? -12.980 8.483 -0.336 1.00 90.88 295 LEU A CA 1
ATOM 2312 C C . LEU A 1 295 ? -12.733 9.383 -1.548 1.00 90.88 295 LEU A C 1
ATOM 2314 O O . LEU A 1 295 ? -13.081 9.033 -2.675 1.00 90.88 295 LEU A O 1
ATOM 2318 N N . ASN A 1 296 ? -12.083 10.518 -1.344 1.00 90.19 296 ASN A N 1
ATOM 2319 C CA . ASN A 1 296 ? -11.535 11.311 -2.437 1.00 90.19 296 ASN A CA 1
ATOM 2320 C C . ASN A 1 296 ? -10.116 10.837 -2.710 1.00 90.19 296 ASN A C 1
ATOM 2322 O O . ASN A 1 296 ? -9.315 10.752 -1.784 1.00 90.19 296 ASN A O 1
ATOM 2326 N N . LEU A 1 297 ? -9.796 10.517 -3.961 1.00 90.94 297 LEU A N 1
ATOM 2327 C CA . LEU A 1 297 ? -8.484 9.996 -4.307 1.00 90.94 297 LEU A CA 1
ATOM 2328 C C . LEU A 1 297 ? -7.981 10.570 -5.626 1.00 90.94 297 LEU A C 1
ATOM 2330 O O . LEU A 1 297 ? -8.634 10.506 -6.668 1.00 90.94 297 LEU A O 1
ATOM 2334 N N . HIS A 1 298 ? -6.772 11.100 -5.573 1.00 90.12 298 HIS A N 1
ATOM 2335 C CA . HIS A 1 298 ? -6.056 11.639 -6.706 1.00 90.12 298 HIS A CA 1
ATOM 2336 C C . HIS A 1 298 ? -4.744 10.888 -6.882 1.00 90.12 298 HIS A C 1
ATOM 2338 O O . HIS A 1 298 ? -3.892 10.912 -6.002 1.00 90.12 298 HIS A O 1
ATOM 2344 N N . VAL A 1 299 ? -4.594 10.227 -8.023 1.00 87.62 299 VAL A N 1
ATOM 2345 C CA . VAL A 1 299 ? -3.457 9.390 -8.392 1.00 87.62 299 VAL A CA 1
ATOM 2346 C C . VAL A 1 299 ? -2.672 10.063 -9.513 1.00 87.62 299 VAL A C 1
ATOM 2348 O O . VAL A 1 299 ? -3.225 10.436 -10.546 1.00 87.62 299 VAL A O 1
ATOM 2351 N N . ARG A 1 300 ? -1.358 10.155 -9.343 1.00 88.62 300 ARG A N 1
ATOM 2352 C CA . ARG A 1 300 ? -0.395 10.562 -10.362 1.00 88.62 300 ARG A CA 1
ATOM 2353 C C . ARG A 1 300 ? 0.669 9.486 -10.515 1.00 88.62 300 ARG A C 1
ATOM 2355 O O . ARG A 1 300 ? 1.254 9.026 -9.541 1.00 88.62 300 ARG A O 1
ATOM 2362 N N . VAL A 1 301 ? 0.958 9.108 -11.751 1.00 87.38 301 VAL A N 1
ATOM 2363 C CA . VAL A 1 301 ? 2.121 8.292 -12.096 1.00 87.38 301 VAL A CA 1
ATOM 2364 C C . VAL A 1 301 ? 3.062 9.156 -12.910 1.00 87.38 301 VAL A C 1
ATOM 2366 O O . VAL A 1 301 ? 2.787 9.480 -14.067 1.00 87.38 301 VAL A O 1
ATOM 2369 N N . HIS A 1 302 ? 4.185 9.532 -12.308 1.00 87.44 302 HIS A N 1
ATOM 2370 C CA . HIS A 1 302 ? 5.233 10.253 -13.013 1.00 87.44 302 HIS A CA 1
ATOM 2371 C C . HIS A 1 302 ? 5.979 9.274 -13.906 1.00 87.44 302 HIS A C 1
ATOM 2373 O O . HIS A 1 302 ? 6.637 8.340 -13.435 1.00 87.44 302 HIS A O 1
ATOM 2379 N N . SER A 1 303 ? 5.852 9.500 -15.207 1.00 82.44 303 SER A N 1
ATOM 2380 C CA . SER A 1 303 ? 6.614 8.807 -16.231 1.00 82.44 303 SER A CA 1
ATOM 2381 C C . SER A 1 303 ? 7.260 9.850 -17.136 1.00 82.44 303 SER A C 1
ATOM 2383 O O . SER A 1 303 ? 6.618 10.832 -17.504 1.00 82.44 303 SER A O 1
ATOM 2385 N N . ASP A 1 304 ? 8.535 9.669 -17.463 1.00 77.38 304 ASP A N 1
ATOM 2386 C CA . ASP A 1 304 ? 9.221 10.510 -18.443 1.00 77.38 304 ASP A CA 1
ATOM 2387 C C . ASP A 1 304 ? 8.893 9.963 -19.849 1.00 77.38 304 ASP A C 1
ATOM 2389 O O . ASP A 1 304 ? 9.173 8.784 -20.108 1.00 77.38 304 ASP A O 1
ATOM 2393 N N . PRO A 1 305 ? 8.250 10.731 -20.757 1.00 75.44 305 PRO A N 1
ATOM 2394 C CA . PRO A 1 305 ? 8.058 12.190 -20.724 1.00 75.44 305 PRO A CA 1
ATOM 2395 C C . PRO A 1 305 ? 6.668 12.704 -20.323 1.00 75.44 305 PRO A C 1
ATOM 2397 O O . PRO A 1 305 ? 6.494 13.917 -20.211 1.00 75.44 305 PRO A O 1
ATOM 2400 N N . VAL A 1 306 ? 5.659 11.841 -20.160 1.00 77.00 306 VAL A N 1
ATOM 2401 C CA . VAL A 1 306 ? 4.271 12.274 -19.916 1.00 77.00 306 VAL A CA 1
ATOM 2402 C C . VAL A 1 306 ? 3.752 11.698 -18.597 1.00 77.00 306 VAL A C 1
ATOM 2404 O O . VAL A 1 306 ? 3.587 10.481 -18.500 1.00 77.00 306 VAL A O 1
ATOM 2407 N N . PRO A 1 307 ? 3.443 12.522 -17.580 1.00 82.94 307 PRO A N 1
ATOM 2408 C CA . PRO A 1 307 ? 2.792 12.027 -16.375 1.00 82.94 307 PRO A CA 1
ATOM 2409 C C . PRO A 1 307 ? 1.370 11.549 -16.696 1.00 82.94 307 PRO A C 1
ATOM 2411 O O . PRO A 1 307 ? 0.662 12.146 -17.508 1.00 82.94 307 PRO A O 1
ATOM 2414 N N . ILE A 1 308 ? 0.949 10.468 -16.047 1.00 83.44 308 ILE A N 1
ATOM 2415 C CA . ILE A 1 308 ? -0.429 9.978 -16.095 1.00 83.44 308 ILE A CA 1
ATOM 2416 C C . ILE A 1 308 ? -1.129 10.474 -14.836 1.00 83.44 308 ILE A C 1
ATOM 2418 O O . ILE A 1 308 ? -0.691 10.167 -13.731 1.00 83.44 308 ILE A O 1
ATOM 2422 N N . GLU A 1 309 ? -2.229 11.202 -14.991 1.00 84.62 309 GLU A N 1
ATOM 2423 C CA . GLU A 1 309 ? -3.038 11.683 -13.870 1.00 84.62 309 GLU A CA 1
ATOM 2424 C C . GLU A 1 309 ? -4.438 11.063 -13.921 1.00 84.62 309 GLU A C 1
ATOM 2426 O O . GLU A 1 309 ? -5.079 11.020 -14.973 1.00 84.62 309 GLU A O 1
ATOM 2431 N N . LEU A 1 310 ? -4.911 10.573 -12.778 1.00 81.31 310 LEU A N 1
ATOM 2432 C CA . LEU A 1 310 ? -6.251 10.034 -12.577 1.00 81.31 310 LEU A CA 1
ATOM 2433 C C . LEU A 1 310 ? -6.816 10.610 -11.278 1.00 81.31 310 LEU A C 1
ATOM 2435 O O . LEU A 1 310 ? -6.278 10.382 -10.201 1.00 81.31 310 LEU A O 1
ATOM 2439 N N . ALA A 1 311 ? -7.925 11.337 -11.367 1.00 82.62 311 ALA A N 1
ATOM 2440 C CA . ALA A 1 311 ? -8.624 11.900 -10.215 1.00 82.62 311 ALA A CA 1
ATOM 2441 C C . ALA A 1 311 ? -10.027 11.305 -10.115 1.00 82.62 311 ALA A C 1
ATOM 2443 O O . ALA A 1 311 ? -10.712 11.177 -11.132 1.00 82.62 311 ALA A O 1
ATOM 2444 N N . GLY A 1 312 ? -10.479 10.992 -8.902 1.00 76.88 312 GLY A N 1
ATOM 2445 C CA . GLY A 1 312 ? -11.842 10.530 -8.684 1.00 76.88 312 GLY A CA 1
ATOM 2446 C C . GLY A 1 312 ? -12.309 10.682 -7.243 1.00 76.88 312 GLY A C 1
ATOM 2447 O O . GLY A 1 312 ? -11.542 10.541 -6.294 1.00 76.88 312 GLY A O 1
ATOM 2448 N N . THR A 1 313 ? -13.605 10.929 -7.084 1.00 81.25 313 THR A N 1
ATOM 2449 C CA . THR A 1 313 ? -14.299 10.749 -5.808 1.00 81.25 313 THR A CA 1
ATOM 2450 C C . THR A 1 313 ? -15.004 9.409 -5.849 1.00 81.25 313 THR A C 1
ATOM 2452 O O . THR A 1 313 ? -15.781 9.127 -6.763 1.00 81.25 313 THR A O 1
ATOM 2455 N N . LEU A 1 314 ? -14.732 8.583 -4.852 1.00 82.25 314 LEU A N 1
ATOM 2456 C CA . LEU A 1 314 ? -15.319 7.274 -4.684 1.00 82.25 314 LEU A CA 1
ATOM 2457 C C . LEU A 1 314 ? -16.159 7.254 -3.408 1.00 82.25 314 LEU A C 1
ATOM 2459 O O . LEU A 1 314 ? -15.722 7.669 -2.340 1.00 82.25 314 LEU A O 1
ATOM 2463 N N . SER A 1 315 ? -17.372 6.726 -3.502 1.00 81.31 315 SER A N 1
ATOM 2464 C CA . SER A 1 315 ? -18.165 6.374 -2.329 1.00 81.31 315 SER A CA 1
ATOM 2465 C C . SER A 1 315 ? -18.520 4.906 -2.453 1.00 81.31 315 SER A C 1
ATOM 2467 O O . SER A 1 315 ? -19.133 4.495 -3.440 1.00 81.31 315 SER A O 1
ATOM 2469 N N . ALA A 1 316 ? -18.082 4.110 -1.483 1.00 74.88 316 ALA A N 1
ATOM 2470 C CA . ALA A 1 316 ? -18.420 2.701 -1.430 1.00 74.88 316 ALA A CA 1
ATOM 2471 C C . ALA A 1 316 ? -18.598 2.231 0.011 1.00 74.88 316 ALA A C 1
ATOM 2473 O O . ALA A 1 316 ? -18.004 2.797 0.934 1.00 74.88 316 ALA A O 1
ATOM 2474 N N . PRO A 1 317 ? -19.389 1.166 0.211 1.00 82.38 317 PRO A N 1
ATOM 2475 C CA . PRO A 1 317 ? -19.476 0.520 1.505 1.00 82.38 317 PRO A CA 1
ATOM 2476 C C . PRO A 1 317 ? -18.129 -0.101 1.904 1.00 82.38 317 PRO A C 1
ATOM 2478 O O . PRO A 1 317 ? -17.329 -0.508 1.058 1.00 82.38 317 PRO A O 1
ATOM 2481 N N . LEU A 1 318 ? -17.911 -0.233 3.211 1.00 84.81 318 LEU A N 1
ATOM 2482 C CA . LEU A 1 318 ? -16.752 -0.926 3.777 1.00 84.81 318 LEU A CA 1
ATOM 2483 C C . LEU A 1 318 ? -16.663 -2.368 3.247 1.00 84.81 318 LEU A C 1
ATOM 2485 O O . LEU A 1 318 ? -17.675 -3.001 2.936 1.00 84.81 318 LEU A O 1
ATOM 2489 N N . GLY A 1 319 ? -15.440 -2.872 3.087 1.00 80.06 319 GLY A N 1
ATOM 2490 C CA . GLY A 1 319 ? -15.154 -4.219 2.585 1.00 80.06 319 GLY A CA 1
ATOM 2491 C C . GLY A 1 319 ? -15.266 -4.393 1.066 1.00 80.06 319 GLY A C 1
ATOM 2492 O O . GLY A 1 319 ? -15.048 -5.497 0.570 1.00 80.06 319 GLY A O 1
ATOM 2493 N N . HIS A 1 320 ? -15.584 -3.337 0.313 1.00 84.25 320 HIS A N 1
ATOM 2494 C CA . HIS A 1 320 ? -15.718 -3.402 -1.143 1.00 84.25 320 HIS A CA 1
ATOM 2495 C C . HIS A 1 320 ? -14.437 -2.967 -1.861 1.00 84.25 320 HIS A C 1
ATOM 2497 O O . HIS A 1 320 ? -13.622 -2.205 -1.336 1.00 84.25 320 HIS A O 1
ATOM 2503 N N . TYR A 1 321 ? -14.289 -3.454 -3.092 1.00 87.19 321 TYR A N 1
ATOM 2504 C CA . TYR A 1 321 ? -13.238 -3.043 -4.015 1.00 87.19 321 TYR A CA 1
ATOM 2505 C C . TYR A 1 321 ? -13.795 -2.045 -5.023 1.00 87.19 321 TYR A C 1
ATOM 2507 O O . TYR A 1 321 ? -14.917 -2.194 -5.510 1.00 87.19 321 TYR A O 1
ATOM 2515 N N . MET A 1 322 ? -12.987 -1.054 -5.368 1.00 88.56 322 MET A N 1
ATOM 2516 C CA . MET A 1 322 ? -13.320 -0.000 -6.317 1.00 88.56 322 MET A CA 1
ATOM 2517 C C . MET A 1 322 ? -12.221 0.099 -7.361 1.00 88.56 322 MET A C 1
ATOM 2519 O O . MET A 1 322 ? -11.048 0.031 -7.014 1.00 88.56 322 MET A O 1
ATOM 2523 N N . VAL A 1 323 ? -12.583 0.293 -8.627 1.00 86.94 323 VAL A N 1
ATOM 2524 C CA . VAL A 1 323 ? -11.608 0.575 -9.687 1.00 86.94 323 VAL A CA 1
ATOM 2525 C C . VAL A 1 323 ? -11.697 2.057 -10.031 1.00 86.94 323 VAL A C 1
ATOM 2527 O O . VAL A 1 323 ? -12.732 2.503 -10.516 1.00 86.94 323 VAL A O 1
ATOM 2530 N N . LEU A 1 324 ? -10.631 2.820 -9.771 1.00 83.75 324 LEU A N 1
ATOM 2531 C CA . LEU A 1 324 ? -10.591 4.270 -10.030 1.00 83.75 324 LEU A CA 1
ATOM 2532 C C . LEU A 1 324 ? -10.689 4.596 -11.521 1.00 83.75 324 LEU A C 1
ATOM 2534 O O . LEU A 1 324 ? -11.263 5.606 -11.913 1.00 83.75 324 LEU A O 1
ATOM 2538 N N . GLY A 1 325 ? -10.095 3.748 -12.353 1.00 81.31 325 GLY A N 1
ATOM 2539 C CA . GLY A 1 325 ? -10.054 3.930 -13.791 1.00 81.31 325 GLY A CA 1
ATOM 2540 C C . GLY A 1 325 ? -8.938 3.121 -14.423 1.00 81.31 325 GLY A C 1
ATOM 2541 O O . GLY A 1 325 ? -8.179 2.428 -13.737 1.00 81.31 325 GLY A O 1
ATOM 2542 N N . THR A 1 326 ? -8.849 3.230 -15.745 1.00 85.31 326 THR A N 1
ATOM 2543 C CA . THR A 1 326 ? -7.784 2.615 -16.531 1.00 85.31 326 THR A CA 1
ATOM 2544 C C . THR A 1 326 ? -7.058 3.645 -17.373 1.00 85.31 326 THR A C 1
ATOM 2546 O O . THR A 1 326 ? -7.702 4.507 -17.971 1.00 85.31 326 THR A O 1
ATOM 2549 N N . ALA A 1 327 ? -5.742 3.515 -17.491 1.00 85.31 327 ALA A N 1
ATOM 2550 C CA . ALA A 1 327 ? -4.922 4.357 -18.357 1.00 85.31 327 ALA A CA 1
ATOM 2551 C C . ALA A 1 327 ? -4.110 3.493 -19.325 1.00 85.31 327 ALA A C 1
ATOM 2553 O O . ALA A 1 327 ? -3.716 2.381 -18.981 1.00 85.31 327 ALA A O 1
ATOM 2554 N N . ASN A 1 328 ? -3.859 3.997 -20.535 1.00 85.81 328 ASN A N 1
ATOM 2555 C CA . ASN A 1 328 ? -2.894 3.381 -21.444 1.00 85.81 328 ASN A CA 1
ATOM 2556 C C . ASN A 1 328 ? -1.549 4.086 -21.272 1.00 85.81 328 ASN A C 1
ATOM 2558 O O . ASN A 1 328 ? -1.491 5.314 -21.246 1.00 85.81 328 ASN A O 1
ATOM 2562 N N . TYR A 1 329 ? -0.479 3.311 -21.213 1.00 83.62 329 TYR A N 1
ATOM 2563 C CA . TYR A 1 329 ? 0.887 3.789 -21.114 1.00 83.62 329 TYR A CA 1
ATOM 2564 C C . TYR A 1 329 ? 1.710 3.266 -22.286 1.00 83.62 329 TYR A C 1
ATOM 2566 O O . TYR A 1 329 ? 1.738 2.063 -22.548 1.00 83.62 329 TYR A O 1
ATOM 2574 N N . ALA A 1 330 ? 2.372 4.182 -22.988 1.00 80.44 330 ALA A N 1
ATOM 2575 C CA . ALA A 1 330 ? 3.335 3.880 -24.036 1.00 80.44 330 ALA A CA 1
ATOM 2576 C C . ALA A 1 330 ? 4.707 4.354 -23.562 1.00 80.44 330 ALA A C 1
ATOM 2578 O O . ALA A 1 330 ? 4.880 5.536 -23.261 1.00 80.44 330 ALA A O 1
ATOM 2579 N N . SER A 1 331 ? 5.687 3.456 -23.494 1.00 77.75 331 SER A N 1
ATOM 2580 C CA . SER A 1 331 ? 7.034 3.858 -23.089 1.00 77.75 331 SER A CA 1
ATOM 2581 C C . SER A 1 331 ? 7.705 4.698 -24.180 1.00 77.75 331 SER A C 1
ATOM 2583 O O . SER A 1 331 ? 7.439 4.535 -25.375 1.00 77.75 331 SER A O 1
ATOM 2585 N N . ALA A 1 332 ? 8.630 5.582 -23.796 1.00 74.25 332 ALA A N 1
ATOM 2586 C CA . ALA A 1 332 ? 9.388 6.395 -24.754 1.00 74.25 332 ALA A CA 1
ATOM 2587 C C . ALA A 1 332 ? 10.119 5.537 -25.806 1.00 74.25 332 ALA A C 1
ATOM 2589 O O . ALA A 1 332 ? 10.137 5.877 -26.989 1.00 74.25 332 ALA A O 1
ATOM 2590 N N . ALA A 1 333 ? 10.652 4.379 -25.398 1.00 72.44 333 ALA A N 1
ATOM 2591 C CA . ALA A 1 333 ? 11.281 3.417 -26.302 1.00 72.44 333 ALA A CA 1
ATOM 2592 C C . ALA A 1 333 ? 10.287 2.847 -27.331 1.00 72.44 333 ALA A C 1
ATOM 2594 O O . ALA A 1 333 ? 10.628 2.672 -28.502 1.00 72.44 333 ALA A O 1
ATOM 2595 N N . GLN A 1 334 ? 9.040 2.595 -26.919 1.00 73.19 334 GLN A N 1
ATOM 2596 C CA . GLN A 1 334 ? 7.977 2.158 -27.826 1.00 73.19 334 GLN A CA 1
ATOM 2597 C C . GLN A 1 334 ? 7.581 3.271 -28.803 1.00 73.19 334 GLN A C 1
ATOM 2599 O O . GLN A 1 334 ? 7.447 3.011 -29.999 1.00 73.19 334 GLN A O 1
ATOM 2604 N N . MET A 1 335 ? 7.468 4.516 -28.329 1.00 71.62 335 MET A N 1
ATOM 2605 C CA . MET A 1 335 ? 7.159 5.671 -29.182 1.00 71.62 335 MET A CA 1
ATOM 2606 C C . MET A 1 335 ? 8.271 5.958 -30.210 1.00 71.62 335 MET A C 1
ATOM 2608 O O . MET A 1 335 ? 7.985 6.244 -31.378 1.00 71.62 335 MET A O 1
ATOM 2612 N N . ALA A 1 336 ? 9.541 5.818 -29.818 1.00 73.88 336 ALA A N 1
ATOM 2613 C CA . ALA A 1 336 ? 10.688 5.956 -30.718 1.00 73.88 336 ALA A CA 1
ATOM 2614 C C . ALA A 1 336 ? 10.698 4.879 -31.823 1.00 73.88 336 ALA A C 1
ATOM 2616 O O . ALA A 1 336 ? 10.909 5.183 -32.997 1.00 73.88 336 ALA A O 1
ATOM 2617 N N . ASN A 1 337 ? 10.392 3.625 -31.480 1.00 71.50 337 ASN A N 1
ATOM 2618 C CA . ASN A 1 337 ? 10.317 2.540 -32.463 1.00 71.50 337 ASN A CA 1
ATOM 2619 C C . ASN A 1 337 ? 9.120 2.674 -33.419 1.00 71.50 337 ASN A C 1
ATOM 2621 O O . ASN A 1 337 ? 9.239 2.346 -34.601 1.00 71.50 337 ASN A O 1
ATOM 2625 N N . ALA A 1 338 ? 7.977 3.168 -32.932 1.00 69.81 338 ALA A N 1
ATOM 2626 C CA . ALA A 1 338 ? 6.789 3.384 -33.758 1.00 69.81 338 ALA A CA 1
ATOM 2627 C C . ALA A 1 338 ? 7.000 4.500 -34.799 1.00 69.81 338 ALA A C 1
ATOM 2629 O O . ALA A 1 338 ? 6.580 4.372 -35.949 1.00 69.81 338 ALA A O 1
ATOM 2630 N N . SER A 1 339 ? 7.697 5.574 -34.418 1.00 69.88 339 SER A N 1
ATOM 2631 C CA . SER A 1 339 ? 7.992 6.704 -35.310 1.00 69.88 339 SER A CA 1
ATOM 2632 C C . SER A 1 339 ? 9.075 6.385 -36.351 1.00 69.88 339 SER A C 1
ATOM 2634 O O . SER A 1 339 ? 8.964 6.820 -37.498 1.00 69.88 339 SER A O 1
ATOM 2636 N N . GLY A 1 340 ? 10.077 5.568 -36.007 1.00 63.28 340 GLY A N 1
ATOM 2637 C CA . GLY A 1 340 ? 11.219 5.269 -36.882 1.00 63.28 340 GLY A CA 1
ATOM 2638 C C . GLY A 1 340 ? 10.928 4.377 -38.097 1.00 63.28 340 GLY A C 1
ATOM 2639 O O . GLY A 1 340 ? 11.723 4.349 -39.034 1.00 63.28 340 GLY A O 1
ATOM 2640 N N . ARG A 1 341 ? 9.797 3.658 -38.128 1.00 55.69 341 ARG A N 1
ATOM 2641 C CA . ARG A 1 341 ? 9.517 2.651 -39.173 1.00 55.69 341 ARG A CA 1
ATOM 2642 C C . ARG A 1 341 ? 8.602 3.133 -40.308 1.00 55.69 341 ARG A C 1
ATOM 2644 O O . ARG A 1 341 ? 8.446 2.414 -41.290 1.00 55.69 341 ARG A O 1
ATOM 2651 N N . SER A 1 342 ? 8.048 4.347 -40.218 1.00 54.25 342 SER A N 1
ATOM 2652 C CA . SER A 1 342 ? 7.248 4.950 -41.305 1.00 54.25 342 SER A CA 1
ATOM 2653 C C . SER A 1 342 ? 8.067 5.795 -42.295 1.00 54.25 342 SER A C 1
ATOM 2655 O O . SER A 1 342 ? 7.552 6.190 -43.336 1.00 54.25 342 SER A O 1
ATOM 2657 N N . GLY A 1 343 ? 9.363 6.008 -42.034 1.00 50.91 343 GLY A N 1
ATOM 2658 C CA . GLY A 1 343 ? 10.289 6.747 -42.906 1.00 50.91 343 GLY A CA 1
ATOM 2659 C C . GLY A 1 343 ? 10.768 5.975 -44.139 1.00 50.91 343 GLY A C 1
ATOM 2660 O O . GLY A 1 343 ? 11.880 6.203 -44.615 1.00 50.91 343 GLY A O 1
ATOM 2661 N N . GLY A 1 344 ? 9.960 5.044 -44.650 1.00 46.91 344 GLY A N 1
ATOM 2662 C CA . GLY A 1 344 ? 10.206 4.445 -45.951 1.00 46.91 344 GLY A CA 1
ATOM 2663 C C . GLY A 1 344 ? 10.155 5.541 -47.009 1.00 46.91 344 GLY A C 1
ATOM 2664 O O . GLY A 1 344 ? 9.088 6.078 -47.292 1.00 46.91 344 GLY A O 1
ATOM 2665 N N . PHE A 1 345 ? 11.316 5.858 -47.583 1.00 43.31 345 PHE A N 1
ATOM 2666 C CA . PHE A 1 345 ? 11.495 6.607 -48.825 1.00 43.31 345 PHE A CA 1
ATOM 2667 C C . PHE A 1 345 ? 10.801 5.867 -49.989 1.00 43.31 345 PHE A C 1
ATOM 2669 O O . PHE A 1 345 ? 11.438 5.327 -50.888 1.00 43.31 345 PHE A O 1
ATOM 2676 N N . GLY A 1 346 ? 9.472 5.806 -49.958 1.00 42.31 346 GLY A N 1
ATOM 2677 C CA . GLY A 1 346 ? 8.623 5.473 -51.088 1.00 42.31 346 GLY A CA 1
ATOM 2678 C C . GLY A 1 346 ? 8.278 6.772 -51.795 1.00 42.31 346 GLY A C 1
ATOM 2679 O O . GLY A 1 346 ? 7.326 7.453 -51.425 1.00 42.31 346 GLY A O 1
ATOM 2680 N N . GLY A 1 347 ? 9.096 7.154 -52.775 1.00 51.59 347 GLY A N 1
ATOM 2681 C CA . GLY A 1 347 ? 8.784 8.264 -53.665 1.00 51.59 347 GLY A CA 1
ATOM 2682 C C . GLY A 1 347 ? 7.453 8.024 -54.380 1.00 51.59 347 GLY A C 1
ATOM 2683 O O . GLY A 1 347 ? 7.227 6.954 -54.936 1.00 51.59 347 GLY A O 1
ATOM 2684 N N . GLY A 1 348 ? 6.579 9.027 -54.380 1.00 40.78 348 GLY A N 1
ATOM 2685 C CA . GLY A 1 348 ? 5.298 8.949 -55.072 1.00 40.78 348 GLY A CA 1
ATOM 2686 C C . GLY A 1 348 ? 4.554 10.269 -54.996 1.00 40.78 348 GLY A C 1
ATOM 2687 O O . GLY A 1 348 ? 3.763 10.493 -54.087 1.00 40.78 348 GLY A O 1
ATOM 2688 N N . GLY A 1 349 ? 4.830 11.161 -55.948 1.00 44.22 349 GLY A N 1
ATOM 2689 C CA . GLY A 1 349 ? 3.995 12.330 -56.183 1.00 44.22 349 GLY A CA 1
ATOM 2690 C C . GLY A 1 349 ? 2.565 11.893 -56.500 1.00 44.22 349 GLY A C 1
ATOM 2691 O O . GLY A 1 349 ? 2.332 11.171 -57.464 1.00 44.22 349 GLY A O 1
ATOM 2692 N N . GLY A 1 350 ? 1.619 12.342 -55.685 1.00 40.50 350 GLY A N 1
ATOM 2693 C CA . GLY A 1 350 ? 0.194 12.106 -55.869 1.00 40.50 350 GLY A CA 1
ATOM 2694 C C . GLY A 1 350 ? -0.590 13.241 -55.233 1.00 40.50 350 GLY A C 1
ATOM 2695 O O . GLY A 1 350 ? -0.922 13.197 -54.056 1.00 40.50 350 GLY A O 1
ATOM 2696 N N . PHE A 1 351 ? -0.834 14.289 -56.018 1.00 42.34 351 PHE A N 1
ATOM 2697 C CA . PHE A 1 351 ? -1.832 15.309 -55.720 1.00 42.34 351 PHE A CA 1
ATOM 2698 C C . PHE A 1 351 ? -3.234 14.690 -55.792 1.00 42.34 351 PHE A C 1
ATOM 2700 O O . PHE A 1 351 ? -3.573 14.043 -56.780 1.00 42.34 351 PHE A O 1
ATOM 2707 N N . GLY A 1 352 ? -4.059 14.980 -54.788 1.00 39.75 352 GLY A N 1
ATOM 2708 C CA . GLY A 1 352 ? -5.485 14.650 -54.738 1.00 39.75 352 GLY A CA 1
ATOM 2709 C C . GLY A 1 352 ? -5.789 13.877 -53.459 1.00 39.75 352 GLY A C 1
ATOM 2710 O O . GLY A 1 352 ? -5.228 12.822 -53.232 1.00 39.75 352 GLY A O 1
ATOM 2711 N N . GLY A 1 353 ? -6.621 14.324 -52.535 1.00 40.59 353 GLY A N 1
ATOM 2712 C CA . GLY A 1 353 ? -7.602 15.390 -52.541 1.00 40.59 353 GLY A CA 1
ATOM 2713 C C . GLY A 1 353 ? -8.687 14.972 -51.550 1.00 40.59 353 GLY A C 1
ATOM 2714 O O . GLY A 1 353 ? -9.088 13.820 -51.563 1.00 40.59 353 GLY A O 1
ATOM 2715 N N . GLY A 1 354 ? -9.159 15.911 -50.729 1.00 42.38 354 GLY A N 1
ATOM 2716 C CA . GLY A 1 354 ? -10.510 15.893 -50.158 1.00 42.38 354 GLY A CA 1
ATOM 2717 C C . GLY A 1 354 ? -10.843 14.903 -49.027 1.00 42.38 354 GLY A C 1
ATOM 2718 O O . GLY A 1 354 ? -10.591 13.710 -49.105 1.00 42.38 354 GLY A O 1
ATOM 2719 N N . GLY A 1 355 ? -11.561 15.429 -48.028 1.00 36.44 355 GLY A N 1
ATOM 2720 C CA . GLY A 1 355 ? -12.330 14.678 -47.025 1.00 36.44 355 GLY A CA 1
ATOM 2721 C C . GLY A 1 355 ? -11.594 14.584 -45.686 1.00 36.44 355 GLY A C 1
ATOM 2722 O O . GLY A 1 355 ? -10.566 13.938 -45.596 1.00 36.44 355 GLY A O 1
ATOM 2723 N N . GLY A 1 356 ? -11.990 15.243 -44.597 1.00 37.94 356 GLY A N 1
ATOM 2724 C CA . GLY A 1 356 ? -13.352 15.496 -44.134 1.00 37.94 356 GLY A CA 1
ATOM 2725 C C . GLY A 1 356 ? -13.697 14.464 -43.059 1.00 37.94 356 GLY A C 1
ATOM 2726 O O . GLY A 1 356 ? -14.399 13.502 -43.343 1.00 37.94 356 GLY A O 1
ATOM 2727 N N . PHE A 1 357 ? -13.183 14.641 -41.838 1.00 33.06 357 PHE A N 1
ATOM 2728 C CA . PHE A 1 357 ? -13.564 13.818 -40.687 1.00 33.06 357 PHE A CA 1
ATOM 2729 C C . PHE A 1 357 ? -14.897 14.326 -40.128 1.00 33.06 357 PHE A C 1
ATOM 2731 O O . PHE A 1 357 ? -14.946 15.293 -39.369 1.00 33.06 357 PHE A O 1
ATOM 2738 N N . GLY A 1 358 ? -15.982 13.685 -40.559 1.00 39.41 358 GLY A N 1
ATOM 2739 C CA . GLY A 1 358 ? -17.305 13.816 -39.964 1.00 39.41 358 GLY A CA 1
ATOM 2740 C C . GLY A 1 358 ? -17.468 12.843 -38.799 1.00 39.41 358 GLY A C 1
ATOM 2741 O O . GLY A 1 358 ? -17.359 11.632 -38.970 1.00 39.41 358 GLY A O 1
ATOM 2742 N N . PHE A 1 359 ? -17.747 13.395 -37.621 1.00 39.94 359 PHE A N 1
ATOM 2743 C CA . PHE A 1 359 ? -18.336 12.689 -36.489 1.00 39.94 359 PHE A CA 1
ATOM 2744 C C . PHE A 1 359 ? -19.784 12.278 -36.817 1.00 39.94 359 PHE A C 1
ATOM 2746 O O . PHE A 1 359 ? -20.578 13.103 -37.262 1.00 39.94 359 PHE A O 1
ATOM 2753 N N . GLY A 1 360 ? -20.139 11.030 -36.520 1.00 36.12 360 GLY A N 1
ATOM 2754 C CA . GLY A 1 360 ? -21.512 10.514 -36.449 1.00 36.12 360 GLY A CA 1
ATOM 2755 C C . GLY A 1 360 ? -21.438 9.064 -35.958 1.00 36.12 360 GLY A C 1
ATOM 2756 O O . GLY A 1 360 ? -20.713 8.274 -36.542 1.00 36.12 360 GLY A O 1
ATOM 2757 N N . GLY A 1 361 ? -22.031 8.631 -34.847 1.00 40.25 361 GLY A N 1
ATOM 2758 C CA . GLY A 1 361 ? -23.218 9.135 -34.169 1.00 40.25 361 GLY A CA 1
ATOM 2759 C C . GLY A 1 361 ? -24.472 8.619 -34.871 1.00 40.25 361 GLY A C 1
ATOM 2760 O O . GLY A 1 361 ? -24.866 9.182 -35.884 1.00 40.25 361 GLY A O 1
ATOM 2761 N N . GLY A 1 362 ? -25.105 7.585 -34.311 1.00 36.44 362 GLY A N 1
ATOM 2762 C CA . GLY A 1 362 ? -26.475 7.199 -34.664 1.00 36.44 362 GLY A CA 1
ATOM 2763 C C . GLY A 1 362 ? -26.641 5.729 -35.028 1.00 36.44 362 GLY A C 1
ATOM 2764 O O . GLY A 1 362 ? -26.111 5.260 -36.028 1.00 36.44 362 GLY A O 1
ATOM 2765 N N . GLY A 1 363 ? -27.397 5.015 -34.192 1.00 42.81 363 GLY A N 1
ATOM 2766 C CA . GLY A 1 363 ? -27.813 3.638 -34.427 1.00 42.81 363 GLY A CA 1
ATOM 2767 C C . GLY A 1 363 ? -28.827 3.474 -35.562 1.00 42.81 363 GLY A C 1
ATOM 2768 O O . GLY A 1 363 ? -29.369 4.437 -36.097 1.00 42.81 363 GLY A O 1
ATOM 2769 N N . GLY A 1 364 ? -29.116 2.217 -35.883 1.00 33.34 364 GLY A N 1
ATOM 2770 C CA . GLY A 1 364 ? -30.135 1.842 -36.853 1.00 33.34 364 GLY A CA 1
ATOM 2771 C C . GLY A 1 364 ? -30.451 0.356 -36.753 1.00 33.34 364 GLY A C 1
ATOM 2772 O O . GLY A 1 364 ? -29.587 -0.485 -36.974 1.00 33.34 364 GLY A O 1
ATOM 2773 N N . TYR A 1 365 ? -31.691 0.067 -36.373 1.00 40.75 365 TYR A N 1
ATOM 2774 C CA . TYR A 1 365 ? -32.336 -1.241 -36.407 1.00 40.75 365 TYR A CA 1
ATOM 2775 C C . TYR A 1 365 ? -32.571 -1.722 -37.848 1.00 40.75 365 TYR A C 1
ATOM 2777 O O . TYR A 1 365 ? -32.893 -0.912 -38.711 1.00 40.75 365 TYR A O 1
ATOM 2785 N N . GLY A 1 366 ? -32.607 -3.049 -38.014 1.00 38.12 366 GLY A N 1
ATOM 2786 C CA . GLY A 1 366 ? -33.582 -3.743 -38.866 1.00 38.12 366 GLY A CA 1
ATOM 2787 C C . GLY A 1 366 ? -33.232 -3.902 -40.348 1.00 38.12 366 GLY A C 1
ATOM 2788 O O . GLY A 1 366 ? -33.064 -2.926 -41.069 1.00 38.12 366 GLY A O 1
ATOM 2789 N N . GLY A 1 367 ? -33.224 -5.151 -40.821 1.00 34.09 367 GLY A N 1
ATOM 2790 C CA . GLY A 1 367 ? -33.140 -5.452 -42.250 1.00 34.09 367 GLY A CA 1
ATOM 2791 C C . GLY A 1 367 ? -32.853 -6.916 -42.561 1.00 34.09 367 GLY A C 1
ATOM 2792 O O . GLY A 1 367 ? -31.812 -7.235 -43.119 1.00 34.09 367 GLY A O 1
ATOM 2793 N N . GLU A 1 368 ? -33.772 -7.802 -42.185 1.00 42.53 368 GLU A N 1
ATOM 2794 C CA . GLU A 1 368 ? -33.981 -9.091 -42.855 1.00 42.53 368 GLU A CA 1
ATOM 2795 C C . GLU A 1 368 ? -34.427 -8.803 -44.295 1.00 42.53 368 GLU A C 1
ATOM 2797 O O . GLU A 1 368 ? -35.311 -7.973 -44.437 1.00 42.53 368 GLU A O 1
ATOM 2802 N N . TYR A 1 369 ? -33.798 -9.406 -45.312 1.00 40.03 369 TYR A N 1
ATOM 2803 C CA . TYR A 1 369 ? -34.357 -10.022 -46.538 1.00 40.03 369 TYR A CA 1
ATOM 2804 C C . TYR A 1 369 ? -33.195 -10.364 -47.488 1.00 40.03 369 TYR A C 1
ATOM 2806 O O . TYR A 1 369 ? -32.350 -9.511 -47.717 1.00 40.03 369 TYR A O 1
ATOM 2814 N N . ALA A 1 370 ? -33.222 -11.599 -48.014 1.00 40.12 370 ALA A N 1
ATOM 2815 C CA . ALA A 1 370 ? -32.767 -12.086 -49.331 1.00 40.12 370 ALA A CA 1
ATOM 2816 C C . ALA A 1 370 ? -31.425 -11.552 -49.905 1.00 40.12 370 ALA A C 1
ATOM 2818 O O . ALA A 1 370 ? -31.149 -10.370 -49.952 1.00 40.12 370 ALA A O 1
ATOM 2819 N N . GLU A 1 371 ? -30.553 -12.362 -50.496 1.00 43.25 371 GLU A N 1
ATOM 2820 C CA . GLU A 1 371 ? -30.868 -13.160 -51.675 1.00 43.25 371 GLU A CA 1
ATOM 2821 C C . GLU A 1 371 ? -29.639 -13.993 -52.074 1.00 43.25 371 GLU A C 1
ATOM 2823 O O . GLU A 1 371 ? -28.490 -13.674 -51.770 1.00 43.25 371 GLU A O 1
ATOM 2828 N N . GLN A 1 372 ? -29.923 -15.093 -52.759 1.00 46.97 372 GLN A N 1
ATOM 2829 C CA . GLN A 1 372 ? -28.989 -16.050 -53.328 1.00 46.97 372 GLN A CA 1
ATOM 2830 C C . GLN A 1 372 ? -27.942 -15.396 -54.240 1.00 46.97 372 GLN A C 1
ATOM 2832 O O . GLN A 1 372 ? -28.274 -14.791 -55.253 1.00 46.97 372 GLN A O 1
ATOM 2837 N N . GLY A 1 373 ? -26.668 -15.651 -53.947 1.00 41.06 373 GLY A N 1
ATOM 2838 C CA . GLY A 1 373 ? -25.550 -15.393 -54.848 1.00 41.06 373 GLY A CA 1
ATOM 2839 C C . GLY A 1 373 ? -24.583 -16.569 -54.838 1.00 41.06 373 GLY A C 1
ATOM 2840 O O . GLY A 1 373 ? -23.625 -16.582 -54.074 1.00 41.06 373 GLY A O 1
ATOM 2841 N N . ARG A 1 374 ? -24.855 -17.574 -55.678 1.00 45.91 374 ARG A N 1
ATOM 2842 C CA . ARG A 1 374 ? -23.883 -18.607 -56.066 1.00 45.91 374 ARG A CA 1
ATOM 2843 C C . ARG A 1 374 ? -22.740 -17.929 -56.828 1.00 45.91 374 ARG A C 1
ATOM 2845 O O . ARG A 1 374 ? -22.920 -17.554 -57.982 1.00 45.91 374 ARG A O 1
ATOM 2852 N N . GLY A 1 375 ? -21.588 -17.797 -56.180 1.00 43.03 375 GLY A N 1
ATOM 2853 C CA . GLY A 1 375 ? -20.300 -17.507 -56.806 1.00 43.03 375 GLY A CA 1
ATOM 2854 C C . GLY A 1 375 ? -19.393 -18.718 -56.641 1.00 43.03 375 GLY A C 1
ATOM 2855 O O . GLY A 1 375 ? -18.889 -18.981 -55.555 1.00 43.03 375 GLY A O 1
ATOM 2856 N N . GLU A 1 376 ? -19.273 -19.481 -57.716 1.00 42.03 376 GLU A N 1
ATOM 2857 C CA . GLU A 1 376 ? -18.437 -20.665 -57.875 1.00 42.03 376 GLU A CA 1
ATOM 2858 C C . GLU A 1 376 ? -17.084 -20.238 -58.483 1.00 42.03 376 GLU A C 1
ATOM 2860 O O . GLU A 1 376 ? -17.053 -19.370 -59.353 1.00 42.03 376 GLU A O 1
ATOM 2865 N N . TYR A 1 377 ? -16.007 -20.905 -58.059 1.00 42.00 377 TYR A N 1
ATOM 2866 C CA . TYR A 1 377 ? -14.647 -20.925 -58.624 1.00 42.00 377 TYR A CA 1
ATOM 2867 C C . TYR A 1 377 ? -13.725 -19.708 -58.443 1.00 42.00 377 TYR A C 1
ATOM 2869 O O . TYR A 1 377 ? -13.827 -18.681 -59.106 1.00 42.00 377 TYR A O 1
ATOM 2877 N N . GLY A 1 378 ? -12.699 -19.929 -57.618 1.00 39.22 378 GLY A N 1
ATOM 2878 C CA . GLY A 1 378 ? -11.511 -19.091 -57.502 1.00 39.22 378 GLY A CA 1
ATOM 2879 C C . GLY A 1 378 ? -10.514 -19.683 -56.511 1.00 39.22 378 GLY A C 1
ATOM 2880 O O . GLY A 1 378 ? -10.202 -19.058 -55.507 1.00 39.22 378 GLY A O 1
ATOM 2881 N N . SER A 1 379 ? -10.070 -20.920 -56.749 1.00 49.12 379 SER A N 1
ATOM 2882 C CA . SER A 1 379 ? -8.949 -21.532 -56.034 1.00 49.12 379 SER A CA 1
ATOM 2883 C C . SER A 1 379 ? -7.648 -20.828 -56.427 1.00 49.12 379 SER A C 1
ATOM 2885 O O . SER A 1 379 ? -7.060 -21.138 -57.464 1.00 49.12 379 SER A O 1
ATOM 2887 N N . SER A 1 380 ? -7.205 -19.880 -55.609 1.00 45.78 380 SER A N 1
ATOM 2888 C CA . SER A 1 380 ? -5.805 -19.467 -55.547 1.00 45.78 380 SER A CA 1
ATOM 2889 C C . SER A 1 380 ? -5.198 -20.068 -54.283 1.00 45.78 380 SER A C 1
ATOM 2891 O O . SER A 1 380 ? -5.255 -19.475 -53.209 1.00 45.78 380 SER A O 1
ATOM 2893 N N . GLU A 1 381 ? -4.656 -21.279 -54.421 1.00 51.03 381 GLU A N 1
ATOM 2894 C CA . GLU A 1 381 ? -3.593 -21.790 -53.553 1.00 51.03 381 GLU A CA 1
ATOM 2895 C C . GLU A 1 381 ? -2.364 -20.903 -53.775 1.00 51.03 381 GLU A C 1
ATOM 2897 O O . GLU A 1 381 ? -1.552 -21.161 -54.661 1.00 51.03 381 GLU A O 1
ATOM 2902 N N . GLN A 1 382 ? -2.270 -19.799 -53.041 1.00 51.72 382 GLN A N 1
ATOM 2903 C CA . GLN A 1 382 ? -1.039 -19.034 -52.894 1.00 51.72 382 GLN A CA 1
ATOM 2904 C C . GLN A 1 382 ? -1.168 -18.123 -51.672 1.00 51.72 382 GLN A C 1
ATOM 2906 O O . GLN A 1 382 ? -2.125 -17.363 -51.557 1.00 51.72 382 GLN A O 1
ATOM 2911 N N . ASP A 1 383 ? -0.172 -18.236 -50.794 1.00 47.66 383 ASP A N 1
ATOM 2912 C CA . ASP A 1 383 ? 0.158 -17.328 -49.692 1.00 47.66 383 ASP A CA 1
ATOM 2913 C C . ASP A 1 383 ? -0.554 -17.560 -48.341 1.00 47.66 383 ASP A C 1
ATOM 2915 O O . ASP A 1 383 ? -1.195 -16.669 -47.787 1.00 47.66 383 ASP A O 1
ATOM 2919 N N . GLU A 1 384 ? -0.347 -18.739 -47.734 1.00 53.06 384 GLU A N 1
ATOM 2920 C CA . GLU A 1 384 ? -0.600 -18.960 -46.291 1.00 53.06 384 GLU A CA 1
ATOM 2921 C C . GLU A 1 384 ? 0.540 -18.453 -45.370 1.00 53.06 384 GLU A C 1
ATOM 2923 O O . GLU A 1 384 ? 0.375 -18.423 -44.154 1.00 53.06 384 GLU A O 1
ATOM 2928 N N . ASP A 1 385 ? 1.652 -17.939 -45.910 1.00 51.62 385 ASP A N 1
ATOM 2929 C CA . ASP A 1 385 ? 2.822 -17.521 -45.107 1.00 51.62 385 ASP A CA 1
ATOM 2930 C C . ASP A 1 385 ? 2.831 -16.032 -44.686 1.00 51.62 385 ASP A C 1
ATOM 2932 O O . ASP A 1 385 ? 3.799 -15.546 -44.098 1.00 51.62 385 ASP A O 1
ATOM 2936 N N . ALA A 1 386 ? 1.765 -15.266 -44.955 1.00 53.12 386 ALA A N 1
ATOM 2937 C CA . ALA A 1 386 ? 1.724 -13.822 -44.667 1.00 53.12 386 ALA A CA 1
ATOM 2938 C C . ALA A 1 386 ? 0.920 -13.426 -43.408 1.00 53.12 386 ALA A C 1
ATOM 2940 O O . ALA A 1 386 ? 0.905 -12.250 -43.033 1.00 53.12 386 ALA A O 1
ATOM 2941 N N . ALA A 1 387 ? 0.258 -14.369 -42.729 1.00 47.50 387 ALA A N 1
ATOM 2942 C CA . ALA A 1 387 ? -0.651 -14.053 -41.621 1.00 47.50 387 ALA A CA 1
ATOM 2943 C C . ALA A 1 387 ? 0.021 -13.933 -40.234 1.00 47.50 387 ALA A C 1
ATOM 2945 O O . ALA A 1 387 ? -0.625 -13.479 -39.290 1.00 47.50 387 ALA A O 1
ATOM 2946 N N . GLU A 1 388 ? 1.308 -14.267 -40.083 1.00 46.00 388 GLU A N 1
ATOM 2947 C CA . GLU A 1 388 ? 1.962 -14.330 -38.759 1.00 46.00 388 GLU A CA 1
ATOM 2948 C C . GLU A 1 388 ? 2.763 -13.072 -38.356 1.00 46.00 388 GLU A C 1
ATOM 2950 O O . GLU A 1 388 ? 3.435 -13.057 -37.327 1.00 46.00 388 GLU A O 1
ATOM 2955 N N . VAL A 1 389 ? 2.692 -11.971 -39.116 1.00 48.72 389 VAL A N 1
ATOM 2956 C CA . VAL A 1 389 ? 3.493 -10.754 -38.824 1.00 48.72 389 VAL A CA 1
ATOM 2957 C C . VAL A 1 389 ? 2.666 -9.599 -38.229 1.00 48.72 389 VAL A C 1
ATOM 2959 O O . VAL A 1 389 ? 3.224 -8.623 -37.725 1.00 48.72 389 VAL A O 1
ATOM 2962 N N . THR A 1 390 ? 1.335 -9.696 -38.183 1.00 44.59 390 THR A N 1
ATOM 2963 C CA . THR A 1 390 ? 0.472 -8.607 -37.674 1.00 44.59 390 THR A CA 1
ATOM 2964 C C . THR A 1 390 ? 0.181 -8.669 -36.168 1.00 44.59 390 THR A C 1
ATOM 2966 O O . THR A 1 390 ? -0.255 -7.668 -35.599 1.00 44.59 390 THR A O 1
ATOM 2969 N N . SER A 1 391 ? 0.497 -9.770 -35.473 1.00 46.62 391 SER A N 1
ATOM 2970 C CA . SER A 1 391 ? 0.261 -9.902 -34.019 1.00 46.62 391 SER A CA 1
ATOM 2971 C C . SER A 1 391 ? 1.336 -9.244 -33.137 1.00 46.62 391 SER A C 1
ATOM 2973 O O . SER A 1 391 ? 1.143 -9.075 -31.933 1.00 46.62 391 SER A O 1
ATOM 2975 N N . ALA A 1 392 ? 2.461 -8.811 -33.717 1.00 48.94 392 ALA A N 1
ATOM 2976 C CA . ALA A 1 392 ? 3.558 -8.198 -32.965 1.00 48.94 392 ALA A CA 1
ATOM 2977 C C . ALA A 1 392 ? 3.339 -6.702 -32.651 1.00 48.94 392 ALA A C 1
ATOM 2979 O O . ALA A 1 392 ? 4.022 -6.153 -31.786 1.00 48.94 392 ALA A O 1
ATOM 2980 N N . SER A 1 393 ? 2.389 -6.034 -33.320 1.00 47.28 393 SER A N 1
ATOM 2981 C CA . SER A 1 393 ? 2.190 -4.579 -33.200 1.00 47.28 393 SER A CA 1
ATOM 2982 C C . SER A 1 393 ? 1.179 -4.157 -32.128 1.00 47.28 393 SER A C 1
ATOM 2984 O O . SER A 1 393 ? 1.127 -2.977 -31.789 1.00 47.28 393 SER A O 1
ATOM 2986 N N . SER A 1 394 ? 0.386 -5.069 -31.558 1.00 49.09 394 SER A N 1
ATOM 2987 C CA . SER A 1 394 ? -0.576 -4.730 -30.494 1.00 49.09 394 SER A CA 1
ATOM 2988 C C . SER A 1 394 ? 0.056 -4.640 -29.096 1.00 49.09 394 SER A C 1
ATOM 2990 O O . SER A 1 394 ? -0.643 -4.350 -28.133 1.00 49.09 394 SER A O 1
ATOM 2992 N N . LYS A 1 395 ? 1.375 -4.852 -28.972 1.00 54.03 395 LYS A N 1
ATOM 2993 C CA . LYS A 1 395 ? 2.139 -4.777 -27.708 1.00 54.03 395 LYS A CA 1
ATOM 2994 C C . LYS A 1 395 ? 2.650 -3.367 -27.362 1.00 54.03 395 LYS A C 1
ATOM 2996 O O . LYS A 1 395 ? 3.539 -3.222 -26.527 1.00 54.03 395 LYS A O 1
ATOM 3001 N N . LEU A 1 396 ? 2.157 -2.328 -28.037 1.00 60.12 396 LEU A N 1
ATOM 3002 C CA . LEU A 1 396 ? 2.728 -0.976 -27.949 1.00 60.12 396 LEU A CA 1
ATOM 3003 C C . LEU A 1 396 ? 2.193 -0.132 -26.787 1.00 60.12 396 LEU A C 1
ATOM 3005 O O . LEU A 1 396 ? 2.765 0.915 -26.502 1.00 60.12 396 LEU A O 1
ATOM 3009 N N . THR A 1 397 ? 1.126 -0.562 -26.117 1.00 73.31 397 THR A N 1
ATOM 3010 C CA . THR A 1 397 ? 0.550 0.174 -24.988 1.00 73.31 397 THR A CA 1
ATOM 3011 C C . THR A 1 397 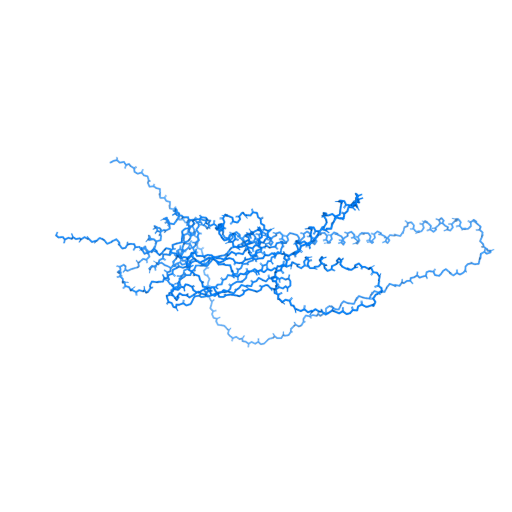? 0.181 -0.789 -23.876 1.00 73.31 397 THR A C 1
ATOM 3013 O O . THR A 1 397 ? -0.591 -1.719 -24.101 1.00 73.31 397 THR A O 1
ATOM 3016 N N . SER A 1 398 ? 0.712 -0.556 -22.683 1.00 82.19 398 SER A N 1
ATOM 3017 C CA . SER A 1 398 ? 0.315 -1.292 -21.484 1.00 82.19 398 SER A CA 1
ATOM 3018 C C . SER A 1 398 ? -0.896 -0.619 -20.860 1.00 82.19 398 SER A C 1
ATOM 3020 O O . SER A 1 398 ? -0.968 0.608 -20.826 1.00 82.19 398 SER A O 1
ATOM 3022 N N . ARG A 1 399 ? -1.856 -1.402 -20.378 1.00 88.94 399 ARG A N 1
ATOM 3023 C CA . ARG A 1 399 ? -3.019 -0.880 -19.658 1.00 88.94 399 ARG A CA 1
ATOM 3024 C C . ARG A 1 399 ? -2.799 -0.976 -18.165 1.00 88.94 399 ARG A C 1
ATOM 3026 O O . ARG A 1 399 ? -2.357 -2.015 -17.689 1.00 88.94 399 ARG A O 1
ATOM 3033 N N . PHE A 1 400 ? -3.142 0.087 -17.453 1.00 90.50 400 PHE A N 1
ATOM 3034 C CA . PHE A 1 400 ? -3.119 0.149 -15.999 1.00 90.50 400 PHE A CA 1
ATOM 3035 C C . PHE A 1 400 ? -4.525 0.187 -15.434 1.00 90.50 400 PHE A C 1
ATOM 3037 O O . PHE A 1 400 ? -5.421 0.736 -16.072 1.00 90.50 400 PHE A O 1
ATOM 3044 N N . ALA A 1 401 ? -4.691 -0.338 -14.226 1.00 91.56 401 ALA A N 1
ATOM 3045 C CA . ALA A 1 401 ? -5.860 -0.128 -13.390 1.00 91.56 401 ALA A CA 1
ATOM 3046 C C . ALA A 1 401 ? -5.417 0.134 -11.951 1.00 91.56 401 ALA A C 1
ATOM 3048 O O . ALA A 1 401 ? -4.445 -0.454 -11.475 1.00 91.56 401 ALA A O 1
ATOM 3049 N N . PHE A 1 402 ? -6.155 0.991 -11.253 1.00 90.81 402 PHE A N 1
ATOM 3050 C CA . PHE A 1 402 ? -5.953 1.230 -9.827 1.00 90.81 402 PHE A CA 1
ATOM 3051 C C . PHE A 1 402 ? -7.161 0.709 -9.073 1.00 90.81 402 PHE A C 1
ATOM 3053 O O . PHE A 1 402 ? -8.277 1.197 -9.266 1.00 90.81 402 PHE A O 1
ATOM 3060 N N . VAL A 1 403 ? -6.929 -0.304 -8.247 1.00 91.25 403 VAL A N 1
ATOM 3061 C CA . VAL A 1 403 ? -7.957 -0.917 -7.415 1.00 91.25 403 VAL A CA 1
ATOM 3062 C C . VAL A 1 403 ? -7.757 -0.451 -5.986 1.00 91.25 403 VAL A C 1
ATOM 3064 O O . VAL A 1 403 ? -6.652 -0.512 -5.457 1.00 91.25 403 VAL A O 1
ATOM 3067 N N . VAL A 1 404 ? -8.825 0.005 -5.351 1.00 91.12 404 VAL A N 1
ATOM 3068 C CA . VAL A 1 404 ? -8.822 0.459 -3.966 1.00 91.12 404 VAL A CA 1
ATOM 3069 C C . VAL A 1 404 ? -9.739 -0.431 -3.151 1.00 91.12 404 VAL A C 1
ATOM 3071 O O . VAL A 1 404 ? -10.839 -0.756 -3.590 1.00 91.12 404 VAL A O 1
ATOM 3074 N N . GLN A 1 405 ? -9.297 -0.807 -1.960 1.00 91.00 405 GLN A N 1
ATOM 3075 C CA . GLN A 1 405 ? -10.092 -1.529 -0.981 1.00 91.00 405 GLN A CA 1
ATOM 3076 C C . GLN A 1 405 ? -10.095 -0.745 0.327 1.00 91.00 405 GLN A C 1
ATOM 3078 O O . GLN A 1 405 ? -9.036 -0.363 0.821 1.00 91.00 405 GLN A O 1
ATOM 3083 N N . LEU A 1 406 ? -11.281 -0.536 0.893 1.00 89.56 406 LEU A N 1
ATOM 3084 C CA . LEU A 1 406 ? -11.442 0.048 2.220 1.00 89.56 406 LEU A CA 1
ATOM 3085 C C . LEU A 1 406 ? -11.885 -1.047 3.191 1.00 89.56 406 LEU A C 1
ATOM 3087 O O . LEU A 1 406 ? -12.910 -1.689 2.967 1.00 89.56 406 LEU A O 1
ATOM 3091 N N . ILE A 1 407 ? -11.113 -1.277 4.247 1.00 87.81 407 ILE A N 1
ATOM 3092 C CA . ILE A 1 407 ? -11.351 -2.329 5.239 1.00 87.81 407 ILE A CA 1
ATOM 3093 C C . ILE A 1 407 ? -11.559 -1.670 6.596 1.00 87.81 407 ILE A C 1
ATOM 3095 O O . ILE A 1 407 ? -10.777 -0.813 6.993 1.00 87.81 407 ILE A O 1
ATOM 3099 N N . GLU A 1 408 ? -12.602 -2.073 7.310 1.00 87.94 408 GLU A N 1
ATOM 3100 C CA . GLU A 1 408 ? -12.793 -1.678 8.701 1.00 87.94 408 GLU A CA 1
ATOM 3101 C C . GLU A 1 408 ? -11.982 -2.584 9.625 1.00 87.94 408 GLU A C 1
ATOM 3103 O O . GLU A 1 408 ? -11.993 -3.805 9.468 1.00 87.94 408 GLU A O 1
ATOM 3108 N N . ALA A 1 409 ? -11.259 -1.983 10.566 1.00 82.94 409 ALA A N 1
ATOM 3109 C CA . ALA A 1 409 ? -10.567 -2.716 11.612 1.00 82.94 409 ALA A CA 1
ATOM 3110 C C . ALA A 1 409 ? -11.568 -3.207 12.654 1.00 82.94 409 ALA A C 1
ATOM 3112 O O . ALA A 1 409 ? -12.457 -2.466 13.075 1.00 82.94 409 ALA A O 1
ATOM 3113 N N . GLU A 1 410 ? -11.362 -4.421 13.154 1.00 80.25 410 GLU A N 1
ATOM 3114 C CA . GLU A 1 410 ? -12.057 -4.864 14.353 1.00 80.25 410 GLU A CA 1
ATOM 3115 C C . GLU A 1 410 ? -11.538 -4.031 15.535 1.00 80.25 410 GLU A C 1
ATOM 3117 O O . GLU A 1 410 ? -10.366 -4.116 15.919 1.00 80.25 410 GLU A O 1
ATOM 3122 N N . SER A 1 411 ? -12.401 -3.177 16.095 1.00 71.06 411 SER A N 1
ATOM 3123 C CA . SER A 1 411 ? -12.063 -2.401 17.288 1.00 71.06 411 SER A CA 1
ATOM 3124 C C . SER A 1 411 ? -11.920 -3.354 18.470 1.00 71.06 411 SER A C 1
ATOM 3126 O O . SER A 1 411 ? -12.902 -4.000 18.845 1.00 71.06 411 SER A O 1
ATOM 3128 N N . PHE A 1 412 ? -10.732 -3.426 19.067 1.00 60.59 412 PHE A N 1
ATOM 3129 C CA . PHE A 1 412 ? -10.522 -4.210 20.274 1.00 60.59 412 PHE A CA 1
ATOM 3130 C C . PHE A 1 412 ? -10.562 -3.276 21.484 1.00 60.59 412 PHE A C 1
ATOM 3132 O O . PHE A 1 412 ? -9.581 -2.612 21.814 1.00 60.59 412 PHE A O 1
ATOM 3139 N N . GLU A 1 413 ? -11.716 -3.209 22.142 1.00 64.88 413 GLU A N 1
ATOM 3140 C CA . GLU A 1 413 ? -11.784 -2.675 23.500 1.00 64.88 413 GLU A CA 1
ATOM 3141 C C . GLU A 1 413 ? -11.404 -3.822 24.444 1.00 64.88 413 GLU A C 1
ATOM 3143 O O . GLU A 1 413 ? -11.961 -4.917 24.306 1.00 64.88 413 GLU A O 1
ATOM 3148 N N . PRO A 1 414 ? -10.429 -3.646 25.357 1.00 55.41 414 PRO A N 1
ATOM 3149 C CA . PRO A 1 414 ? -10.187 -4.652 26.374 1.00 55.41 414 PRO A CA 1
ATOM 3150 C C . PRO A 1 414 ? -11.502 -4.847 27.121 1.00 55.41 414 PRO A C 1
ATOM 3152 O O . PRO A 1 414 ? -11.999 -3.900 27.723 1.00 55.41 414 PRO A O 1
ATOM 3155 N N . GLU A 1 415 ? -12.086 -6.048 27.020 1.00 55.03 415 GLU A N 1
ATOM 3156 C CA . GLU A 1 415 ? -13.245 -6.411 27.828 1.00 55.03 415 GLU A CA 1
ATOM 3157 C C . GLU A 1 415 ? -12.883 -6.064 29.265 1.00 55.03 415 GLU A C 1
ATOM 3159 O O . GLU A 1 415 ? -11.972 -6.672 29.840 1.00 55.03 415 GLU A O 1
ATOM 3164 N N . GLU A 1 416 ? -13.532 -5.039 29.819 1.00 57.03 416 GLU A N 1
ATOM 3165 C CA . GLU A 1 416 ? -13.425 -4.787 31.239 1.00 57.03 416 GLU A CA 1
ATOM 3166 C C . GLU A 1 416 ? -13.839 -6.093 31.883 1.00 57.03 416 GLU A C 1
ATOM 3168 O O . GLU A 1 416 ? -14.966 -6.559 31.689 1.00 57.03 416 GLU A O 1
ATOM 3173 N N . SER A 1 417 ? -12.897 -6.735 32.573 1.00 51.72 417 SER A N 1
ATOM 3174 C CA . SER A 1 417 ? -13.174 -7.912 33.370 1.00 51.72 417 SER A CA 1
ATOM 3175 C C . SER A 1 417 ? -14.108 -7.447 34.474 1.00 51.72 417 SER A C 1
ATOM 3177 O O . SER A 1 417 ? -13.679 -7.081 35.567 1.00 51.72 417 SER A O 1
ATOM 3179 N N . GLY A 1 418 ? -15.394 -7.383 34.143 1.00 49.69 418 GLY A N 1
ATOM 3180 C CA . GLY A 1 418 ? -16.483 -7.089 35.033 1.00 49.69 418 GLY A CA 1
ATOM 3181 C C . GLY A 1 418 ? -16.581 -8.260 35.984 1.00 49.69 418 GLY A C 1
ATOM 3182 O O . GLY A 1 418 ? -17.471 -9.102 35.857 1.00 49.69 418 GLY A O 1
ATOM 3183 N N . GLU A 1 419 ? -15.673 -8.301 36.961 1.00 50.44 419 GLU A N 1
ATOM 3184 C CA . GLU A 1 419 ? -15.904 -8.916 38.255 1.00 50.44 419 GLU A CA 1
ATOM 3185 C C . GLU A 1 419 ? -17.081 -8.174 38.891 1.00 50.44 419 GLU A C 1
ATOM 3187 O O . GLU A 1 419 ? -16.972 -7.399 39.840 1.00 50.44 419 GLU A O 1
ATOM 3192 N N . SER A 1 420 ? -18.266 -8.466 38.361 1.00 48.97 420 SER A N 1
ATOM 3193 C CA . SER A 1 420 ? -19.539 -8.342 39.035 1.00 48.97 420 SER A CA 1
ATOM 3194 C C . SER A 1 420 ? -19.534 -9.379 40.154 1.00 48.97 420 SER A C 1
ATOM 3196 O O . SER A 1 420 ? -20.239 -10.386 40.140 1.00 48.97 420 SER A O 1
ATOM 3198 N N . THR A 1 421 ? -18.690 -9.141 41.159 1.00 51.25 421 THR A N 1
ATOM 3199 C CA . THR A 1 421 ? -18.797 -9.805 42.447 1.00 51.25 421 THR A CA 1
ATOM 3200 C C . THR A 1 421 ? -20.083 -9.301 43.085 1.00 51.25 421 THR A C 1
ATOM 3202 O O . THR A 1 421 ? -20.120 -8.374 43.889 1.00 51.25 421 THR A O 1
ATOM 3205 N N . SER A 1 422 ? -21.182 -9.938 42.686 1.00 54.19 422 SER A N 1
ATOM 3206 C CA . SER A 1 422 ? -22.443 -9.946 43.404 1.00 54.19 422 SER A CA 1
ATOM 3207 C C . SER A 1 422 ? -22.186 -10.598 44.763 1.00 54.19 422 SER A C 1
ATOM 3209 O O . SER A 1 422 ? -22.392 -11.792 44.963 1.00 54.19 422 SER A O 1
ATOM 3211 N N . ARG A 1 423 ? -21.642 -9.818 45.701 1.00 48.91 423 ARG A N 1
ATOM 3212 C CA . ARG A 1 423 ? -21.637 -10.162 47.118 1.00 48.91 423 ARG A CA 1
ATOM 3213 C C . ARG A 1 423 ? -23.038 -9.877 47.646 1.00 48.91 423 ARG A C 1
ATOM 3215 O O . ARG A 1 423 ? -23.392 -8.725 47.888 1.00 48.91 423 ARG A O 1
ATOM 3222 N N . ARG A 1 424 ? -23.834 -10.938 47.762 1.00 53.97 424 ARG A N 1
ATOM 3223 C CA . ARG A 1 424 ? -24.941 -11.009 48.717 1.00 53.97 424 ARG A CA 1
ATOM 3224 C C . ARG A 1 424 ? -24.449 -11.579 50.033 1.00 53.97 424 ARG A C 1
ATOM 3226 O O . ARG A 1 424 ? -23.598 -12.495 49.977 1.00 53.97 424 ARG A O 1
#

Radius of gyration: 37.77 Å; chains: 1; bounding box: 99×71×123 Å

Sequence (424 aa):
MKAVLFHSLTIAALVCLAQPALGQDDKTSEANDSAVPPQILRDSHAEQQNRTTTFPGVNPSELDPHSFERRILETDRENAFQPRDRTYSLQQHAALQEMHAREQQMRAQFLAVQEELARQQARNLPPLENGKLHAYRLQHIDPALLAETLESFLGTSQLRLVPDVDNNILLTYASEQVSEQISNLVKVLDAENDPNASPSMAESEKAQSLLIRLFWLADGFGTDEPRDYLPLAVIQAVNQLGLREPQLVSQSAAALACKQGEEREFEFRFPALFGGQTLQFESQGSLMLSGQPQLNLHVRVHSDPVPIELAGTLSAPLGHYMVLGTANYASAAQMANASGRSGGFGGGGGFGGGGGFGFGGGGGYGGEYAEQGRGEYGSSEQDEDAAEVTSASSKLTSRFAFVVQLIEAESFEPEESGESTSRR